Protein AF-C6X5A0-F1 (afdb_monomer)

pLDDT: mean 80.11, std 22.22, range [21.58, 98.44]

Secondary structure (DSSP, 8-state):
---------------------------------------------SSSTTSSSS--S----------------EEEEEEEE-SS-EEEEEEE-S--S-EEEEEESSSS--SSS-SEEEEPPS-SEEEE-SPPTT-EEEEEEEEEETTEEEEPPPEEEE----EEEEEEEEE----PPTTEEEEEEEEEE-TTSSEEEEEEEEEETTS-EEEEEEEEEETT--EEEEEEEEES--TT-EEEEE-TTS-EEEEEEETTTTEEEEEEE-TTT--EEEEEEEE---SSS----EEEEEEEETTEEEEEEESSSEEEEEEEETT--EEEEEEEE-TT---SSEEE-TTS-EEEEEEE-S-TTSS----EEEEEEEEEETTEEEEEEEEEESSTT---EEEEEEEETTEEEEEEEE-TTSSSSS-EEEEEEEETT--EEEEEEPPP-TTEEEEEEEEEE-TT--EEEEEEEEE-GGG--EEEEEEEEE-TTS-EEEEEESS-TT-S--EEEEEEEEEETTEEEEEEEETTSTT-EEEEEEEEE-

Sequence (538 aa):
MIGMNNFGSKPGDFVAGARQQKCPSVRCNFLHLICPTNYTIEMKFKLLLLLSLLFTLFISCNRDDTSSDIENSIELSISTFTATSVTLNYSIKNISGDKYLIYSKSESFDILNYEQKILLNNSNNIQINDLTPNTKYFFKIAYSENNSFTYSNVVSAITKEVSFLKILDKDIGLIPDSGSFIYLMDSELDESKSFLFLLTRQIKQYGDVKKITLHKVDLNGNLIWSKLIQDSPSPYTYEIQLLSDGNIAVLTGKSNQKSTIVTKLNPINGSIIWQKEYPVIDLNGMQGNFMLAYRYQNNLMKILTSGGAELEELWLNNDGAVISHKTIKANNIVINKATYSEDGDLLDIFKGDKIPSDGSATFDGLIQKFSITDGIATKLWSRYYGDDGGDDLFENYVLKNNNIYIQGYYGGTSGFDDPKKWILKLDMNGEILWQNKQSSRKDFIYQGTDIKVNENNELFCLTHEIYYPNYNAYDYTTLTKFDSNGNLIWMWKSAEDFNTERFSSNKVFETNINEFIITGKKSGGVGSIWIKKIKVNE

Structure (mmCIF, N/CA/C/O backbone):
data_AF-C6X5A0-F1
#
_entry.id   AF-C6X5A0-F1
#
loop_
_atom_site.group_PDB
_atom_site.id
_atom_site.type_symbol
_atom_site.label_atom_id
_atom_site.label_alt_id
_atom_site.label_comp_id
_atom_site.label_asym_id
_atom_site.label_entity_id
_atom_site.label_seq_id
_atom_site.pdbx_PDB_ins_code
_atom_site.Cartn_x
_atom_site.Cartn_y
_atom_site.Cartn_z
_atom_site.occupancy
_atom_site.B_iso_or_equiv
_atom_site.auth_seq_id
_atom_site.auth_comp_id
_atom_site.auth_asym_id
_atom_site.auth_atom_id
_atom_site.pdbx_PDB_model_num
ATOM 1 N N . MET A 1 1 ? 50.925 -33.392 12.207 1.00 28.75 1 MET A N 1
ATOM 2 C CA . MET A 1 1 ? 51.847 -33.717 13.317 1.00 28.75 1 MET A CA 1
ATOM 3 C C . MET A 1 1 ? 52.231 -32.382 13.940 1.00 28.75 1 MET A C 1
ATOM 5 O O . MET A 1 1 ? 52.689 -31.551 13.174 1.00 28.75 1 MET A O 1
ATOM 9 N N . ILE A 1 2 ? 51.993 -32.178 15.247 1.00 33.66 2 ILE A N 1
ATOM 10 C CA . ILE A 1 2 ? 52.157 -30.900 15.991 1.00 33.66 2 ILE A CA 1
ATOM 11 C C . ILE A 1 2 ? 51.203 -29.766 15.510 1.00 33.66 2 ILE A C 1
ATOM 13 O O . ILE A 1 2 ? 51.185 -29.445 14.331 1.00 33.66 2 ILE A O 1
ATOM 17 N N . GLY A 1 3 ? 50.362 -29.113 16.324 1.00 24.06 3 GLY A N 1
ATOM 18 C CA . GLY A 1 3 ? 49.914 -29.395 17.697 1.00 24.06 3 GLY A CA 1
ATOM 19 C C . GLY A 1 3 ? 49.938 -28.170 18.628 1.00 24.06 3 GLY A C 1
ATOM 20 O O . GLY A 1 3 ? 50.998 -27.579 18.777 1.00 24.06 3 GLY A O 1
ATOM 21 N N . MET A 1 4 ? 48.814 -27.919 19.330 1.00 26.34 4 MET A N 1
ATOM 22 C CA . MET A 1 4 ? 48.674 -27.091 20.560 1.00 26.34 4 MET A CA 1
ATOM 23 C C . MET A 1 4 ? 48.867 -25.561 20.418 1.00 26.34 4 MET A C 1
ATOM 25 O O . MET A 1 4 ? 49.565 -25.113 19.520 1.00 26.34 4 MET A O 1
ATOM 29 N N . ASN A 1 5 ? 48.327 -24.669 21.267 1.00 25.36 5 ASN A N 1
ATOM 30 C CA . ASN A 1 5 ? 47.210 -24.652 22.248 1.00 25.36 5 ASN A CA 1
ATOM 31 C C . ASN A 1 5 ? 46.855 -23.146 22.460 1.00 25.36 5 ASN A C 1
ATOM 33 O O . ASN A 1 5 ? 47.758 -22.322 22.405 1.00 25.36 5 ASN A O 1
ATOM 37 N N . ASN A 1 6 ? 45.594 -22.694 22.480 1.00 25.70 6 ASN A N 1
ATOM 38 C CA . ASN A 1 6 ? 44.604 -22.666 23.582 1.00 25.70 6 ASN A CA 1
ATOM 39 C C . ASN A 1 6 ? 44.852 -21.639 24.726 1.00 25.70 6 ASN A C 1
ATOM 41 O O . ASN A 1 6 ? 45.992 -21.406 25.106 1.00 25.70 6 ASN A O 1
ATOM 45 N N . PHE A 1 7 ? 43.742 -21.128 25.301 1.00 26.78 7 PHE A N 1
ATOM 46 C CA . PHE A 1 7 ? 43.585 -20.097 26.367 1.00 26.78 7 PHE A CA 1
ATOM 47 C C . PHE A 1 7 ? 43.838 -18.620 25.960 1.00 26.78 7 PHE A C 1
ATOM 49 O O . PHE A 1 7 ? 44.841 -18.317 25.332 1.00 26.78 7 PHE A O 1
ATOM 56 N N . GLY A 1 8 ? 43.011 -17.613 26.294 1.00 22.58 8 GLY A N 1
ATOM 57 C CA . GLY A 1 8 ? 41.634 -17.602 26.822 1.00 22.58 8 GLY A CA 1
ATOM 58 C C . GLY A 1 8 ? 41.446 -16.964 28.212 1.00 22.58 8 GLY A C 1
ATOM 59 O O . GLY A 1 8 ? 41.580 -17.676 29.199 1.00 22.58 8 GLY A O 1
ATOM 60 N N . SER A 1 9 ? 41.031 -15.684 28.278 1.00 26.41 9 SER A N 1
ATOM 61 C CA . SER A 1 9 ? 40.234 -15.079 29.378 1.00 26.41 9 SER A CA 1
ATOM 62 C C . SER A 1 9 ? 39.848 -13.598 29.118 1.00 26.41 9 SER A C 1
ATOM 64 O O . SER A 1 9 ? 40.582 -12.846 28.484 1.00 26.41 9 SER A O 1
ATOM 66 N N . LYS A 1 10 ? 38.669 -13.189 29.618 1.00 22.83 10 LYS A N 1
ATOM 67 C CA . LYS A 1 10 ? 38.268 -11.799 29.983 1.00 22.83 10 LYS A CA 1
ATOM 68 C C . LYS A 1 10 ? 38.400 -11.661 31.530 1.00 22.83 10 LYS A C 1
ATOM 70 O O . LYS A 1 10 ? 38.740 -12.685 32.129 1.00 22.83 10 LYS A O 1
ATOM 75 N N . PRO A 1 11 ? 38.014 -10.562 32.233 1.00 35.72 11 PRO A N 1
ATOM 76 C CA . PRO A 1 11 ? 37.648 -9.174 31.858 1.00 35.72 11 PRO A CA 1
ATOM 77 C C . PRO A 1 11 ? 38.455 -8.102 32.659 1.00 35.72 11 PRO A C 1
ATOM 79 O O . PRO A 1 11 ? 39.368 -8.466 33.393 1.00 35.72 11 PRO A O 1
ATOM 82 N N . GLY A 1 12 ? 38.100 -6.803 32.586 1.00 24.72 12 GLY A N 1
ATOM 83 C CA . GLY A 1 12 ? 38.498 -5.820 33.623 1.00 24.72 12 GLY A CA 1
ATOM 84 C C . GLY A 1 12 ? 38.652 -4.344 33.207 1.00 24.72 12 GLY A C 1
ATOM 85 O O . GLY A 1 12 ? 39.748 -3.922 32.870 1.00 24.72 12 GLY A O 1
ATOM 86 N N . ASP A 1 13 ? 37.548 -3.593 33.260 1.00 24.92 13 ASP A N 1
ATOM 87 C CA . ASP A 1 13 ? 37.360 -2.223 33.790 1.00 24.92 13 ASP A CA 1
ATOM 88 C C . ASP A 1 13 ? 38.395 -1.068 33.679 1.00 24.92 13 ASP A C 1
ATOM 90 O O . ASP A 1 13 ? 39.540 -1.155 34.101 1.00 24.92 13 ASP A O 1
ATOM 94 N N . PHE A 1 14 ? 37.842 0.089 33.266 1.00 24.38 14 PHE A N 1
ATOM 95 C CA . PHE A 1 14 ? 38.110 1.485 33.682 1.00 24.38 14 PHE A CA 1
ATOM 96 C C . PHE A 1 14 ? 39.554 2.039 33.786 1.00 24.38 14 PHE A C 1
ATOM 98 O O . PHE A 1 14 ? 40.340 1.653 34.641 1.00 24.38 14 PHE A O 1
ATOM 105 N N . VAL A 1 15 ? 39.814 3.154 33.080 1.00 26.16 15 VAL A N 1
ATOM 106 C CA . VAL A 1 15 ? 39.870 4.532 33.648 1.00 26.16 15 VAL A CA 1
ATOM 107 C C . VAL A 1 15 ? 40.194 5.550 32.533 1.00 26.16 15 VAL A C 1
ATOM 109 O O . VAL A 1 15 ? 40.944 5.267 31.603 1.00 26.16 15 VAL A O 1
ATOM 112 N N . ALA A 1 16 ? 39.615 6.753 32.617 1.00 26.73 16 ALA A N 1
ATOM 113 C CA . ALA A 1 16 ? 39.866 7.858 31.688 1.00 26.73 16 ALA A CA 1
ATOM 114 C C . ALA A 1 16 ? 41.224 8.552 31.928 1.00 26.73 16 ALA A C 1
ATOM 116 O O . ALA A 1 16 ? 41.664 8.696 33.066 1.00 26.73 16 ALA A O 1
ATOM 117 N N . GLY A 1 17 ? 41.854 9.074 30.869 1.00 25.41 17 GLY A N 1
ATOM 118 C CA . GLY A 1 17 ? 43.127 9.793 30.991 1.00 25.41 17 GLY A CA 1
ATOM 119 C C . GLY A 1 17 ? 43.534 10.549 29.729 1.00 25.41 17 GLY A C 1
ATOM 120 O O . GLY A 1 17 ? 44.348 10.070 28.947 1.00 25.41 17 GLY A O 1
ATOM 121 N N . ALA A 1 18 ? 42.996 11.752 29.529 1.00 25.94 18 ALA A N 1
ATOM 122 C CA . ALA A 1 18 ? 43.448 12.631 28.454 1.00 25.94 18 ALA A CA 1
ATOM 123 C C . ALA A 1 18 ? 44.844 13.209 28.753 1.00 25.94 18 ALA A C 1
ATOM 125 O O . ALA A 1 18 ? 45.047 13.791 29.820 1.00 25.94 18 ALA A O 1
ATOM 126 N N . ARG A 1 19 ? 45.766 13.172 27.777 1.00 24.83 19 ARG A N 1
ATOM 127 C CA . ARG A 1 19 ? 46.786 14.223 27.607 1.00 24.83 19 ARG A CA 1
ATOM 128 C C . ARG A 1 19 ? 47.405 14.248 26.210 1.00 24.83 19 ARG A C 1
ATOM 130 O O . ARG A 1 19 ? 47.551 13.233 25.543 1.00 24.83 19 ARG A O 1
ATOM 137 N N . GLN A 1 20 ? 47.748 15.465 25.802 1.00 25.22 20 GLN A N 1
ATOM 138 C CA . GLN A 1 20 ? 48.350 15.831 24.522 1.00 25.22 20 GLN A CA 1
ATOM 139 C C . GLN A 1 20 ? 49.732 15.194 24.317 1.00 25.22 20 GLN A C 1
ATOM 141 O O . GLN A 1 20 ? 50.511 15.100 25.266 1.00 25.22 20 GLN A O 1
ATOM 146 N N . GLN A 1 21 ? 50.116 14.969 23.057 1.00 24.94 21 GLN A N 1
ATOM 147 C CA . GLN A 1 21 ? 51.525 15.038 22.668 1.00 24.94 21 GLN A CA 1
ATOM 148 C C . GLN A 1 21 ? 51.707 15.777 21.335 1.00 24.94 21 GLN A C 1
ATOM 150 O O . GLN A 1 21 ? 50.829 15.778 20.476 1.00 24.94 21 GLN A O 1
ATOM 155 N N . LYS A 1 22 ? 52.826 16.502 21.231 1.00 23.98 22 LYS A N 1
ATOM 156 C CA . LYS A 1 22 ? 53.152 17.434 20.142 1.00 23.98 22 LYS A CA 1
ATOM 157 C C . LYS A 1 22 ? 53.786 16.718 18.943 1.00 23.98 22 LYS A C 1
ATOM 159 O O . LYS A 1 22 ? 54.354 15.641 19.086 1.00 23.98 22 LYS A O 1
ATOM 164 N N . CYS A 1 23 ? 53.759 17.395 17.794 1.00 23.00 23 CYS A N 1
ATOM 165 C CA . CYS A 1 23 ? 54.514 17.076 16.577 1.00 23.00 23 CYS A CA 1
ATOM 166 C C . CYS A 1 23 ? 56.036 16.923 16.834 1.00 23.00 23 CYS A C 1
ATOM 168 O O . CYS A 1 23 ? 56.538 17.397 17.859 1.00 23.00 23 CYS A O 1
ATOM 170 N N . PRO A 1 24 ? 56.801 16.409 15.850 1.00 29.72 24 PRO A N 1
ATOM 171 C CA . PRO A 1 24 ? 57.415 17.368 14.927 1.00 29.72 24 PRO A CA 1
ATOM 172 C C . PRO A 1 24 ? 57.432 16.992 13.432 1.00 29.72 24 PRO A C 1
ATOM 174 O O . PRO A 1 24 ? 57.411 15.842 13.014 1.00 29.72 24 PRO A O 1
ATOM 177 N N . SER A 1 25 ? 57.517 18.067 12.654 1.00 25.77 25 SER A N 1
ATOM 178 C CA . SER A 1 25 ? 57.728 18.219 11.210 1.00 25.77 25 SER A CA 1
ATOM 179 C C . SER A 1 25 ? 58.890 17.456 10.559 1.00 25.77 25 SER A C 1
ATOM 181 O O . SER A 1 25 ? 59.958 17.340 11.158 1.00 25.77 25 SER A O 1
ATOM 183 N N . VAL A 1 26 ? 58.775 17.238 9.241 1.00 24.50 26 VAL A N 1
ATOM 184 C CA . VAL A 1 26 ? 59.900 17.319 8.281 1.00 24.50 26 VAL A CA 1
ATOM 185 C C . VAL A 1 26 ? 59.498 18.224 7.100 1.00 24.50 26 VAL A C 1
ATOM 187 O O . VAL A 1 26 ? 58.336 18.239 6.700 1.00 24.50 26 VAL A O 1
ATOM 190 N N . ARG A 1 27 ? 60.445 19.020 6.579 1.00 23.11 27 ARG A N 1
ATOM 191 C CA . ARG A 1 27 ? 60.291 19.964 5.447 1.00 23.11 27 ARG A CA 1
ATOM 192 C C . ARG A 1 27 ? 60.993 19.448 4.183 1.00 23.11 27 ARG A C 1
ATOM 194 O O . ARG A 1 27 ? 62.027 18.807 4.320 1.00 23.11 27 ARG A O 1
ATOM 201 N N . CYS A 1 28 ? 60.521 19.884 3.009 1.00 21.58 28 CYS A N 1
ATOM 202 C CA . CYS A 1 28 ? 61.285 20.544 1.921 1.00 21.58 28 CYS A CA 1
ATOM 203 C C . CYS A 1 28 ? 60.264 21.005 0.845 1.00 21.58 28 CYS A C 1
ATOM 205 O O . CYS A 1 28 ? 59.366 20.234 0.535 1.00 21.58 28 CYS A O 1
ATOM 207 N N . ASN A 1 29 ? 60.173 22.266 0.383 1.00 23.77 29 ASN A N 1
ATOM 208 C CA . ASN A 1 29 ? 61.153 23.130 -0.323 1.00 23.77 29 ASN A CA 1
ATOM 209 C C . ASN A 1 29 ? 61.646 22.480 -1.638 1.00 23.77 29 ASN A C 1
ATOM 211 O O . ASN A 1 29 ? 62.070 21.335 -1.590 1.00 23.77 29 ASN A O 1
ATOM 215 N N . PHE A 1 30 ? 61.676 23.095 -2.830 1.00 23.97 30 PHE A N 1
ATOM 216 C CA . PHE A 1 30 ? 61.468 24.480 -3.327 1.00 23.97 30 PHE A CA 1
ATOM 217 C C . PHE A 1 30 ? 60.852 24.418 -4.776 1.00 23.97 30 PHE A C 1
ATOM 219 O O . PHE A 1 30 ? 60.454 23.327 -5.165 1.00 23.97 30 PHE A O 1
ATOM 226 N N . LEU A 1 31 ? 60.703 25.437 -5.657 1.00 23.72 31 LEU A N 1
ATOM 227 C CA . LEU A 1 31 ? 61.116 26.861 -5.761 1.00 23.72 31 LEU A CA 1
ATOM 228 C C . LEU A 1 31 ? 60.185 27.627 -6.767 1.00 23.72 31 LEU A C 1
ATOM 230 O O . LEU A 1 31 ? 59.754 26.995 -7.717 1.00 23.72 31 LEU A O 1
ATOM 234 N N . HIS A 1 32 ? 59.948 28.945 -6.573 1.00 24.61 32 HIS A N 1
ATOM 235 C CA . HIS A 1 32 ? 59.785 30.094 -7.532 1.00 24.61 32 HIS A CA 1
ATOM 236 C C . HIS A 1 32 ? 59.188 29.968 -8.977 1.00 24.61 32 HIS A C 1
ATOM 238 O O . HIS A 1 32 ? 59.101 28.895 -9.543 1.00 24.61 32 HIS A O 1
ATOM 244 N N . LEU A 1 33 ? 58.783 31.033 -9.705 1.00 23.61 33 LEU A N 1
ATOM 245 C CA . LEU A 1 33 ? 58.927 32.511 -9.604 1.00 23.61 33 LEU A CA 1
ATOM 246 C C . LEU A 1 33 ? 57.770 33.168 -10.419 1.00 23.61 33 LEU A C 1
ATOM 248 O O . LEU A 1 33 ? 57.512 32.707 -11.524 1.00 23.61 33 LEU A O 1
ATOM 252 N N . ILE A 1 34 ? 57.020 34.172 -9.927 1.00 23.80 34 ILE A N 1
ATOM 253 C CA . ILE A 1 34 ? 57.040 35.606 -10.348 1.00 23.80 34 ILE A CA 1
ATOM 254 C C . ILE A 1 34 ? 55.857 36.368 -9.685 1.00 23.80 34 ILE A C 1
ATOM 256 O O . ILE A 1 34 ? 54.853 35.770 -9.313 1.00 23.80 34 ILE A O 1
ATOM 260 N N . CYS A 1 35 ? 56.007 37.689 -9.532 1.00 22.00 35 CYS A N 1
ATOM 261 C CA . CYS A 1 35 ? 55.024 38.742 -9.182 1.00 22.00 35 CYS A CA 1
ATOM 262 C C . CYS A 1 35 ? 55.576 40.067 -9.818 1.00 22.00 35 CYS A C 1
ATOM 264 O O . CYS A 1 35 ? 56.626 39.961 -10.464 1.00 22.00 35 CYS A O 1
ATOM 266 N N . PRO A 1 36 ? 55.064 41.314 -9.631 1.00 41.06 36 PRO A N 1
ATOM 267 C CA . PRO A 1 36 ? 53.804 41.816 -9.045 1.00 41.06 36 PRO A CA 1
ATOM 268 C C . PRO A 1 36 ? 53.143 42.971 -9.867 1.00 41.06 36 PRO A C 1
ATOM 270 O O . PRO A 1 36 ? 53.591 43.311 -10.957 1.00 41.06 36 PRO A O 1
ATOM 273 N N . THR A 1 37 ? 52.147 43.674 -9.301 1.00 24.61 37 THR A N 1
ATOM 274 C CA . THR A 1 37 ? 52.069 45.164 -9.332 1.00 24.61 37 THR A CA 1
ATOM 275 C C . THR A 1 37 ? 51.214 45.721 -8.173 1.00 24.61 37 THR A C 1
ATOM 277 O O . THR A 1 37 ? 50.408 45.003 -7.588 1.00 24.61 37 THR A O 1
ATOM 280 N N . ASN A 1 38 ? 51.472 46.981 -7.796 1.00 25.05 38 ASN A N 1
ATOM 281 C CA . ASN A 1 38 ? 51.026 47.673 -6.565 1.00 25.05 38 ASN A CA 1
ATOM 282 C C . ASN A 1 38 ? 49.597 48.267 -6.684 1.00 25.05 38 ASN A C 1
ATOM 284 O O . ASN A 1 38 ? 49.164 48.526 -7.799 1.00 25.05 38 ASN A O 1
ATOM 288 N N . TYR A 1 39 ? 48.755 48.401 -5.642 1.00 24.86 39 TYR A N 1
ATOM 289 C CA . TYR A 1 39 ? 48.822 49.120 -4.339 1.00 24.86 39 TYR A CA 1
ATOM 290 C C . TYR A 1 39 ? 48.591 50.655 -4.395 1.00 24.86 39 TYR A C 1
ATOM 292 O O . TYR A 1 39 ? 49.139 51.333 -5.258 1.00 24.86 39 TYR A O 1
ATOM 300 N N . THR A 1 40 ? 47.869 51.169 -3.374 1.00 25.45 40 THR A N 1
ATOM 301 C CA . THR A 1 40 ? 47.279 52.525 -3.113 1.00 25.45 40 THR A CA 1
ATOM 302 C C . THR A 1 40 ? 45.792 52.636 -3.520 1.00 25.45 40 THR A C 1
ATOM 304 O O . THR A 1 40 ? 45.404 52.066 -4.530 1.00 25.45 40 THR A O 1
ATOM 307 N N . ILE A 1 41 ? 44.859 53.241 -2.759 1.00 27.25 41 ILE A N 1
ATOM 308 C CA . ILE A 1 41 ? 44.908 54.364 -1.785 1.00 27.25 41 ILE A CA 1
ATOM 309 C C . ILE A 1 41 ? 44.093 54.064 -0.492 1.00 27.25 41 ILE A C 1
ATOM 311 O O . ILE A 1 41 ? 43.230 53.191 -0.468 1.00 27.25 41 ILE A O 1
ATOM 315 N N . GLU A 1 42 ? 44.390 54.793 0.591 1.00 26.38 42 GLU A N 1
ATOM 316 C CA . GLU A 1 42 ? 43.809 54.687 1.942 1.00 26.38 42 GLU A CA 1
ATOM 317 C C . GLU A 1 42 ? 42.374 55.250 2.146 1.00 26.38 42 GLU A C 1
ATOM 319 O O . GLU A 1 42 ? 41.817 55.960 1.316 1.00 26.38 42 GLU A O 1
ATOM 324 N N . MET A 1 43 ? 41.851 55.022 3.363 1.00 29.91 43 MET A N 1
ATOM 325 C CA . MET A 1 43 ? 40.855 55.837 4.088 1.00 29.91 43 MET A CA 1
ATOM 326 C C . MET A 1 43 ? 39.507 56.151 3.412 1.00 29.91 43 MET A C 1
ATOM 328 O O . MET A 1 43 ? 39.308 57.226 2.852 1.00 29.91 43 MET A O 1
ATOM 332 N N . LYS A 1 44 ? 38.505 55.309 3.709 1.00 29.06 44 LYS A N 1
ATOM 333 C CA . LYS A 1 44 ? 37.148 55.721 4.149 1.00 29.06 44 LYS A CA 1
ATOM 334 C C . LYS A 1 44 ? 36.304 54.485 4.488 1.00 29.06 44 LYS A C 1
ATOM 336 O O . LYS A 1 44 ? 35.605 54.004 3.620 1.00 29.06 44 LYS A O 1
ATOM 341 N N . PHE A 1 45 ? 36.359 53.977 5.726 1.00 31.00 45 PHE A N 1
ATOM 342 C CA . PHE A 1 45 ? 35.273 53.171 6.340 1.00 31.00 45 PHE A CA 1
ATOM 343 C C . PHE A 1 45 ? 35.480 52.964 7.859 1.00 31.00 45 PHE A C 1
ATOM 345 O O . PHE A 1 45 ? 35.371 51.868 8.397 1.00 31.00 45 PHE A O 1
ATOM 352 N N . LYS A 1 46 ? 35.744 54.056 8.593 1.00 32.38 46 LYS A N 1
ATOM 353 C CA . LYS A 1 46 ? 35.639 54.101 10.071 1.00 32.38 46 LYS A CA 1
ATOM 354 C C . LYS A 1 46 ? 34.348 54.790 10.551 1.00 32.38 46 LYS A C 1
ATOM 356 O O . LYS A 1 46 ? 34.281 55.262 11.678 1.00 32.38 46 LYS A O 1
ATOM 361 N N . LEU A 1 47 ? 33.333 54.852 9.681 1.00 31.59 47 LEU A N 1
ATOM 362 C CA . LEU A 1 47 ? 32.094 55.617 9.885 1.00 31.59 47 LEU A CA 1
ATOM 363 C C . LEU A 1 47 ? 30.807 54.831 9.552 1.00 31.59 47 LEU A C 1
ATOM 365 O O . LEU A 1 47 ? 29.785 55.436 9.257 1.00 31.59 47 LEU A O 1
ATOM 369 N N . LEU A 1 48 ? 30.848 53.492 9.579 1.00 30.91 48 LEU A N 1
ATOM 370 C CA . LEU A 1 48 ? 29.643 52.656 9.420 1.00 30.91 48 LEU A CA 1
ATOM 371 C C . LEU A 1 48 ? 29.382 51.698 10.595 1.00 30.91 48 LEU A C 1
ATOM 373 O O . LEU A 1 48 ? 28.283 51.174 10.718 1.00 30.91 48 LEU A O 1
ATOM 377 N N . LEU A 1 49 ? 30.344 51.533 11.511 1.00 32.91 49 LEU A N 1
ATOM 378 C CA . LEU A 1 49 ? 30.182 50.717 12.724 1.00 32.91 49 LEU A CA 1
ATOM 379 C C . LEU A 1 49 ? 29.572 51.483 13.917 1.00 32.91 49 LEU A C 1
ATOM 381 O O . LEU A 1 49 ? 29.593 50.988 15.038 1.00 32.91 49 LEU A O 1
ATOM 385 N N . LEU A 1 50 ? 29.068 52.702 13.688 1.00 29.53 50 LEU A N 1
ATOM 386 C CA . LEU A 1 50 ? 28.475 53.566 14.719 1.00 29.53 50 LEU A CA 1
ATOM 387 C C . LEU A 1 50 ? 27.016 53.962 14.420 1.00 29.53 50 LEU A C 1
ATOM 389 O O . LEU A 1 50 ? 26.460 54.801 15.120 1.00 29.53 50 LEU A O 1
ATOM 393 N N . LEU A 1 51 ? 26.397 53.372 13.387 1.00 29.39 51 LEU A N 1
ATOM 394 C CA . LEU A 1 51 ? 25.004 53.644 12.998 1.00 29.39 51 LEU A CA 1
ATOM 395 C C . LEU A 1 51 ? 24.012 52.527 13.380 1.00 29.39 51 LEU A C 1
ATOM 397 O O . LEU A 1 51 ? 22.840 52.615 13.037 1.00 29.39 51 LEU A O 1
ATOM 401 N N . SER A 1 52 ? 24.454 51.493 14.103 1.00 30.72 52 SER A N 1
ATOM 402 C CA . SER A 1 52 ? 23.613 50.367 14.547 1.00 30.72 52 SER A CA 1
ATOM 403 C C . SER A 1 52 ? 23.138 50.461 16.005 1.00 30.72 52 SER A C 1
ATOM 405 O O . SER A 1 52 ? 22.597 49.487 16.521 1.00 30.72 52 SER A O 1
ATOM 407 N N . LEU A 1 53 ? 23.344 51.600 16.688 1.00 31.39 53 LEU A N 1
ATOM 408 C CA . LEU A 1 53 ? 23.065 51.737 18.130 1.00 31.39 53 LEU A CA 1
ATOM 409 C C . LEU A 1 53 ? 22.135 52.896 18.539 1.00 31.39 53 LEU A C 1
ATOM 411 O O . LEU A 1 53 ? 21.934 53.109 19.731 1.00 31.39 53 LEU A O 1
ATOM 415 N N . LEU A 1 54 ? 21.555 53.637 17.590 1.00 30.27 54 LEU A N 1
ATOM 416 C CA . LEU A 1 54 ? 20.540 54.663 17.873 1.00 30.27 54 LEU A CA 1
ATOM 417 C C . LEU A 1 54 ? 19.404 54.632 16.841 1.00 30.27 54 LEU A C 1
ATOM 419 O O . LEU A 1 54 ? 19.304 55.506 15.988 1.00 30.27 54 LEU A O 1
ATOM 423 N N . PHE A 1 55 ? 18.524 53.635 16.955 1.00 29.11 55 PHE A N 1
ATOM 424 C CA . PHE A 1 55 ? 17.114 53.774 16.552 1.00 29.11 55 PHE A CA 1
ATOM 425 C C . PHE A 1 55 ? 16.179 52.871 17.379 1.00 29.11 55 PHE A C 1
ATOM 427 O O . PHE A 1 55 ? 15.224 52.280 16.888 1.00 29.11 55 PHE A O 1
ATOM 434 N N . THR A 1 56 ? 16.445 52.786 18.684 1.00 32.84 56 THR A N 1
ATOM 435 C CA . THR A 1 56 ? 15.522 52.223 19.675 1.00 32.84 56 THR A CA 1
ATOM 436 C C . THR A 1 56 ? 14.893 53.354 20.483 1.00 32.84 56 THR A C 1
ATOM 438 O O . THR A 1 56 ? 15.469 53.747 21.493 1.00 32.84 56 THR A O 1
ATOM 441 N N . LEU A 1 57 ? 13.746 53.878 20.029 1.00 29.06 57 LEU A N 1
ATOM 442 C CA . LEU A 1 57 ? 12.586 54.261 20.858 1.00 29.06 57 LEU A CA 1
ATOM 443 C C . LEU A 1 57 ? 11.432 54.810 19.979 1.00 29.06 57 LEU A C 1
ATOM 445 O O . LEU A 1 57 ? 11.601 55.807 19.290 1.00 29.06 57 LEU A O 1
ATOM 449 N N . PHE A 1 58 ? 10.258 54.176 20.096 1.00 27.91 58 PHE A N 1
ATOM 450 C CA . PHE A 1 58 ? 8.906 54.623 19.694 1.00 27.91 58 PHE A CA 1
ATOM 451 C C . PHE A 1 58 ? 8.573 54.949 18.220 1.00 27.91 58 PHE A C 1
ATOM 453 O O . PHE A 1 58 ? 8.840 56.039 17.730 1.00 27.91 58 PHE A O 1
ATOM 460 N N . ILE A 1 59 ? 7.821 54.027 17.598 1.00 27.02 59 ILE A N 1
ATOM 461 C CA . ILE A 1 59 ? 6.453 54.155 17.017 1.00 27.02 59 ILE A CA 1
ATOM 462 C C . ILE A 1 59 ? 6.066 52.703 16.643 1.00 27.02 59 ILE A C 1
ATOM 464 O O . ILE A 1 59 ? 6.696 52.103 15.785 1.00 27.02 59 ILE A O 1
ATOM 468 N N . SER A 1 60 ? 5.402 51.965 17.538 1.00 22.34 60 SER A N 1
ATOM 469 C CA . SER A 1 60 ? 3.941 51.806 17.717 1.00 22.34 60 SER A CA 1
ATOM 470 C C . SER A 1 60 ? 3.363 50.624 16.929 1.00 22.34 60 SER A C 1
ATOM 472 O O . SER A 1 60 ? 3.580 50.539 15.730 1.00 22.34 60 SER A O 1
ATOM 474 N N . CYS A 1 61 ? 2.591 49.781 17.621 1.00 31.28 61 CYS A N 1
ATOM 475 C CA . CYS A 1 61 ? 1.580 48.845 17.110 1.00 31.28 61 CYS A CA 1
ATOM 476 C C . CYS A 1 61 ? 1.731 48.352 15.657 1.00 31.28 61 CYS A C 1
ATOM 478 O O . CYS A 1 61 ? 1.182 48.941 14.732 1.00 31.28 61 CYS A O 1
ATOM 480 N N . ASN A 1 62 ? 2.408 47.220 15.483 1.00 28.50 62 ASN A N 1
ATOM 481 C CA . ASN A 1 62 ? 1.713 45.946 15.278 1.00 28.50 62 ASN A CA 1
ATOM 482 C C . ASN A 1 62 ? 2.736 44.816 15.428 1.00 28.50 62 ASN A C 1
ATOM 484 O O . ASN A 1 62 ? 3.462 44.477 14.496 1.00 28.50 62 ASN A O 1
ATOM 488 N N . ARG A 1 63 ? 2.788 44.223 16.625 1.00 28.28 63 ARG A N 1
ATOM 489 C CA . ARG A 1 63 ? 2.956 42.776 16.650 1.00 28.28 63 ARG A CA 1
ATOM 490 C C . ARG A 1 63 ? 1.601 42.237 16.238 1.00 28.28 63 ARG A C 1
ATOM 492 O O . ARG A 1 63 ? 0.666 42.296 17.030 1.00 28.28 63 ARG A O 1
ATOM 499 N N . ASP A 1 64 ? 1.533 41.715 15.024 1.00 27.70 64 ASP A N 1
ATOM 500 C CA . ASP A 1 64 ? 0.765 40.497 14.851 1.00 27.70 64 ASP A CA 1
ATOM 501 C C . ASP A 1 64 ? 1.512 39.455 15.689 1.00 27.70 64 ASP A C 1
ATOM 503 O O . ASP A 1 64 ? 2.462 38.812 15.238 1.00 27.70 64 ASP A O 1
ATOM 507 N N . ASP A 1 65 ? 1.159 39.392 16.977 1.00 29.58 65 ASP A N 1
ATOM 508 C CA . ASP A 1 65 ? 1.328 38.157 17.717 1.00 29.58 65 ASP A CA 1
ATOM 509 C C . ASP A 1 65 ? 0.561 37.140 16.875 1.00 29.58 65 ASP A C 1
ATOM 511 O O . ASP A 1 65 ? -0.662 37.237 16.752 1.00 29.58 65 ASP A O 1
ATOM 515 N N . THR A 1 66 ? 1.275 36.216 16.230 1.00 33.41 66 THR A N 1
ATOM 516 C CA . THR A 1 66 ? 0.638 35.014 15.709 1.00 33.41 66 THR A CA 1
ATOM 517 C C . THR A 1 66 ? 0.011 34.357 16.919 1.00 33.41 66 THR A C 1
ATOM 519 O O . THR A 1 66 ? 0.718 33.740 17.725 1.00 33.41 66 THR A O 1
ATOM 522 N N . SER A 1 67 ? -1.299 34.535 17.083 1.00 31.17 67 SER A N 1
ATOM 523 C CA . SER A 1 67 ? -2.051 33.649 17.934 1.00 31.17 67 SER A CA 1
ATOM 524 C C . SER A 1 67 ? -1.752 32.257 17.403 1.00 31.17 67 SER A C 1
ATOM 526 O O . SER A 1 67 ? -2.055 31.917 16.260 1.00 31.17 67 SER A O 1
ATOM 528 N N . SER A 1 68 ? -1.116 31.440 18.237 1.00 38.62 68 SER A N 1
ATOM 529 C CA . SER A 1 68 ? -1.472 30.039 18.229 1.00 38.62 68 SER A CA 1
ATOM 530 C C . SER A 1 68 ? -2.947 30.025 18.601 1.00 38.62 68 SER A C 1
ATOM 532 O O . SER A 1 68 ? -3.294 30.047 19.782 1.00 38.62 68 SER A O 1
ATOM 534 N N . ASP A 1 69 ? -3.812 30.118 17.586 1.00 37.50 69 ASP A N 1
ATOM 535 C CA . ASP A 1 69 ? -5.242 29.939 17.762 1.00 37.50 69 ASP A CA 1
ATOM 536 C C . ASP A 1 69 ? -5.388 28.595 18.460 1.00 37.50 69 ASP A C 1
ATOM 538 O O . ASP A 1 69 ? -4.973 27.551 17.953 1.00 37.50 69 ASP A O 1
ATOM 542 N N . ILE A 1 70 ? -5.844 28.660 19.711 1.00 47.59 70 ILE A N 1
ATOM 543 C CA . ILE A 1 70 ? -5.885 27.521 20.617 1.00 47.59 70 ILE A CA 1
ATOM 544 C C . ILE A 1 70 ? -7.022 26.632 20.115 1.00 47.59 70 ILE A C 1
ATOM 546 O O . ILE A 1 70 ? -8.168 26.752 20.544 1.00 47.59 70 ILE A O 1
ATOM 550 N N . GLU A 1 71 ? -6.714 25.800 19.121 1.00 57.12 71 GLU A N 1
ATOM 551 C CA . GLU A 1 71 ? -7.736 25.122 18.340 1.00 57.12 71 GLU A CA 1
ATOM 552 C C . GLU A 1 71 ? -8.411 24.047 19.197 1.00 57.12 71 GLU A C 1
ATOM 554 O O . GLU A 1 71 ? -7.793 23.086 19.676 1.00 57.12 71 GLU A O 1
ATOM 559 N N . ASN A 1 72 ? -9.706 24.251 19.430 1.00 68.62 72 ASN A N 1
ATOM 560 C CA . ASN A 1 72 ? -10.558 23.334 20.167 1.00 68.62 72 ASN A CA 1
ATOM 561 C C . ASN A 1 72 ? -10.918 22.157 19.257 1.00 68.62 72 ASN A C 1
ATOM 563 O O . ASN A 1 72 ? -11.852 22.240 18.462 1.00 68.62 72 ASN A O 1
ATOM 567 N N . SER A 1 73 ? -10.188 21.051 19.390 1.00 75.25 73 SER A N 1
ATOM 568 C CA . SER A 1 73 ? -10.407 19.829 18.610 1.00 75.25 73 SER A CA 1
ATOM 569 C C . SER A 1 73 ? -10.941 18.688 19.478 1.00 75.25 73 SER A C 1
ATOM 571 O O . SER A 1 73 ? -10.477 18.453 20.598 1.00 75.25 73 SER A O 1
ATOM 573 N N . ILE A 1 74 ? -11.930 17.970 18.933 1.00 82.50 74 ILE A N 1
ATOM 574 C CA . ILE A 1 74 ? -12.502 16.741 19.492 1.00 82.50 74 ILE A CA 1
ATOM 575 C C . ILE A 1 74 ? -12.467 15.675 18.392 1.00 82.50 74 ILE A C 1
ATOM 577 O O . ILE A 1 74 ? -13.306 15.679 17.491 1.00 82.50 74 ILE A O 1
ATOM 581 N N . GLU A 1 75 ? -11.517 14.751 18.470 1.00 82.06 75 GLU A N 1
ATOM 582 C CA . GLU A 1 75 ? -11.442 13.599 17.565 1.00 82.06 75 GLU A CA 1
ATOM 583 C C . GLU A 1 75 ? -11.890 12.326 18.282 1.00 82.06 75 GLU A C 1
ATOM 585 O O . GLU A 1 75 ? -11.562 12.116 19.452 1.00 82.06 75 GLU A O 1
ATOM 590 N N . LEU A 1 76 ? -12.604 11.460 17.564 1.00 86.94 76 LEU A N 1
ATOM 591 C CA . LEU A 1 76 ? -13.046 10.147 18.025 1.00 86.94 76 LEU A CA 1
ATOM 592 C C . LEU A 1 76 ? -12.686 9.080 16.981 1.00 86.94 76 LEU A C 1
ATOM 594 O O . LEU A 1 76 ? -12.955 9.255 15.793 1.00 86.94 76 LEU A O 1
ATOM 598 N N . SER A 1 77 ? -12.124 7.952 17.415 1.00 84.06 77 SER A N 1
ATOM 599 C CA . SER A 1 77 ? -11.869 6.789 16.557 1.00 84.06 77 SER A CA 1
ATOM 600 C C . SER A 1 77 ? -12.099 5.461 17.278 1.00 84.06 77 SER A C 1
ATOM 602 O O . SER A 1 77 ? -12.097 5.380 18.506 1.00 84.06 77 SER A O 1
ATOM 604 N N . ILE A 1 78 ? -12.330 4.399 16.506 1.00 86.19 78 ILE A N 1
ATOM 605 C CA . ILE A 1 78 ? -12.489 3.027 17.009 1.00 86.19 78 ILE A CA 1
ATOM 606 C C . ILE A 1 78 ? -11.118 2.348 16.962 1.00 86.19 78 ILE A C 1
ATOM 608 O O . ILE A 1 78 ? -10.498 2.323 15.900 1.00 86.19 78 ILE A O 1
ATOM 612 N N . SER A 1 79 ? -10.650 1.769 18.074 1.00 82.38 79 SER A N 1
ATOM 613 C CA . SER A 1 79 ? -9.480 0.871 18.039 1.00 82.38 79 SER A CA 1
ATOM 614 C C . SER A 1 79 ? -9.883 -0.557 17.711 1.00 82.38 79 SER A C 1
ATOM 616 O O . SER A 1 79 ? -9.278 -1.199 16.855 1.00 82.38 79 SER A O 1
ATOM 618 N N . THR A 1 80 ? -10.883 -1.068 18.425 1.00 83.50 80 THR A N 1
ATOM 619 C CA . THR A 1 80 ? -11.309 -2.467 18.386 1.00 83.50 80 THR A CA 1
ATOM 620 C C . THR A 1 80 ? -12.792 -2.580 18.716 1.00 83.50 80 THR A C 1
ATOM 622 O O . THR A 1 80 ? -13.390 -1.691 19.319 1.00 83.50 80 THR A O 1
ATOM 625 N N . PHE A 1 81 ? -13.393 -3.698 18.338 1.00 88.12 81 PHE A N 1
ATOM 626 C CA . PHE A 1 81 ? -14.750 -4.075 18.711 1.00 88.12 81 PHE A CA 1
ATOM 627 C C . PHE A 1 81 ? -14.833 -5.607 18.766 1.00 88.12 81 PHE A C 1
ATOM 629 O O . PHE A 1 81 ? -13.923 -6.308 18.318 1.00 88.12 81 PHE A O 1
ATOM 636 N N . THR A 1 82 ? -15.918 -6.116 19.332 1.00 89.50 82 THR A N 1
ATOM 637 C CA . THR A 1 82 ? -16.282 -7.536 19.391 1.00 89.50 82 THR A CA 1
ATOM 638 C C . THR A 1 82 ? -17.779 -7.676 19.088 1.00 89.50 82 THR A C 1
ATOM 640 O O . THR A 1 82 ? -18.4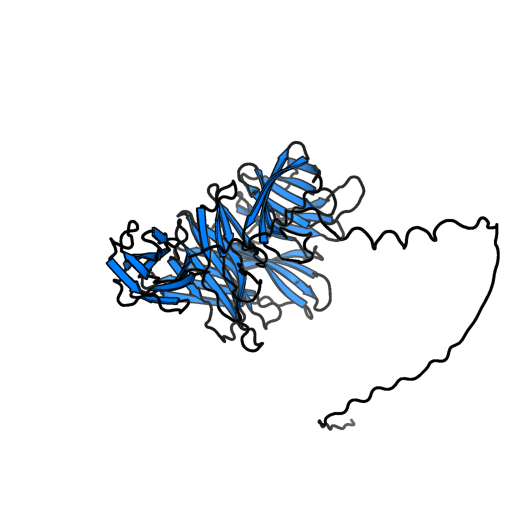50 -6.691 18.762 1.00 89.50 82 THR A O 1
ATOM 643 N N . ALA A 1 83 ? -18.350 -8.870 19.254 1.00 90.62 83 ALA A N 1
ATOM 644 C CA . ALA A 1 83 ? -19.797 -9.053 19.192 1.00 90.62 83 ALA A CA 1
ATOM 645 C C . ALA A 1 83 ? -20.582 -8.292 20.278 1.00 90.62 83 ALA A C 1
ATOM 647 O O . ALA A 1 83 ? -21.775 -8.068 20.099 1.00 90.62 83 ALA A O 1
ATOM 648 N N . THR A 1 84 ? -19.954 -7.892 21.390 1.00 93.25 84 THR A N 1
ATOM 649 C CA . THR A 1 84 ? -20.645 -7.249 22.529 1.00 93.25 84 THR A CA 1
ATOM 650 C C . THR A 1 84 ? -19.957 -5.994 23.061 1.00 93.25 84 THR A C 1
ATOM 652 O O . THR A 1 84 ? -20.456 -5.377 24.002 1.00 93.25 84 THR A O 1
ATOM 655 N N . SER A 1 85 ? -18.836 -5.571 22.472 1.00 92.94 85 SER A N 1
ATOM 656 C CA . SER A 1 85 ? -18.108 -4.380 22.914 1.00 92.94 85 SER A CA 1
ATOM 657 C C . SER A 1 85 ? -17.528 -3.551 21.772 1.00 92.94 85 SER A C 1
ATOM 659 O O . SER A 1 85 ? -17.255 -4.060 20.689 1.00 92.94 85 SER A O 1
ATOM 661 N N . VAL A 1 86 ? -17.321 -2.259 22.028 1.00 92.12 86 VAL A N 1
ATOM 662 C CA . VAL A 1 86 ? -16.587 -1.330 21.155 1.00 92.12 86 VAL A CA 1
ATOM 663 C C . VAL A 1 86 ? -15.640 -0.516 22.030 1.00 92.12 86 VAL A C 1
ATOM 665 O O . VAL A 1 86 ? -16.071 0.101 23.005 1.00 92.12 86 VAL A O 1
ATOM 668 N N . THR A 1 87 ? -14.358 -0.495 21.676 1.00 90.62 87 THR A N 1
ATOM 669 C CA . THR A 1 87 ? -13.348 0.353 22.311 1.00 90.62 87 THR A CA 1
ATOM 670 C C . THR A 1 87 ? -13.062 1.552 21.419 1.00 90.62 87 THR A C 1
ATOM 672 O O . THR A 1 87 ? -12.687 1.427 20.250 1.00 90.62 87 THR A O 1
ATOM 675 N N . LEU A 1 88 ? -13.257 2.729 22.000 1.00 89.69 88 LEU A N 1
ATOM 676 C CA . LEU A 1 88 ? -13.093 4.030 21.375 1.00 89.69 88 LEU A CA 1
ATOM 677 C C . LEU A 1 88 ? -11.906 4.750 22.001 1.00 89.69 88 LEU A C 1
ATOM 679 O O . LEU A 1 88 ? -11.624 4.596 23.190 1.00 89.69 88 LEU A O 1
ATOM 683 N N . ASN A 1 89 ? -11.256 5.588 21.208 1.00 84.81 89 ASN A N 1
ATOM 684 C CA . ASN A 1 89 ? -10.179 6.465 21.640 1.00 84.81 89 ASN A CA 1
ATOM 685 C C . ASN A 1 89 ? -10.514 7.872 21.187 1.00 84.81 89 ASN A C 1
ATOM 687 O O . ASN A 1 89 ? -11.153 8.059 20.149 1.00 84.81 89 ASN A O 1
ATOM 691 N N . TYR A 1 90 ? -10.104 8.850 21.977 1.00 84.94 90 TYR A N 1
ATOM 692 C CA . TYR A 1 90 ? -10.432 10.234 21.713 1.00 84.94 90 TYR A CA 1
ATOM 693 C C . TYR A 1 90 ? -9.300 11.176 22.094 1.00 84.94 90 TYR A C 1
ATOM 695 O O . TYR A 1 90 ? -8.578 10.967 23.068 1.00 84.94 90 TYR A O 1
ATOM 703 N N . SER A 1 91 ? -9.186 12.238 21.305 1.00 79.06 91 SER A N 1
ATOM 704 C CA . SER A 1 91 ? -8.294 13.366 21.544 1.00 79.06 91 SER A CA 1
ATOM 705 C C . SER A 1 91 ? -9.156 14.596 21.779 1.00 79.06 91 SER A C 1
ATOM 707 O O . SER A 1 91 ? -10.054 14.879 20.988 1.00 79.06 91 SER A O 1
ATOM 709 N N . ILE A 1 92 ? -8.924 15.296 22.890 1.00 79.31 92 ILE A N 1
ATOM 710 C CA . ILE A 1 92 ? -9.696 16.478 23.285 1.00 79.31 92 ILE A CA 1
ATOM 711 C C . ILE A 1 92 ? -8.706 17.558 23.719 1.00 79.31 92 ILE A C 1
ATOM 713 O O . ILE A 1 92 ? -8.263 17.565 24.870 1.00 79.31 92 ILE A O 1
ATOM 717 N N . LYS A 1 93 ? -8.343 18.459 22.800 1.00 77.12 93 LYS A N 1
ATOM 718 C CA . LYS A 1 93 ? -7.431 19.581 23.081 1.00 77.12 93 LYS A CA 1
ATOM 719 C C . LYS A 1 93 ? -8.233 20.786 23.597 1.00 77.12 93 LYS A C 1
ATOM 721 O O . LYS A 1 93 ? -9.329 21.052 23.117 1.00 77.12 93 LYS A O 1
ATOM 726 N N . ASN A 1 94 ? -7.684 21.498 24.585 1.00 68.69 94 ASN A N 1
ATOM 727 C CA . ASN A 1 94 ? -8.089 22.848 25.033 1.00 68.69 94 ASN A CA 1
ATOM 728 C C . ASN A 1 94 ? -9.526 23.063 25.565 1.00 68.69 94 ASN A C 1
ATOM 730 O O . ASN A 1 94 ? -9.901 24.171 25.937 1.00 68.69 94 ASN A O 1
ATOM 734 N N . ILE A 1 95 ? -10.304 21.994 25.708 1.00 71.31 95 ILE A N 1
ATOM 735 C CA . ILE A 1 95 ? -11.717 22.047 26.096 1.00 71.31 95 ILE A CA 1
ATOM 736 C C . ILE A 1 95 ? -11.899 21.802 27.603 1.00 71.31 95 ILE A C 1
ATOM 738 O O . ILE A 1 95 ? -11.494 20.755 28.129 1.00 71.31 95 ILE A O 1
ATOM 742 N N . SER A 1 96 ? -12.558 22.740 28.294 1.00 69.94 96 SER A N 1
ATOM 743 C CA . SER A 1 96 ? -12.802 22.707 29.746 1.00 69.94 96 SER A CA 1
ATOM 744 C C . SER A 1 96 ? -14.286 22.520 30.086 1.00 69.94 96 SER A C 1
ATOM 746 O O . SER A 1 96 ? -15.140 23.249 29.595 1.00 69.94 96 SER A O 1
ATOM 748 N N . GLY A 1 97 ? -14.609 21.526 30.918 1.00 76.69 97 GLY A N 1
ATOM 749 C CA . GLY A 1 97 ? -15.988 21.177 31.283 1.00 76.69 97 GLY A CA 1
ATOM 750 C C . GLY A 1 97 ? -16.339 19.719 30.989 1.00 76.69 97 GLY A C 1
ATOM 751 O O . GLY A 1 97 ? -15.485 18.937 30.555 1.00 76.69 97 GLY A O 1
ATOM 752 N N . ASP A 1 98 ? -17.598 19.363 31.243 1.00 84.06 98 ASP A N 1
ATOM 753 C CA . ASP A 1 98 ? -18.095 17.999 31.073 1.00 84.06 98 ASP A CA 1
ATOM 754 C C . ASP A 1 98 ? -18.064 17.563 29.604 1.00 84.06 98 ASP A C 1
ATOM 756 O O . ASP A 1 98 ? -18.541 18.257 28.699 1.00 84.06 98 ASP A O 1
ATOM 760 N N . LYS A 1 99 ? -17.540 16.360 29.382 1.00 87.94 99 LYS A N 1
ATOM 761 C CA . LYS A 1 99 ? -17.434 15.713 28.073 1.00 87.94 99 LYS A CA 1
ATOM 762 C C . LYS A 1 99 ? -18.241 14.432 28.124 1.00 87.94 99 LYS A C 1
ATOM 764 O O . LYS A 1 99 ? -18.074 13.637 29.045 1.00 87.94 99 LYS A O 1
ATOM 769 N N . TYR A 1 100 ? -19.109 14.222 27.147 1.00 90.31 100 TYR A N 1
ATOM 770 C CA . TYR A 1 100 ? -20.011 13.080 27.132 1.00 90.31 100 TYR A CA 1
ATOM 771 C C . TYR A 1 100 ? -19.807 12.260 25.870 1.00 90.31 100 TYR A C 1
ATOM 773 O O . TYR A 1 100 ? -20.046 12.760 24.774 1.00 90.31 100 TYR A O 1
ATOM 781 N N . LEU A 1 101 ? -19.440 10.988 26.008 1.00 93.06 101 LEU A N 1
ATOM 782 C CA . LEU A 1 101 ? -19.677 10.047 24.924 1.00 93.06 101 LEU A CA 1
ATOM 783 C C . LEU A 1 101 ? -21.175 9.755 24.889 1.00 93.06 101 LEU A C 1
ATOM 785 O O . LEU A 1 101 ? -21.761 9.334 25.888 1.00 93.06 101 LEU A O 1
ATOM 789 N N . ILE A 1 102 ? -21.778 9.953 23.727 1.00 94.19 102 ILE A N 1
ATOM 790 C CA . ILE A 1 102 ? -23.146 9.543 23.430 1.00 94.19 102 ILE A CA 1
ATOM 791 C C . ILE A 1 102 ? -23.128 8.536 22.286 1.00 94.19 102 ILE A C 1
ATOM 793 O O . ILE A 1 102 ? -22.259 8.588 21.409 1.00 94.19 102 ILE A O 1
ATOM 797 N N . TYR A 1 103 ? -24.085 7.610 22.303 1.00 95.00 103 TYR A N 1
ATOM 798 C CA . TYR A 1 103 ? -24.261 6.648 21.221 1.00 95.00 103 TYR A CA 1
ATOM 799 C C . TYR A 1 103 ? -25.720 6.250 20.994 1.00 95.00 103 TYR A C 1
ATOM 801 O O . TYR A 1 103 ? -26.583 6.424 21.862 1.00 95.00 103 TYR A O 1
ATOM 809 N N . SER A 1 104 ? -25.990 5.756 19.787 1.00 94.00 104 SER A N 1
ATOM 810 C CA . SER A 1 104 ? -27.309 5.334 19.308 1.00 94.00 104 SER A CA 1
ATOM 811 C C . SER A 1 104 ? -27.173 4.362 18.129 1.00 94.00 104 SER A C 1
ATOM 813 O O . SER A 1 104 ? -26.125 4.297 17.489 1.00 94.00 104 SER A O 1
ATOM 815 N N . LYS A 1 105 ? -28.233 3.617 17.807 1.00 93.69 105 LYS A N 1
ATOM 816 C CA . LYS A 1 105 ? -28.375 2.860 16.551 1.00 93.69 105 LYS A CA 1
ATOM 817 C C . LYS A 1 105 ? -28.826 3.752 15.383 1.00 93.69 105 LYS A C 1
ATOM 819 O O . LYS A 1 105 ? -28.793 3.318 14.236 1.00 93.69 105 LYS A O 1
ATOM 824 N N . SER A 1 106 ? -29.226 4.995 15.667 1.00 89.62 106 SER A N 1
ATOM 825 C CA . SER A 1 106 ? -29.453 6.063 14.687 1.00 89.62 106 SER A CA 1
ATOM 826 C C . SER A 1 106 ? -28.189 6.905 14.507 1.00 89.62 106 SER A C 1
ATOM 828 O O . SER A 1 106 ? -27.552 7.278 15.487 1.00 89.62 106 SER A O 1
ATOM 830 N N . GLU A 1 107 ? -27.863 7.269 13.267 1.00 86.06 107 GLU A N 1
ATOM 831 C CA . GLU A 1 107 ? -26.800 8.237 12.946 1.00 86.06 107 GLU A CA 1
ATOM 832 C C . GLU A 1 107 ? -27.202 9.684 13.283 1.00 86.06 107 GLU A C 1
ATOM 834 O O . GLU A 1 107 ? -26.363 10.525 13.601 1.00 86.06 107 GLU A O 1
ATOM 839 N N . SER A 1 108 ? -28.508 9.965 13.275 1.00 86.75 108 SER A N 1
ATOM 840 C CA . SER A 1 108 ? -29.079 11.226 13.750 1.00 86.75 108 SER A CA 1
ATOM 841 C C . SER A 1 108 ? -29.415 11.101 15.236 1.00 86.75 108 SER A C 1
ATOM 843 O O . SER A 1 108 ? -30.454 10.548 15.599 1.00 86.75 108 SER A O 1
ATOM 845 N N . PHE A 1 109 ? -28.503 11.583 16.079 1.00 88.56 109 PHE A N 1
ATOM 846 C CA . PHE A 1 109 ? -28.595 11.607 17.541 1.00 88.56 109 PHE A CA 1
ATOM 847 C C . PHE A 1 109 ? -27.831 12.829 18.082 1.00 88.56 109 PHE A C 1
ATOM 849 O O . PHE A 1 109 ? -26.974 13.387 17.392 1.00 88.56 109 PHE A O 1
ATOM 856 N N . ASP A 1 110 ? -28.121 13.281 19.300 1.00 84.94 110 ASP A N 1
ATOM 857 C CA . ASP A 1 110 ? -27.471 14.435 19.940 1.00 84.94 110 ASP A CA 1
ATOM 858 C C . ASP A 1 110 ? -27.470 14.306 21.478 1.00 84.94 110 ASP A C 1
ATOM 860 O O . ASP A 1 110 ? -27.774 13.245 22.019 1.00 84.94 110 ASP A O 1
ATOM 864 N N . ILE A 1 111 ? -27.071 15.356 22.206 1.00 82.88 111 ILE A N 1
ATOM 865 C CA . ILE A 1 111 ? -27.004 15.324 23.680 1.00 82.88 111 ILE A CA 1
ATOM 866 C C . ILE A 1 111 ? -28.382 15.336 24.378 1.00 82.88 111 ILE A C 1
ATOM 868 O O . ILE A 1 111 ? -28.440 15.174 25.598 1.00 82.88 111 ILE A O 1
ATOM 872 N N . LEU A 1 112 ? -29.475 15.516 23.632 1.00 84.94 112 LEU A N 1
ATOM 873 C CA . LEU A 1 112 ? -30.863 15.421 24.101 1.00 84.94 112 LEU A CA 1
ATOM 874 C C . LEU A 1 112 ? -31.528 14.111 23.642 1.00 84.94 112 LEU A C 1
ATOM 876 O O . LEU A 1 112 ? -32.393 13.583 24.336 1.00 84.94 112 LEU A O 1
ATOM 880 N N . ASN A 1 113 ? -31.102 13.581 22.494 1.00 85.38 113 ASN A N 1
ATOM 881 C CA . ASN A 1 113 ? -31.663 12.425 21.806 1.00 85.38 113 ASN A CA 1
ATOM 882 C C . ASN A 1 113 ? -30.568 11.366 21.594 1.00 85.38 113 ASN A C 1
ATOM 884 O O . ASN A 1 113 ? -29.953 11.314 20.531 1.00 85.38 113 ASN A O 1
ATOM 888 N N . TYR A 1 114 ? -30.319 10.526 22.601 1.00 89.06 114 TYR A N 1
ATOM 889 C CA . TYR A 1 114 ? -29.324 9.442 22.591 1.00 89.06 114 TYR A CA 1
ATOM 890 C C . TYR A 1 114 ? -29.920 8.140 23.157 1.00 89.06 114 TYR A C 1
ATOM 892 O O . TYR A 1 114 ? -30.899 8.186 23.900 1.00 89.06 114 TYR A O 1
ATOM 900 N N . GLU A 1 115 ? -29.323 6.975 22.866 1.00 88.69 115 GLU A N 1
ATOM 901 C CA . GLU A 1 115 ? -29.674 5.728 23.579 1.00 88.69 115 GLU A CA 1
ATOM 902 C C . GLU A 1 115 ? -28.954 5.642 24.925 1.00 88.69 115 GLU A C 1
ATOM 904 O O . GLU A 1 115 ? -29.550 5.266 25.932 1.00 88.69 115 GLU A O 1
ATOM 909 N N . GLN A 1 116 ? -27.669 6.006 24.945 1.00 91.69 116 GLN A N 1
ATOM 910 C CA . GLN A 1 116 ? -26.836 6.032 26.146 1.00 91.69 116 GLN A CA 1
ATOM 911 C C . GLN A 1 116 ? -25.892 7.240 26.141 1.00 91.69 116 GLN A C 1
ATOM 913 O O . GLN A 1 116 ? -25.466 7.711 25.083 1.00 91.69 116 GLN A O 1
ATOM 918 N N . LYS A 1 117 ? -25.566 7.725 27.344 1.00 89.62 117 LYS A N 1
ATOM 919 C CA . LYS A 1 117 ? -24.697 8.881 27.604 1.00 89.62 117 LYS A CA 1
ATOM 920 C C . LYS A 1 117 ? -23.774 8.568 28.773 1.00 89.62 117 LYS A C 1
ATOM 922 O O . LYS A 1 117 ? -24.247 8.213 29.849 1.00 89.62 117 LYS A O 1
ATOM 927 N N . ILE A 1 118 ? -22.472 8.731 28.570 1.00 88.56 118 ILE A N 1
ATOM 928 C CA . ILE A 1 118 ? -21.436 8.427 29.559 1.00 88.56 118 ILE A CA 1
ATOM 929 C C . ILE A 1 118 ? -20.552 9.658 29.731 1.00 88.56 118 ILE A C 1
ATOM 931 O O . ILE A 1 118 ? -20.031 10.190 28.751 1.00 88.56 118 ILE A O 1
ATOM 935 N N . LEU A 1 119 ? -20.387 10.112 30.976 1.00 87.69 119 LEU A N 1
ATOM 936 C CA . LEU A 1 119 ? -19.428 11.160 31.319 1.00 87.69 119 LEU A CA 1
ATOM 937 C C . LEU A 1 119 ? -18.004 10.615 31.144 1.00 87.69 119 LEU A C 1
ATOM 939 O O . LEU A 1 119 ? -17.655 9.577 31.708 1.00 87.69 119 LEU A O 1
ATOM 943 N N . LEU A 1 120 ? -17.193 11.316 30.359 1.00 86.06 120 LEU A N 1
ATOM 944 C CA . LEU A 1 120 ? -15.796 10.982 30.129 1.00 86.06 120 LEU A CA 1
ATOM 945 C C . LEU A 1 120 ? -14.931 11.584 31.232 1.00 86.06 120 LEU A C 1
ATOM 947 O O . LEU A 1 120 ? -14.841 12.801 31.384 1.00 86.06 120 LEU A O 1
ATOM 951 N N . ASN A 1 121 ? -14.253 10.707 31.964 1.00 72.12 121 ASN A N 1
ATOM 952 C CA . ASN A 1 121 ? -13.125 11.084 32.804 1.00 72.12 121 ASN A CA 1
ATOM 953 C C . ASN A 1 121 ? -11.862 11.208 31.923 1.00 72.12 121 ASN A C 1
ATOM 955 O O . ASN A 1 121 ? -11.859 10.758 30.779 1.00 72.12 121 ASN A O 1
ATOM 959 N N . ASN A 1 122 ? -10.779 11.796 32.443 1.00 65.19 122 ASN A N 1
ATOM 960 C CA . ASN A 1 122 ? -9.566 12.149 31.677 1.00 65.19 122 ASN A CA 1
ATOM 961 C C . ASN A 1 122 ? -8.695 10.954 31.186 1.00 65.19 122 ASN A C 1
ATOM 963 O O . ASN A 1 122 ? -7.476 11.084 31.094 1.00 65.19 122 ASN A O 1
ATOM 967 N N . SER A 1 123 ? -9.273 9.785 30.896 1.00 69.31 123 SER A N 1
ATOM 968 C CA . SER A 1 123 ? -8.640 8.780 30.031 1.00 69.31 123 SER A CA 1
ATOM 969 C C . SER A 1 123 ? -8.679 9.246 28.570 1.00 69.31 123 SER A C 1
ATOM 971 O O . SER A 1 123 ? -9.510 10.074 28.213 1.00 69.31 123 SER A O 1
ATOM 973 N N . ASN A 1 124 ? -7.817 8.686 27.715 1.00 78.75 124 ASN A N 1
ATOM 974 C CA . ASN A 1 124 ? -7.839 8.926 26.258 1.00 78.75 124 ASN A CA 1
ATOM 975 C C . ASN A 1 124 ? -8.633 7.840 25.502 1.00 78.75 124 ASN A C 1
ATOM 977 O O . ASN A 1 124 ? -8.646 7.797 24.273 1.00 78.75 124 ASN A O 1
ATOM 981 N N . ASN A 1 125 ? -9.249 6.913 26.239 1.00 85.88 125 ASN A N 1
ATOM 982 C CA . ASN A 1 125 ? -10.023 5.804 25.708 1.00 85.88 125 ASN A CA 1
ATOM 983 C C . ASN A 1 125 ? -11.197 5.432 26.620 1.00 85.88 125 ASN A C 1
ATOM 985 O O . ASN A 1 125 ? -11.261 5.824 27.790 1.00 85.88 125 ASN A O 1
ATOM 989 N N . ILE A 1 126 ? -12.138 4.686 26.046 1.00 90.19 126 ILE A N 1
ATOM 990 C CA . ILE A 1 126 ? -13.313 4.139 26.719 1.00 90.19 126 ILE A CA 1
ATOM 991 C C . ILE A 1 126 ? -13.760 2.856 26.013 1.00 90.19 126 ILE A C 1
ATOM 993 O O . ILE A 1 126 ? -13.833 2.803 24.786 1.00 90.19 126 ILE A O 1
ATOM 997 N N . GLN A 1 127 ? -14.077 1.820 26.788 1.00 92.19 127 GLN A N 1
ATOM 998 C CA . GLN A 1 127 ? -14.674 0.587 26.281 1.00 92.19 127 GLN A CA 1
ATOM 999 C C . GLN A 1 127 ? -16.148 0.526 26.677 1.00 92.19 127 GLN A C 1
ATOM 1001 O O . GLN A 1 127 ? -16.492 0.610 27.856 1.00 92.19 127 GLN A O 1
ATOM 1006 N N . ILE A 1 128 ? -17.007 0.355 25.678 1.00 94.19 128 ILE A N 1
ATOM 1007 C CA . ILE A 1 128 ? -18.440 0.122 25.834 1.00 94.19 128 ILE A CA 1
ATOM 1008 C C . ILE A 1 128 ? -18.670 -1.378 25.752 1.00 94.19 128 ILE A C 1
ATOM 1010 O O . ILE A 1 128 ? -18.218 -2.003 24.798 1.00 94.19 128 ILE A O 1
ATOM 1014 N N . ASN A 1 129 ? -19.340 -1.946 26.750 1.00 93.94 129 ASN A N 1
ATOM 1015 C CA . ASN A 1 129 ? -19.668 -3.369 26.840 1.00 93.94 129 ASN A CA 1
ATOM 1016 C C . ASN A 1 129 ? -21.185 -3.576 26.727 1.00 93.94 129 ASN A C 1
ATOM 1018 O O . ASN A 1 129 ? -21.938 -2.609 26.621 1.00 93.94 129 ASN A O 1
ATOM 1022 N N . ASP A 1 130 ? -21.613 -4.839 26.765 1.00 93.69 130 ASP A N 1
ATOM 1023 C CA . ASP A 1 130 ? -23.019 -5.263 26.788 1.00 93.69 130 ASP A CA 1
ATOM 1024 C C . ASP A 1 130 ? -23.857 -4.751 25.597 1.00 93.69 130 ASP A C 1
ATOM 1026 O O . ASP A 1 130 ? -25.086 -4.657 25.651 1.00 93.69 130 ASP A O 1
ATOM 1030 N N . LEU A 1 131 ? -23.184 -4.451 24.482 1.00 94.56 131 LEU A N 1
ATOM 1031 C CA . LEU A 1 131 ? -23.817 -4.077 23.225 1.00 94.56 131 LEU A CA 1
ATOM 1032 C C . LEU A 1 131 ? -24.484 -5.294 22.575 1.00 94.56 131 LEU A C 1
ATOM 1034 O O . LEU A 1 131 ? -24.032 -6.432 22.704 1.00 94.56 131 LEU A O 1
ATOM 1038 N N . THR A 1 132 ? -25.571 -5.054 21.842 1.00 94.31 132 THR A N 1
ATOM 1039 C CA . THR A 1 132 ? -26.290 -6.117 21.129 1.00 94.31 132 THR A CA 1
ATOM 1040 C C . THR A 1 132 ? -25.437 -6.633 19.962 1.00 94.31 132 THR A C 1
ATOM 1042 O O . THR A 1 132 ? -24.997 -5.805 19.164 1.00 94.31 132 THR A O 1
ATOM 1045 N N . PRO A 1 133 ? -25.233 -7.952 19.786 1.00 92.81 133 PRO A N 1
ATOM 1046 C CA . PRO A 1 133 ? -24.567 -8.488 18.600 1.00 92.81 133 PRO A CA 1
ATOM 1047 C C . PRO A 1 133 ? -25.285 -8.166 17.284 1.00 92.81 133 PRO A C 1
ATOM 1049 O O . PRO A 1 133 ? -26.491 -7.912 17.250 1.00 92.81 133 PRO A O 1
ATOM 1052 N N . ASN A 1 134 ? -24.526 -8.198 16.190 1.00 89.75 134 ASN A N 1
ATOM 1053 C CA . ASN A 1 134 ? -24.925 -7.877 14.817 1.00 89.75 134 ASN A CA 1
ATOM 1054 C C . ASN A 1 134 ? -25.655 -6.529 14.673 1.00 89.75 134 ASN A C 1
ATOM 1056 O O . ASN A 1 134 ? -26.556 -6.389 13.847 1.00 89.75 134 ASN A O 1
ATOM 1060 N N . THR A 1 135 ? -25.282 -5.531 15.478 1.00 91.62 135 THR A N 1
ATOM 1061 C CA . THR A 1 135 ? -25.955 -4.226 15.524 1.00 91.62 135 THR A CA 1
ATOM 1062 C C . THR A 1 135 ? -24.988 -3.110 15.138 1.00 91.62 135 THR A C 1
ATOM 1064 O O . THR A 1 135 ? -23.861 -3.060 15.627 1.00 91.62 135 THR A O 1
ATOM 1067 N N . LYS A 1 136 ? -25.419 -2.191 14.264 1.00 91.88 136 LYS A N 1
ATOM 1068 C CA . LYS A 1 136 ? -24.659 -0.968 13.982 1.00 91.88 136 LYS A CA 1
ATOM 1069 C C . LYS A 1 136 ? -24.926 0.064 15.077 1.00 91.88 136 LYS A C 1
ATOM 1071 O O . LYS A 1 136 ? -26.080 0.391 15.344 1.00 91.88 136 LYS A O 1
ATOM 1076 N N . TYR A 1 137 ? -23.858 0.578 15.673 1.00 93.38 137 TYR A N 1
ATOM 1077 C CA . TYR A 1 137 ? -23.885 1.675 16.635 1.00 93.38 137 TYR A CA 1
ATOM 1078 C C . TYR A 1 137 ? -23.077 2.853 16.099 1.00 93.38 137 TYR A C 1
ATOM 1080 O O . TYR A 1 137 ? -22.006 2.658 15.523 1.00 93.38 137 TYR A O 1
ATOM 1088 N N . PHE A 1 138 ? -23.583 4.060 16.319 1.00 93.19 138 PHE A N 1
ATOM 1089 C CA . PHE A 1 138 ? -22.940 5.332 16.018 1.00 93.19 138 PHE A CA 1
ATOM 1090 C C . PHE A 1 138 ? -22.543 6.009 17.328 1.00 93.19 138 PHE A C 1
ATOM 1092 O O . PHE A 1 138 ? -23.314 6.022 18.287 1.00 93.19 138 PHE A O 1
ATOM 1099 N N . PHE A 1 139 ? -21.343 6.577 17.358 1.00 93.75 139 PHE A N 1
ATOM 1100 C CA . PHE A 1 139 ? -20.706 7.158 18.533 1.00 93.75 139 PHE A CA 1
ATOM 1101 C C . PHE A 1 139 ? -20.218 8.567 18.200 1.00 93.75 139 PHE A C 1
ATOM 1103 O O . PHE A 1 139 ? -19.647 8.790 17.130 1.00 93.75 139 PHE A O 1
ATOM 1110 N N . LYS A 1 140 ? -20.421 9.513 19.121 1.00 92.81 140 LYS A N 1
ATOM 1111 C CA . LYS A 1 140 ? -19.780 10.834 19.080 1.00 92.81 140 LYS A CA 1
ATOM 1112 C C . LYS A 1 140 ? -19.574 11.374 20.486 1.00 92.81 140 LYS A C 1
ATOM 1114 O O . LYS A 1 140 ? -20.313 11.034 21.410 1.00 92.81 140 LYS A O 1
ATOM 1119 N N . ILE A 1 141 ? -18.590 12.245 20.638 1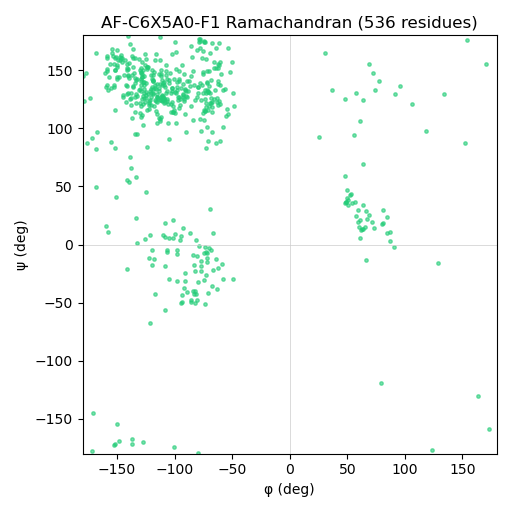.00 91.62 141 ILE A N 1
ATOM 1120 C CA . ILE A 1 141 ? -18.399 13.021 21.858 1.00 91.62 141 ILE A CA 1
ATOM 1121 C C . ILE A 1 141 ? -19.169 14.327 21.713 1.00 91.62 141 ILE A C 1
ATOM 1123 O O . ILE A 1 141 ? -19.103 14.984 20.678 1.00 91.62 141 ILE A O 1
ATOM 1127 N N . ALA A 1 142 ? -19.911 14.680 22.754 1.00 90.12 142 ALA A N 1
ATOM 1128 C CA . ALA A 1 142 ? -20.588 15.950 22.918 1.00 90.12 142 ALA A CA 1
ATOM 1129 C C . ALA A 1 142 ? -19.915 16.740 24.046 1.00 90.12 142 ALA A C 1
ATOM 1131 O O . ALA A 1 142 ? -19.735 16.235 25.158 1.00 90.12 142 ALA A O 1
ATOM 1132 N N . TYR A 1 143 ? -19.574 17.986 23.751 1.00 85.94 143 TYR A N 1
ATOM 1133 C CA . TYR A 1 143 ? -19.111 18.987 24.701 1.00 85.94 143 TYR A CA 1
ATOM 1134 C C . TYR A 1 143 ? -20.164 20.092 24.827 1.00 85.94 143 TYR A C 1
ATOM 1136 O O . TYR A 1 143 ? -20.855 20.400 23.857 1.00 85.94 143 TYR A O 1
ATOM 1144 N N . SER A 1 144 ? -20.295 20.666 26.022 1.00 76.69 144 SER A N 1
ATOM 1145 C CA . SER A 1 144 ? -21.275 21.701 26.346 1.00 76.69 144 SER A CA 1
ATOM 1146 C C . SER A 1 144 ? -20.590 22.885 27.017 1.00 76.69 144 SER A C 1
ATOM 1148 O O . SER A 1 144 ? -20.076 22.743 28.125 1.00 76.69 144 SER A O 1
ATOM 1150 N N . GLU A 1 145 ? -20.670 24.064 26.406 1.00 75.56 145 GLU A N 1
ATOM 1151 C CA . GLU A 1 145 ? -20.147 25.314 26.965 1.00 75.56 145 GLU A CA 1
ATOM 1152 C C . GLU A 1 145 ? -21.136 26.450 26.720 1.00 75.56 145 GLU A C 1
ATOM 1154 O O . GLU A 1 145 ? -21.595 26.639 25.598 1.00 75.56 145 GLU A O 1
ATOM 1159 N N . ASN A 1 146 ? -21.479 27.221 27.757 1.00 75.31 146 ASN A N 1
ATOM 1160 C CA . ASN A 1 146 ? -22.330 28.416 27.636 1.00 75.31 146 ASN A CA 1
ATOM 1161 C C . ASN A 1 146 ? -23.656 28.180 26.864 1.00 75.31 146 ASN A C 1
ATOM 1163 O O . ASN A 1 146 ? -24.103 29.037 26.106 1.00 75.31 146 ASN A O 1
ATOM 1167 N N . ASN A 1 147 ? -24.287 27.012 27.061 1.00 72.56 147 ASN A N 1
ATOM 1168 C CA . ASN A 1 147 ? -25.471 26.509 26.336 1.00 72.56 147 ASN A CA 1
ATOM 1169 C C . ASN A 1 147 ? -25.292 26.273 24.817 1.00 72.56 147 ASN A C 1
ATOM 1171 O O . ASN A 1 147 ? -26.278 26.051 24.114 1.00 72.56 147 ASN A O 1
ATOM 1175 N N . SER A 1 148 ? -24.058 26.266 24.315 1.00 76.94 148 SER A N 1
ATOM 1176 C CA . SER A 1 148 ? -23.693 25.775 22.984 1.00 76.94 148 SER A CA 1
ATOM 1177 C C . SER A 1 148 ? -23.147 24.347 23.066 1.00 76.94 148 SER A C 1
ATOM 1179 O O . SER A 1 148 ? -22.550 23.961 24.076 1.00 76.94 148 SER A O 1
ATOM 1181 N N . PHE A 1 149 ? -23.327 23.565 21.997 1.00 80.12 149 PHE A N 1
ATOM 1182 C CA . PHE A 1 149 ? -22.823 22.195 21.903 1.00 80.12 149 PHE A CA 1
ATOM 1183 C C . PHE A 1 149 ? -21.862 22.028 20.729 1.00 80.12 149 PHE A C 1
ATOM 1185 O O . PHE A 1 149 ? -22.225 22.288 19.582 1.00 80.12 149 PHE A O 1
ATOM 1192 N N . THR A 1 150 ? -20.677 21.498 21.021 1.00 85.56 150 THR A N 1
ATOM 1193 C CA . THR A 1 150 ? -19.684 21.086 20.019 1.00 85.56 150 THR A CA 1
ATOM 1194 C C . THR A 1 150 ? -19.610 19.564 20.005 1.00 85.56 150 THR A C 1
ATOM 1196 O O . THR A 1 150 ? -19.662 18.926 21.059 1.00 85.56 150 THR A O 1
ATOM 1199 N N . TYR A 1 151 ? -19.490 18.967 18.820 1.00 87.94 151 TYR A N 1
ATOM 1200 C CA . TYR A 1 151 ? -19.430 17.516 18.647 1.00 87.94 151 TYR A CA 1
ATOM 1201 C C . TYR A 1 151 ? -18.119 17.090 17.985 1.00 87.94 151 TYR A C 1
ATOM 1203 O O . TYR A 1 151 ? -17.568 17.832 17.175 1.00 87.94 151 TYR A O 1
ATOM 1211 N N . SER A 1 152 ? -17.655 15.878 18.294 1.00 88.25 152 SER A N 1
ATOM 1212 C CA . SER A 1 152 ? -16.644 15.198 17.478 1.00 88.25 152 SER A CA 1
ATOM 1213 C C . SER A 1 152 ? -17.202 14.808 16.108 1.00 88.25 152 SER A C 1
ATOM 1215 O O . SER A 1 152 ? -18.416 14.826 15.876 1.00 88.25 152 SER A O 1
ATOM 1217 N N . ASN A 1 153 ? -16.321 14.313 15.239 1.00 85.25 153 ASN A N 1
ATOM 1218 C CA . ASN A 1 153 ? -16.729 13.429 14.152 1.00 85.25 153 ASN A CA 1
ATOM 1219 C C . ASN A 1 153 ? -17.566 12.246 14.686 1.00 85.25 153 ASN A C 1
ATOM 1221 O O . ASN A 1 153 ? -17.361 11.775 15.810 1.00 85.25 153 ASN A O 1
ATOM 1225 N N . VAL A 1 154 ? -18.500 11.756 13.869 1.00 89.06 154 VAL A N 1
ATOM 1226 C CA . VAL A 1 154 ? -19.228 10.511 14.145 1.00 89.06 154 VAL A CA 1
ATOM 1227 C C . VAL A 1 154 ? -18.371 9.339 13.676 1.00 89.06 154 VAL A C 1
ATOM 1229 O O . VAL A 1 154 ? -17.790 9.387 12.592 1.00 89.06 154 VAL A O 1
ATOM 1232 N N . VAL A 1 155 ? -18.311 8.275 14.473 1.00 88.81 155 VAL A N 1
ATOM 1233 C CA . VAL A 1 155 ? -17.781 6.970 14.050 1.00 88.81 155 VAL A CA 1
ATOM 1234 C C . VAL A 1 155 ? -18.828 5.898 14.286 1.00 88.81 155 VAL A C 1
ATOM 1236 O O . VAL A 1 155 ? -19.664 6.033 15.180 1.00 88.81 155 VAL A O 1
ATOM 1239 N N . SER A 1 156 ? -18.795 4.817 13.513 1.00 90.06 156 SER A N 1
ATOM 1240 C CA . SER A 1 156 ? -19.714 3.701 13.713 1.00 90.06 156 SER A CA 1
ATOM 1241 C C . SER A 1 156 ? -19.024 2.346 13.654 1.00 90.06 156 SER A C 1
ATOM 1243 O O . SER A 1 156 ? -18.047 2.161 12.936 1.00 90.06 156 SER A O 1
ATOM 1245 N N . ALA A 1 157 ? -19.539 1.398 14.430 1.00 89.56 157 ALA A N 1
ATOM 1246 C CA . ALA A 1 157 ? -19.073 0.017 14.468 1.00 89.56 157 ALA A CA 1
ATOM 1247 C C . ALA A 1 157 ? -20.269 -0.921 14.306 1.00 89.56 157 ALA A C 1
ATOM 1249 O O . ALA A 1 157 ? -21.370 -0.610 14.767 1.00 89.56 157 ALA A O 1
ATOM 1250 N N . ILE A 1 158 ? -20.049 -2.078 13.682 1.00 89.38 158 ILE A N 1
ATOM 1251 C CA . ILE A 1 158 ? -21.006 -3.187 13.694 1.00 89.38 158 ILE A CA 1
ATO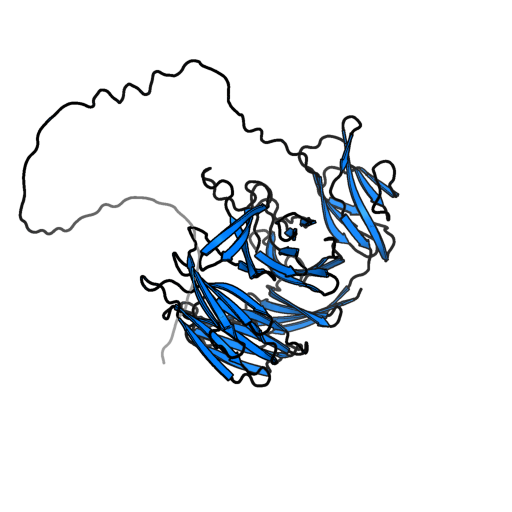M 1252 C C . ILE A 1 158 ? -20.463 -4.217 14.681 1.00 89.38 158 ILE A C 1
ATOM 1254 O O . ILE A 1 158 ? -19.400 -4.789 14.456 1.00 89.38 158 ILE A O 1
ATOM 1258 N N . THR A 1 159 ? -21.173 -4.435 15.783 1.00 90.38 159 THR A N 1
ATOM 1259 C CA . THR A 1 159 ? -20.774 -5.365 16.850 1.00 90.38 159 THR A CA 1
ATOM 1260 C C . THR A 1 159 ? -20.908 -6.810 16.383 1.00 90.38 159 THR A C 1
ATOM 1262 O O . THR A 1 159 ? -21.960 -7.429 16.515 1.00 90.38 159 THR A O 1
ATOM 1265 N N . LYS A 1 160 ? -19.858 -7.360 15.779 1.00 88.00 160 LYS A N 1
ATOM 1266 C CA . LYS A 1 160 ? -19.891 -8.652 15.084 1.00 88.00 160 LYS A CA 1
ATOM 1267 C C . LYS A 1 160 ? -18.796 -9.579 15.610 1.00 88.00 160 LYS A C 1
ATOM 1269 O O . LYS A 1 160 ? -17.707 -9.115 15.941 1.00 88.00 160 LYS A O 1
ATOM 1274 N N . GLU A 1 161 ? -19.079 -10.881 15.677 1.00 88.19 161 GLU A N 1
ATOM 1275 C CA . GLU A 1 161 ? -18.013 -11.877 15.832 1.00 88.19 161 GLU A CA 1
ATOM 1276 C C . GLU A 1 161 ? -17.177 -11.891 14.551 1.00 88.19 161 GLU A C 1
ATOM 1278 O O . GLU A 1 161 ? -17.707 -12.120 13.466 1.00 88.19 161 GLU A O 1
ATOM 1283 N N . VAL A 1 162 ? -15.874 -11.651 14.670 1.00 90.06 162 VAL A N 1
ATOM 1284 C CA . VAL A 1 162 ? -14.936 -11.757 13.549 1.00 90.06 162 VAL A CA 1
ATOM 1285 C C . VAL A 1 162 ? -13.762 -12.609 13.998 1.00 90.06 162 VAL A C 1
ATOM 1287 O O . VAL A 1 162 ? -13.074 -12.288 14.965 1.00 90.06 162 VAL A O 1
ATOM 1290 N N . SER A 1 163 ? -13.526 -13.707 13.284 1.00 91.94 163 SER A N 1
ATOM 1291 C CA . SER A 1 163 ? -12.445 -14.647 13.577 1.00 91.94 163 SER A CA 1
ATOM 1292 C C . SER A 1 163 ? -11.536 -14.841 12.370 1.00 91.94 163 SER A C 1
ATOM 1294 O O . SER A 1 163 ? -11.962 -14.751 11.218 1.00 91.94 163 SER A O 1
ATOM 1296 N N . PHE A 1 164 ? -10.266 -15.140 12.636 1.00 94.94 164 PHE A N 1
ATOM 1297 C CA . PHE A 1 164 ? -9.237 -15.240 11.607 1.00 94.94 164 PHE A CA 1
ATOM 1298 C C . PHE A 1 164 ? -8.586 -16.621 11.623 1.00 94.94 164 PHE A C 1
ATOM 1300 O O . PHE A 1 164 ? -7.924 -17.005 12.586 1.00 94.94 164 PHE A O 1
ATOM 1307 N N . LEU A 1 165 ? -8.738 -17.362 10.528 1.00 95.75 165 LEU A N 1
ATOM 1308 C CA . LEU A 1 165 ? -8.078 -18.644 10.315 1.00 95.75 165 LEU A CA 1
ATOM 1309 C C . LEU A 1 165 ? -6.801 -18.440 9.493 1.00 95.75 165 LEU A C 1
ATOM 1311 O O . LEU A 1 165 ? -6.860 -18.044 8.328 1.00 95.75 165 LEU A O 1
ATOM 1315 N N . LYS A 1 166 ? -5.639 -18.765 10.068 1.00 95.38 166 LYS A N 1
ATOM 1316 C CA . LYS A 1 166 ? -4.374 -18.827 9.324 1.00 95.38 166 LYS A CA 1
ATOM 1317 C C . LYS A 1 166 ? -4.319 -20.129 8.518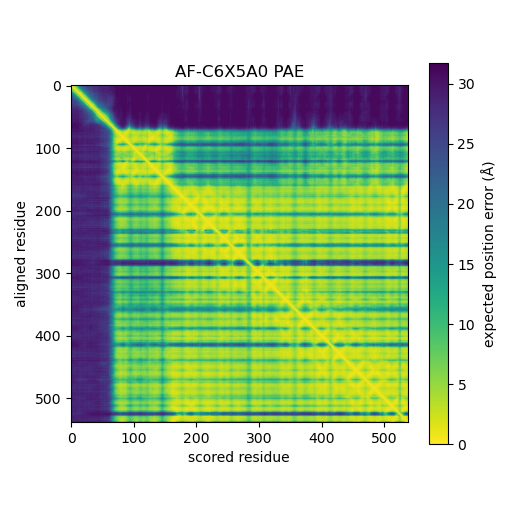 1.00 95.38 166 LYS A C 1
ATOM 1319 O O . LYS A 1 166 ? -4.155 -21.199 9.093 1.00 95.38 166 LYS A O 1
ATOM 1324 N N . ILE A 1 167 ? -4.449 -20.025 7.196 1.00 96.44 167 ILE A N 1
ATOM 1325 C CA . ILE A 1 167 ? -4.387 -21.153 6.251 1.00 96.44 167 ILE A CA 1
ATOM 1326 C C . ILE A 1 167 ? -2.932 -21.494 5.905 1.00 96.44 167 ILE A C 1
ATOM 1328 O O . ILE A 1 167 ? -2.570 -22.665 5.843 1.00 96.44 167 ILE A O 1
ATOM 1332 N N . LEU A 1 168 ? -2.095 -20.477 5.675 1.00 96.12 168 LEU A N 1
ATOM 1333 C CA . LEU A 1 168 ? -0.702 -20.648 5.255 1.00 96.12 168 LEU A CA 1
ATOM 1334 C C . LEU A 1 168 ? 0.211 -19.631 5.944 1.00 96.12 168 LEU A C 1
ATOM 1336 O O . LEU A 1 168 ? -0.182 -18.490 6.181 1.00 96.12 168 LEU A O 1
ATOM 1340 N N . ASP A 1 169 ? 1.440 -20.051 6.234 1.00 93.88 169 ASP A N 1
ATOM 1341 C CA . ASP A 1 169 ? 2.534 -19.230 6.760 1.00 93.88 169 ASP A CA 1
ATOM 1342 C C . ASP A 1 169 ? 3.846 -19.913 6.356 1.00 93.88 169 ASP A C 1
ATOM 1344 O O . ASP A 1 169 ? 4.314 -20.816 7.051 1.00 93.88 169 ASP A O 1
ATOM 1348 N N . LYS A 1 170 ? 4.365 -19.590 5.166 1.00 93.50 170 LYS A N 1
ATOM 1349 C CA . LYS A 1 170 ? 5.381 -20.409 4.488 1.00 93.50 170 LYS A CA 1
ATOM 1350 C C . LYS A 1 170 ? 6.438 -19.570 3.770 1.00 93.50 170 LYS A C 1
ATOM 1352 O O . LYS A 1 170 ? 6.101 -18.629 3.054 1.00 93.50 170 LYS A O 1
ATOM 1357 N N . ASP A 1 171 ? 7.700 -19.966 3.927 1.00 92.50 171 ASP A N 1
ATOM 1358 C CA . ASP A 1 171 ? 8.809 -19.536 3.069 1.00 92.50 171 ASP A CA 1
ATOM 1359 C C . ASP A 1 171 ? 8.696 -20.232 1.704 1.00 92.50 171 ASP A C 1
ATOM 1361 O O . ASP A 1 171 ? 8.491 -21.448 1.641 1.00 92.50 171 ASP A O 1
ATOM 1365 N N . ILE A 1 172 ? 8.833 -19.485 0.610 1.00 93.44 172 ILE A N 1
ATOM 1366 C CA . ILE A 1 172 ? 8.769 -20.048 -0.750 1.00 93.44 172 ILE A CA 1
ATOM 1367 C C . ILE A 1 172 ? 10.038 -20.828 -1.144 1.00 93.44 172 ILE A C 1
ATOM 1369 O O . ILE A 1 172 ? 10.066 -21.454 -2.203 1.00 93.44 172 ILE A O 1
ATOM 1373 N N . GLY A 1 173 ? 11.089 -20.792 -0.315 1.00 90.75 173 GLY A N 1
ATOM 1374 C CA . GLY A 1 173 ? 12.297 -21.602 -0.480 1.00 90.75 173 GLY A CA 1
ATOM 1375 C C . GLY A 1 173 ? 13.309 -21.050 -1.486 1.00 90.75 173 GLY A C 1
ATOM 1376 O O . GLY A 1 173 ? 14.033 -21.829 -2.107 1.00 90.75 173 GLY A O 1
ATOM 1377 N N . LEU A 1 174 ? 13.377 -19.725 -1.673 1.00 91.38 174 LEU A N 1
ATOM 1378 C CA . LEU A 1 174 ? 14.441 -19.124 -2.482 1.00 91.38 174 LEU A CA 1
ATOM 1379 C C . LEU A 1 174 ? 15.779 -19.171 -1.739 1.00 91.38 174 LEU A C 1
ATOM 1381 O O . LEU A 1 174 ? 15.889 -18.732 -0.598 1.00 91.38 174 LEU A O 1
ATOM 1385 N N . ILE A 1 175 ? 16.814 -19.659 -2.423 1.00 89.19 175 ILE A N 1
ATOM 1386 C CA . ILE A 1 175 ? 18.175 -19.736 -1.888 1.00 89.19 175 ILE A CA 1
ATOM 1387 C C . ILE A 1 175 ? 19.023 -18.642 -2.555 1.00 89.19 175 ILE A C 1
ATOM 1389 O O . ILE A 1 175 ? 19.149 -18.650 -3.783 1.00 89.19 175 ILE A O 1
ATOM 1393 N N . PRO A 1 176 ? 19.609 -17.701 -1.790 1.00 87.69 176 PRO A N 1
ATOM 1394 C CA . PRO A 1 176 ? 20.530 -16.713 -2.334 1.00 87.69 176 PRO A CA 1
ATOM 1395 C C . PRO A 1 176 ? 21.866 -17.338 -2.746 1.00 87.69 176 PRO A C 1
ATOM 1397 O O . PRO A 1 176 ? 22.368 -18.272 -2.119 1.00 87.69 176 PRO A O 1
ATOM 1400 N N . ASP A 1 177 ? 22.495 -16.753 -3.765 1.00 87.12 177 ASP A N 1
ATOM 1401 C CA . ASP A 1 177 ? 23.890 -17.031 -4.094 1.00 87.12 177 ASP A CA 1
ATOM 1402 C C . ASP A 1 177 ? 24.791 -16.670 -2.885 1.00 87.12 177 ASP A C 1
ATOM 1404 O O . ASP A 1 177 ? 24.533 -15.694 -2.177 1.00 87.12 177 ASP A O 1
ATOM 1408 N N . SER A 1 178 ? 25.888 -17.407 -2.672 1.00 86.25 178 SER A N 1
ATOM 1409 C CA . SER A 1 178 ? 26.797 -17.200 -1.528 1.00 86.25 178 SER A CA 1
ATOM 1410 C C . SER A 1 178 ? 27.212 -15.730 -1.335 1.00 86.25 178 SER A C 1
ATOM 1412 O O . SER A 1 178 ? 27.625 -15.055 -2.282 1.00 86.25 178 SER A O 1
ATOM 1414 N N . GLY A 1 179 ? 27.086 -15.227 -0.101 1.00 86.19 179 GLY A N 1
ATOM 1415 C CA . GLY A 1 179 ? 27.378 -13.831 0.254 1.00 86.19 179 GLY A CA 1
ATOM 1416 C C . GLY A 1 179 ? 26.372 -12.800 -0.280 1.00 86.19 179 GLY A C 1
ATOM 1417 O O . GLY A 1 179 ? 26.716 -11.620 -0.386 1.00 86.19 179 GLY A O 1
ATOM 1418 N N . SER A 1 180 ? 25.159 -13.230 -0.645 1.00 88.00 180 SER A N 1
ATOM 1419 C CA . SER A 1 180 ? 24.090 -12.374 -1.175 1.00 88.00 180 SER A CA 1
ATOM 1420 C C . SER A 1 180 ? 22.782 -12.512 -0.385 1.00 88.00 180 SER A C 1
ATOM 1422 O O . SER A 1 180 ? 22.585 -13.476 0.347 1.00 88.00 180 SER A O 1
ATOM 1424 N N . PHE A 1 181 ? 21.874 -11.554 -0.564 1.00 88.06 181 PHE A N 1
ATOM 1425 C CA . PHE A 1 181 ? 20.550 -11.481 0.058 1.00 88.06 181 PHE A CA 1
ATOM 1426 C C . PHE A 1 181 ? 19.489 -11.294 -1.025 1.00 88.06 181 PHE A C 1
ATOM 1428 O O . PHE A 1 181 ? 19.702 -10.514 -1.953 1.00 88.06 181 PHE A O 1
ATOM 1435 N N . ILE A 1 182 ? 18.347 -11.970 -0.894 1.00 90.19 182 ILE A N 1
ATOM 1436 C CA . ILE A 1 182 ? 17.172 -11.771 -1.754 1.00 90.19 182 ILE A CA 1
ATOM 1437 C C . ILE A 1 182 ? 16.188 -10.834 -1.044 1.00 90.19 182 ILE A C 1
ATOM 1439 O O . ILE A 1 182 ? 15.918 -10.989 0.145 1.00 90.19 182 ILE A O 1
ATOM 1443 N N . TYR A 1 183 ? 15.641 -9.873 -1.783 1.00 89.62 183 TYR A N 1
ATOM 1444 C CA . TYR A 1 183 ? 14.594 -8.966 -1.324 1.00 89.62 183 TYR A CA 1
ATOM 1445 C C . TYR A 1 183 ? 13.421 -9.005 -2.303 1.00 89.62 183 TYR A C 1
ATOM 1447 O O . TYR A 1 183 ? 13.626 -8.832 -3.506 1.00 89.62 183 TYR A O 1
ATOM 1455 N N . LEU A 1 184 ? 12.203 -9.181 -1.788 1.00 92.81 184 LEU A N 1
ATOM 1456 C CA . LEU A 1 184 ? 10.970 -8.958 -2.540 1.00 92.81 184 LEU A CA 1
ATOM 1457 C C . LEU A 1 184 ? 10.832 -7.457 -2.810 1.00 92.81 184 LEU A C 1
ATOM 1459 O O . LEU A 1 184 ? 10.879 -6.665 -1.868 1.00 92.81 184 LEU A O 1
ATOM 1463 N N . MET A 1 185 ? 10.745 -7.089 -4.086 1.00 91.75 185 MET A N 1
ATOM 1464 C CA . MET A 1 185 ? 10.542 -5.711 -4.539 1.00 91.75 185 MET A CA 1
ATOM 1465 C C . MET A 1 185 ? 9.061 -5.460 -4.774 1.00 91.75 185 MET A C 1
ATOM 1467 O O . MET A 1 185 ? 8.498 -4.522 -4.224 1.00 91.75 185 MET A O 1
ATOM 1471 N N . ASP A 1 186 ? 8.443 -6.357 -5.535 1.00 95.06 186 ASP A N 1
ATOM 1472 C CA . ASP A 1 186 ? 7.048 -6.261 -5.922 1.00 95.06 186 ASP A CA 1
ATOM 1473 C C . ASP A 1 186 ? 6.418 -7.657 -6.029 1.00 95.06 186 ASP A C 1
ATOM 1475 O O . ASP A 1 186 ? 7.115 -8.670 -6.155 1.00 95.06 186 ASP A O 1
ATOM 1479 N N . SER A 1 187 ? 5.095 -7.722 -5.970 1.00 97.31 187 SER A N 1
ATOM 1480 C CA . SER A 1 187 ? 4.319 -8.931 -6.216 1.00 97.31 187 SER A CA 1
ATOM 1481 C C . SER A 1 187 ? 2.992 -8.612 -6.896 1.00 97.31 187 SER A C 1
ATOM 1483 O O . SER A 1 187 ? 2.502 -7.498 -6.793 1.00 97.31 187 SER A O 1
ATOM 1485 N N . GLU A 1 188 ? 2.393 -9.578 -7.587 1.00 97.88 188 GLU A N 1
ATOM 1486 C CA . GLU A 1 188 ? 1.093 -9.389 -8.237 1.00 97.88 188 GLU A CA 1
ATOM 1487 C C . GLU A 1 188 ? 0.314 -10.709 -8.292 1.00 97.88 188 GLU A C 1
ATOM 1489 O O . GLU A 1 188 ? 0.913 -11.773 -8.472 1.00 97.88 188 GLU A O 1
ATOM 1494 N N . LEU A 1 189 ? -1.009 -10.665 -8.114 1.00 97.62 189 LEU A N 1
ATOM 1495 C CA . LEU A 1 189 ? -1.884 -11.841 -8.220 1.00 97.62 189 LEU A CA 1
ATOM 1496 C C . LEU A 1 189 ? -2.372 -11.981 -9.660 1.00 97.62 189 LEU A C 1
ATOM 1498 O O . LEU A 1 189 ? -2.841 -11.012 -10.242 1.00 97.62 189 LEU A O 1
ATOM 1502 N N . ASP A 1 190 ? -2.282 -13.181 -10.232 1.00 95.88 190 ASP A N 1
ATOM 1503 C CA . ASP A 1 190 ? -2.753 -13.423 -11.593 1.00 95.88 190 ASP A CA 1
ATOM 1504 C C . ASP A 1 190 ? -4.279 -13.275 -11.731 1.00 95.88 190 ASP A C 1
ATOM 1506 O O . ASP A 1 190 ? -5.031 -13.450 -10.772 1.00 95.88 190 ASP A O 1
ATOM 1510 N N . GLU A 1 191 ? -4.759 -12.999 -12.948 1.00 92.25 191 GLU A N 1
ATOM 1511 C CA . GLU A 1 191 ? -6.193 -12.788 -13.214 1.00 92.25 191 GLU A CA 1
ATOM 1512 C C . GLU A 1 191 ? -7.062 -13.994 -12.810 1.00 92.25 191 GLU A C 1
ATOM 1514 O O . GLU A 1 191 ? -8.214 -13.826 -12.410 1.00 92.25 191 GLU A O 1
ATOM 1519 N N . SER A 1 192 ? -6.506 -15.212 -12.860 1.00 93.94 192 SER A N 1
ATOM 1520 C CA . SER A 1 192 ? -7.197 -16.440 -12.441 1.00 93.94 192 SER A CA 1
ATOM 1521 C C . SER A 1 192 ? -7.233 -16.661 -10.923 1.00 93.94 192 SER A C 1
ATOM 1523 O O . SER A 1 192 ? -7.789 -17.662 -10.465 1.00 93.94 192 SER A O 1
ATOM 1525 N N . LYS A 1 193 ? -6.624 -15.758 -10.139 1.00 95.62 193 LYS A N 1
ATOM 1526 C CA . LYS A 1 193 ? -6.472 -15.833 -8.678 1.00 95.62 193 LYS A CA 1
ATOM 1527 C C . LYS A 1 193 ? -5.935 -17.182 -8.185 1.00 95.62 193 LYS A C 1
ATOM 1529 O O . LYS A 1 193 ? -6.340 -17.672 -7.134 1.00 95.62 193 LYS A O 1
ATOM 1534 N N . SER A 1 194 ? -5.022 -17.787 -8.940 1.00 95.94 194 SER A N 1
ATOM 1535 C CA . SER A 1 194 ? -4.450 -19.118 -8.683 1.00 95.94 194 SER A CA 1
ATOM 1536 C C . SER A 1 194 ? -2.930 -19.094 -8.481 1.00 95.94 194 SER A C 1
ATOM 1538 O O . SER A 1 194 ? -2.364 -20.038 -7.920 1.00 95.94 194 SER A O 1
ATOM 1540 N N . PHE A 1 195 ? -2.259 -18.020 -8.902 1.00 97.88 195 PHE A N 1
ATOM 1541 C CA . PHE A 1 195 ? -0.810 -17.860 -8.830 1.00 97.88 195 PHE A CA 1
ATOM 1542 C C . PHE A 1 195 ? -0.414 -16.434 -8.448 1.00 97.88 195 PHE A C 1
ATOM 1544 O O . PHE A 1 195 ? -1.016 -15.463 -8.894 1.00 97.88 195 PHE A O 1
ATOM 1551 N N . LEU A 1 196 ? 0.666 -16.313 -7.680 1.00 98.19 196 LEU A N 1
ATOM 1552 C CA . LEU A 1 196 ? 1.346 -15.040 -7.461 1.00 98.19 196 LEU A CA 1
ATOM 1553 C C . LEU A 1 196 ? 2.587 -14.957 -8.351 1.00 98.19 196 LEU A C 1
ATOM 1555 O O . LEU A 1 196 ? 3.330 -15.931 -8.515 1.00 98.19 196 LEU A O 1
ATOM 1559 N N . PHE A 1 197 ? 2.844 -13.759 -8.854 1.00 98.44 197 PHE A N 1
ATOM 1560 C CA . PHE A 1 197 ? 4.129 -13.350 -9.391 1.00 98.44 197 PHE A CA 1
ATOM 1561 C C . PHE A 1 197 ? 4.882 -12.574 -8.319 1.00 98.44 197 PHE A C 1
ATOM 1563 O O . PHE A 1 197 ? 4.312 -11.711 -7.660 1.00 98.44 197 PHE A O 1
ATOM 1570 N N . LEU A 1 198 ? 6.157 -12.896 -8.120 1.00 97.94 198 LEU A N 1
ATOM 1571 C CA . LEU A 1 198 ? 7.025 -12.249 -7.139 1.00 97.94 198 LEU A CA 1
ATOM 1572 C C . LEU A 1 198 ? 8.270 -11.747 -7.865 1.00 97.94 198 LEU A C 1
ATOM 1574 O O . LEU A 1 198 ? 8.977 -12.537 -8.493 1.00 97.94 198 LEU A O 1
ATOM 1578 N N . LEU A 1 199 ? 8.551 -10.453 -7.780 1.00 96.62 199 LEU A N 1
ATOM 1579 C CA . LEU A 1 199 ? 9.722 -9.824 -8.373 1.00 96.62 199 LEU A CA 1
ATOM 1580 C C . LEU A 1 199 ? 10.753 -9.588 -7.276 1.00 96.62 199 LEU A C 1
ATOM 1582 O O . LEU A 1 199 ? 10.530 -8.809 -6.348 1.00 96.62 199 LEU A O 1
ATOM 1586 N N . THR A 1 200 ? 11.888 -10.277 -7.362 1.00 94.31 200 THR A N 1
ATOM 1587 C CA . THR A 1 200 ? 12.956 -10.159 -6.369 1.00 94.31 200 THR A CA 1
ATOM 1588 C C . THR A 1 200 ? 14.204 -9.522 -6.954 1.00 94.31 200 THR A C 1
ATOM 1590 O O . THR A 1 200 ? 14.556 -9.744 -8.116 1.00 94.31 200 THR A O 1
ATOM 1593 N N . ARG A 1 201 ? 14.917 -8.764 -6.116 1.00 90.62 201 ARG A N 1
ATOM 1594 C CA . ARG A 1 201 ? 16.304 -8.367 -6.369 1.00 90.62 201 ARG A CA 1
ATOM 1595 C C . ARG A 1 201 ? 17.236 -9.149 -5.461 1.00 90.62 201 ARG A C 1
ATOM 1597 O O . ARG A 1 201 ? 16.935 -9.343 -4.284 1.00 90.62 201 ARG A O 1
ATOM 1604 N N . GLN A 1 202 ? 18.396 -9.533 -5.980 1.00 90.44 202 GLN A N 1
ATOM 1605 C CA . GLN A 1 202 ? 19.462 -10.105 -5.167 1.00 90.44 202 GLN A CA 1
ATOM 1606 C C . GLN A 1 202 ? 20.650 -9.143 -5.074 1.00 90.44 202 GLN A C 1
ATOM 1608 O O . GLN A 1 202 ? 21.172 -8.718 -6.103 1.00 90.44 202 GLN A O 1
ATOM 1613 N N . ILE A 1 203 ? 21.105 -8.838 -3.858 1.00 87.19 203 ILE A N 1
ATOM 1614 C CA . ILE A 1 203 ? 22.201 -7.896 -3.566 1.00 87.19 203 ILE A CA 1
ATOM 1615 C C . ILE A 1 203 ? 23.343 -8.636 -2.865 1.00 87.19 203 ILE A C 1
ATOM 1617 O O . ILE A 1 203 ? 23.087 -9.482 -2.009 1.00 87.19 203 ILE A O 1
ATOM 1621 N N . LYS A 1 204 ? 24.599 -8.324 -3.195 1.00 85.06 204 LYS A N 1
ATOM 1622 C CA . LYS A 1 204 ? 25.768 -8.832 -2.456 1.00 85.06 204 LYS A CA 1
ATOM 1623 C C . LYS A 1 204 ? 25.915 -8.086 -1.121 1.00 85.06 204 LYS A C 1
ATOM 1625 O O . LYS A 1 204 ? 25.666 -6.890 -1.075 1.00 85.06 204 LYS A O 1
ATOM 1630 N N . GLN A 1 205 ? 26.395 -8.748 -0.064 1.00 76.81 205 GLN A N 1
ATOM 1631 C CA . GLN A 1 205 ? 26.535 -8.166 1.289 1.00 76.81 205 GLN A CA 1
ATOM 1632 C C . GLN A 1 205 ? 27.241 -6.794 1.340 1.00 76.81 205 GLN A C 1
ATOM 1634 O O . GLN A 1 205 ? 26.939 -5.987 2.213 1.00 76.81 205 GLN A O 1
ATOM 1639 N N . TYR A 1 206 ? 28.155 -6.537 0.399 1.00 77.06 206 TYR A N 1
ATOM 1640 C CA . TYR A 1 206 ? 28.877 -5.272 0.237 1.00 77.06 206 TYR A CA 1
ATOM 1641 C C . TYR A 1 206 ? 29.046 -4.929 -1.256 1.00 77.06 206 TYR A C 1
ATOM 1643 O O . TYR A 1 206 ? 30.167 -4.829 -1.752 1.00 77.06 206 TYR A O 1
ATOM 1651 N N . GLY A 1 207 ? 27.953 -4.859 -2.020 1.00 75.06 207 GLY A N 1
ATOM 1652 C CA . GLY A 1 207 ? 28.023 -4.508 -3.442 1.00 75.06 207 GLY A CA 1
ATOM 1653 C C . GLY A 1 207 ? 26.666 -4.290 -4.099 1.00 75.06 207 GLY A C 1
ATOM 1654 O O . GLY A 1 207 ? 25.629 -4.381 -3.448 1.00 75.06 207 GLY A O 1
ATOM 1655 N N . ASP A 1 208 ? 26.696 -4.017 -5.401 1.00 75.75 208 ASP A N 1
ATOM 1656 C CA . ASP A 1 208 ? 25.510 -3.689 -6.191 1.00 75.75 208 ASP A CA 1
ATOM 1657 C C . ASP A 1 208 ? 24.486 -4.831 -6.282 1.00 75.75 208 ASP A C 1
ATOM 1659 O O . ASP A 1 208 ? 24.736 -5.998 -5.943 1.00 75.75 208 ASP A O 1
ATOM 1663 N N . VAL A 1 209 ? 23.304 -4.486 -6.796 1.00 77.00 209 VAL A N 1
ATOM 1664 C CA . VAL A 1 209 ? 22.289 -5.468 -7.173 1.00 77.00 209 VAL A CA 1
ATOM 1665 C C . VAL A 1 209 ? 22.857 -6.364 -8.276 1.00 77.00 209 VAL A C 1
ATOM 1667 O O . VAL A 1 209 ? 23.286 -5.894 -9.327 1.00 77.00 209 VAL A O 1
ATOM 1670 N N . LYS A 1 210 ? 22.857 -7.676 -8.039 1.00 83.88 210 LYS A N 1
ATOM 1671 C CA . LYS A 1 210 ? 23.402 -8.674 -8.962 1.00 83.88 210 LYS A CA 1
ATOM 1672 C C . LYS A 1 210 ? 22.410 -9.032 -10.065 1.00 83.88 210 LYS A C 1
ATOM 1674 O O . LYS A 1 210 ? 22.786 -9.025 -11.229 1.00 83.88 210 LYS A O 1
ATOM 1679 N N . LYS A 1 211 ? 21.170 -9.366 -9.694 1.00 91.19 211 LYS A N 1
ATOM 1680 C CA . LYS A 1 211 ? 20.123 -9.835 -10.616 1.00 91.19 211 LYS A CA 1
ATOM 1681 C C . LYS A 1 211 ? 18.716 -9.492 -10.133 1.00 91.19 211 LYS A C 1
ATOM 1683 O O . LYS A 1 211 ? 18.475 -9.480 -8.923 1.00 91.19 211 LYS A O 1
ATOM 1688 N N . ILE A 1 212 ? 17.805 -9.296 -11.085 1.00 93.31 212 ILE A N 1
ATOM 1689 C CA . ILE A 1 212 ? 16.349 -9.290 -10.898 1.00 93.31 212 ILE A CA 1
ATOM 1690 C C . ILE A 1 212 ? 15.776 -10.602 -11.404 1.00 93.31 212 ILE A C 1
ATOM 1692 O O . ILE A 1 212 ? 16.071 -11.019 -12.525 1.00 93.31 212 ILE A O 1
ATOM 1696 N N . THR A 1 213 ? 14.954 -11.247 -10.583 1.00 95.62 213 THR A N 1
ATOM 1697 C CA . THR A 1 213 ? 14.308 -12.517 -10.919 1.00 95.62 213 THR A CA 1
ATOM 1698 C C . THR A 1 213 ? 12.805 -12.399 -10.702 1.00 95.62 213 THR A C 1
ATOM 1700 O O . THR A 1 213 ? 12.362 -11.988 -9.632 1.00 95.62 213 THR A O 1
ATOM 1703 N N . LEU A 1 214 ? 12.023 -12.764 -11.718 1.00 98.00 214 LEU A N 1
ATOM 1704 C CA . LEU A 1 214 ? 10.583 -12.963 -11.594 1.00 98.00 214 LEU A CA 1
ATOM 1705 C C . LEU A 1 214 ? 10.328 -14.432 -11.252 1.00 98.00 214 LEU A C 1
ATOM 1707 O O . LEU A 1 214 ? 10.873 -15.334 -11.894 1.00 98.00 214 LEU A O 1
ATOM 1711 N N . HIS A 1 215 ? 9.487 -14.675 -10.259 1.00 97.81 215 HIS A N 1
ATOM 1712 C CA . HIS A 1 215 ? 9.086 -16.003 -9.818 1.00 97.81 215 HIS A CA 1
ATOM 1713 C C . HIS A 1 215 ? 7.576 -16.153 -9.971 1.00 97.81 215 HIS A C 1
ATOM 1715 O O . HIS A 1 215 ? 6.841 -15.216 -9.672 1.00 97.81 215 HIS A O 1
ATOM 1721 N N . LYS A 1 216 ? 7.115 -17.337 -10.376 1.00 98.31 216 LYS A N 1
ATOM 1722 C CA . LYS A 1 216 ? 5.707 -17.734 -10.270 1.00 98.31 216 LYS A CA 1
ATOM 1723 C C . LYS A 1 216 ? 5.567 -18.761 -9.163 1.00 98.31 216 LYS A C 1
ATOM 1725 O O . LYS A 1 216 ? 6.301 -19.752 -9.160 1.00 98.31 216 LYS A O 1
ATOM 1730 N N . VAL A 1 217 ? 4.615 -18.551 -8.265 1.00 98.06 217 VAL A N 1
ATOM 1731 C CA . VAL A 1 217 ? 4.293 -19.458 -7.158 1.00 98.06 217 VAL A CA 1
ATOM 1732 C C . VAL A 1 217 ? 2.790 -19.739 -7.132 1.00 98.06 217 VAL A C 1
ATOM 1734 O O . VAL A 1 217 ? 2.003 -18.894 -7.557 1.00 98.06 217 VAL A O 1
ATOM 1737 N N . ASP A 1 218 ? 2.374 -20.912 -6.658 1.00 97.50 218 ASP A N 1
ATOM 1738 C CA . ASP A 1 218 ? 0.954 -21.174 -6.374 1.00 97.50 218 ASP A CA 1
ATOM 1739 C C . ASP A 1 218 ? 0.511 -20.537 -5.040 1.00 97.50 218 ASP A C 1
ATOM 1741 O O . ASP A 1 218 ? 1.332 -20.103 -4.225 1.00 97.50 218 ASP A O 1
ATOM 1745 N N . LEU A 1 219 ? -0.801 -20.507 -4.778 1.00 96.31 219 LEU A N 1
ATOM 1746 C CA . LEU A 1 219 ? -1.339 -20.001 -3.503 1.00 96.31 219 LEU A CA 1
ATOM 1747 C C . LEU A 1 219 ? -1.010 -20.879 -2.276 1.00 96.31 219 LEU A C 1
ATOM 1749 O O . LEU A 1 219 ? -1.325 -20.490 -1.152 1.00 96.31 219 LEU A O 1
ATOM 1753 N N . ASN A 1 220 ? -0.370 -22.037 -2.468 1.00 96.56 220 ASN A N 1
ATOM 1754 C CA . ASN A 1 220 ? 0.181 -22.878 -1.401 1.00 96.56 220 ASN A CA 1
ATOM 1755 C C . ASN A 1 220 ? 1.674 -22.578 -1.151 1.00 96.56 220 ASN A C 1
ATOM 1757 O O . ASN A 1 220 ? 2.335 -23.303 -0.400 1.00 96.56 220 ASN A O 1
ATOM 1761 N N . GLY A 1 221 ? 2.231 -21.540 -1.785 1.00 95.12 221 GLY A N 1
ATOM 1762 C CA . GLY A 1 221 ? 3.628 -21.130 -1.665 1.00 95.12 221 GLY A CA 1
ATOM 1763 C C . GLY A 1 221 ? 4.624 -22.107 -2.294 1.00 95.12 221 GLY A C 1
ATOM 1764 O O . GLY A 1 221 ? 5.759 -22.190 -1.832 1.00 95.12 221 GLY A O 1
ATOM 1765 N N . ASN A 1 222 ? 4.215 -22.901 -3.284 1.00 96.69 222 ASN A N 1
ATOM 1766 C CA . ASN A 1 222 ? 5.118 -23.744 -4.069 1.00 96.69 222 ASN A CA 1
ATOM 1767 C C . ASN A 1 222 ? 5.653 -22.964 -5.273 1.00 96.69 222 ASN A C 1
ATOM 1769 O O . ASN A 1 222 ? 4.884 -22.365 -6.024 1.00 96.69 222 ASN A O 1
ATOM 1773 N N . LEU A 1 223 ? 6.968 -23.009 -5.488 1.00 96.94 223 LEU A N 1
ATOM 1774 C CA . LEU A 1 223 ? 7.616 -22.390 -6.640 1.00 96.94 223 LEU A CA 1
ATOM 1775 C C . LEU A 1 223 ? 7.332 -23.180 -7.927 1.00 96.94 223 LEU A C 1
ATOM 1777 O O . LEU A 1 223 ? 7.672 -24.356 -8.024 1.00 96.94 223 LEU A O 1
ATOM 1781 N N . ILE A 1 224 ? 6.741 -22.514 -8.922 1.00 97.94 224 ILE A N 1
ATOM 1782 C CA . ILE A 1 224 ? 6.396 -23.088 -10.232 1.00 97.94 224 ILE A CA 1
ATOM 1783 C C . ILE A 1 224 ? 7.519 -22.839 -11.242 1.00 97.94 224 ILE A C 1
ATOM 1785 O O . ILE A 1 224 ? 7.977 -23.762 -11.912 1.00 97.94 224 ILE A O 1
ATOM 1789 N N . TRP A 1 225 ? 7.992 -21.594 -11.347 1.00 98.06 225 TRP A N 1
ATOM 1790 C CA . TRP A 1 225 ? 9.172 -21.249 -12.144 1.00 98.06 225 TRP A CA 1
ATOM 1791 C C . TRP A 1 225 ? 9.875 -19.995 -11.621 1.00 98.06 225 TRP A C 1
ATOM 1793 O O . TRP A 1 225 ? 9.308 -19.204 -10.873 1.00 98.06 225 TRP A O 1
ATOM 1803 N N . SER A 1 226 ? 11.130 -19.810 -12.034 1.00 97.06 226 SER A N 1
ATOM 1804 C CA . SER A 1 226 ? 11.926 -18.595 -11.811 1.00 97.06 226 SER A CA 1
ATOM 1805 C C . SER A 1 226 ? 12.612 -18.179 -13.109 1.00 97.06 226 SER A C 1
ATOM 1807 O O . SER A 1 226 ? 13.068 -19.043 -13.864 1.00 97.06 226 SER A O 1
ATOM 1809 N N . LYS A 1 227 ? 12.685 -16.874 -13.379 1.00 97.06 227 LYS A N 1
ATOM 1810 C CA . LYS A 1 227 ? 13.262 -16.305 -14.603 1.00 97.06 227 LYS A CA 1
ATOM 1811 C C . LYS A 1 227 ? 14.088 -15.073 -14.293 1.00 97.06 227 LYS A C 1
ATOM 1813 O O . LYS A 1 227 ? 13.592 -14.121 -13.699 1.00 97.06 227 LYS A O 1
ATOM 1818 N N . LEU A 1 228 ? 15.340 -15.100 -14.730 1.00 95.12 228 LEU A N 1
ATOM 1819 C CA . LEU A 1 228 ? 16.203 -13.931 -14.759 1.00 95.12 228 LEU A CA 1
ATOM 1820 C C . LEU A 1 228 ? 15.599 -12.895 -15.717 1.00 95.12 228 LEU A C 1
ATOM 1822 O O . LEU A 1 228 ? 15.371 -13.205 -16.884 1.00 95.12 228 LEU A O 1
ATOM 1826 N N . ILE A 1 229 ? 15.329 -11.694 -15.210 1.00 95.19 229 ILE A N 1
ATOM 1827 C CA . ILE A 1 229 ? 14.838 -10.555 -15.997 1.00 95.19 229 ILE A CA 1
ATOM 1828 C C . ILE A 1 229 ? 16.012 -9.686 -16.452 1.00 95.19 229 ILE A C 1
ATOM 1830 O O . ILE A 1 229 ? 16.065 -9.265 -17.606 1.00 95.19 229 ILE A O 1
ATOM 1834 N N . GLN A 1 230 ? 16.958 -9.427 -15.545 1.00 90.69 230 GLN A N 1
ATOM 1835 C CA . GLN A 1 230 ? 18.085 -8.531 -15.782 1.00 90.69 230 GLN A CA 1
ATOM 1836 C C . GLN A 1 230 ? 19.242 -8.828 -14.820 1.00 90.69 230 GLN A C 1
ATOM 1838 O O . GLN A 1 230 ? 19.018 -8.976 -13.618 1.00 90.69 230 GLN A O 1
ATOM 1843 N N . ASP A 1 231 ? 20.472 -8.829 -15.333 1.00 87.56 231 ASP A N 1
ATOM 1844 C CA . ASP A 1 231 ? 21.701 -8.739 -14.536 1.00 87.56 231 ASP A CA 1
ATOM 1845 C C . ASP A 1 231 ? 22.141 -7.272 -14.378 1.00 87.56 231 ASP A C 1
ATOM 1847 O O . ASP A 1 231 ? 21.956 -6.455 -15.284 1.00 87.56 231 ASP A O 1
ATOM 1851 N N . SER A 1 232 ? 22.738 -6.940 -13.230 1.00 78.19 232 SER A N 1
ATOM 1852 C CA . SER A 1 232 ? 23.241 -5.595 -12.885 1.00 78.19 232 SER A CA 1
ATOM 1853 C C . SER A 1 232 ? 22.245 -4.442 -13.160 1.00 78.19 232 SER A C 1
ATOM 1855 O O . SER A 1 232 ? 22.536 -3.538 -13.950 1.00 78.19 232 SER A O 1
ATOM 1857 N N . PRO A 1 233 ? 21.049 -4.461 -12.539 1.00 77.00 233 PRO A N 1
ATOM 1858 C CA . PRO A 1 233 ? 20.014 -3.439 -12.709 1.00 77.00 233 PRO A CA 1
ATOM 1859 C C . PRO A 1 233 ? 20.319 -2.122 -11.972 1.00 77.00 233 PRO A C 1
ATOM 1861 O O . PRO A 1 233 ? 21.134 -2.071 -11.052 1.00 77.00 233 PRO A O 1
ATOM 1864 N N . SER A 1 234 ? 19.569 -1.065 -12.305 1.00 73.88 234 SER A N 1
ATOM 1865 C CA . SER A 1 234 ? 19.417 0.112 -11.433 1.00 73.88 234 SER A CA 1
ATOM 1866 C C . SER A 1 234 ? 18.781 -0.313 -10.102 1.00 73.88 234 SER A C 1
ATOM 1868 O O . SER A 1 234 ? 17.833 -1.098 -10.145 1.00 73.88 234 SER A O 1
ATOM 1870 N N . PRO A 1 235 ? 19.234 0.174 -8.930 1.00 68.56 235 PRO A N 1
ATOM 1871 C CA . PRO A 1 235 ? 18.718 -0.265 -7.630 1.00 68.56 235 PRO A CA 1
ATOM 1872 C C . PRO A 1 235 ? 17.307 0.251 -7.282 1.00 68.56 235 PRO A C 1
ATOM 1874 O O . PRO A 1 235 ? 16.775 -0.155 -6.248 1.00 68.56 235 PRO A O 1
ATOM 1877 N N . TYR A 1 236 ? 16.716 1.134 -8.098 1.00 70.88 236 TYR A N 1
ATOM 1878 C CA . TYR A 1 236 ? 15.579 1.979 -7.695 1.00 70.88 236 TYR A CA 1
ATOM 1879 C C . TYR A 1 236 ? 14.207 1.634 -8.300 1.00 70.88 236 TYR A C 1
ATOM 1881 O O . TYR A 1 236 ? 13.205 2.077 -7.753 1.00 70.88 236 TYR A O 1
ATOM 1889 N N . THR A 1 237 ? 14.126 0.879 -9.401 1.00 73.31 237 THR A N 1
ATOM 1890 C CA . THR A 1 237 ? 12.880 0.752 -10.188 1.00 73.31 237 THR A CA 1
ATOM 1891 C C . THR A 1 237 ? 12.587 -0.697 -10.557 1.00 73.31 237 THR A C 1
ATOM 1893 O O . THR A 1 237 ? 13.338 -1.266 -11.353 1.00 73.31 237 THR A O 1
ATOM 1896 N N . TYR A 1 238 ? 11.496 -1.259 -10.018 1.00 88.06 238 TYR A N 1
ATOM 1897 C CA . TYR A 1 238 ? 11.021 -2.626 -10.278 1.00 88.06 238 TYR A CA 1
ATOM 1898 C C . TYR A 1 238 ? 9.498 -2.714 -10.108 1.00 88.06 238 TYR A C 1
ATOM 1900 O O . TYR A 1 238 ? 9.018 -2.555 -8.992 1.00 88.06 238 TYR A O 1
ATOM 1908 N N . GLU A 1 239 ? 8.755 -3.014 -11.171 1.00 93.62 239 GLU A N 1
ATOM 1909 C CA . GLU A 1 239 ? 7.288 -3.153 -11.122 1.00 93.62 239 GLU A CA 1
ATOM 1910 C C . GLU A 1 239 ? 6.825 -4.338 -11.983 1.00 93.62 239 GLU A C 1
ATOM 1912 O O . GLU A 1 239 ? 7.378 -4.586 -13.062 1.00 93.62 239 GLU A O 1
ATOM 1917 N N . ILE A 1 240 ? 5.799 -5.055 -11.521 1.00 97.25 240 ILE A N 1
ATOM 1918 C CA . ILE A 1 240 ? 5.054 -6.067 -12.276 1.00 97.25 240 ILE A CA 1
ATOM 1919 C C . ILE A 1 240 ? 3.762 -5.431 -12.800 1.00 97.25 240 ILE A C 1
ATOM 1921 O O . ILE A 1 240 ? 2.981 -4.866 -12.044 1.00 97.25 240 ILE A O 1
ATOM 1925 N N . GLN A 1 241 ? 3.487 -5.597 -14.092 1.00 96.62 241 GLN A N 1
ATOM 1926 C CA . GLN A 1 241 ? 2.245 -5.156 -14.718 1.00 96.62 241 GLN A CA 1
ATOM 1927 C C . GLN A 1 241 ? 1.602 -6.311 -15.493 1.00 96.62 241 GLN A C 1
ATOM 1929 O O . GLN A 1 241 ? 2.191 -6.838 -16.438 1.00 96.62 241 GLN A O 1
ATOM 1934 N N . LEU A 1 242 ? 0.370 -6.678 -15.138 1.00 96.62 242 LEU A N 1
ATOM 1935 C CA . LEU A 1 242 ? -0.450 -7.570 -15.966 1.00 96.62 242 LEU A CA 1
ATOM 1936 C C . LEU A 1 242 ? -0.924 -6.832 -17.224 1.00 96.62 242 LEU A C 1
ATOM 1938 O O . LEU A 1 242 ? -1.270 -5.651 -17.162 1.00 96.62 242 LEU A O 1
ATOM 1942 N N . LEU A 1 243 ? -0.924 -7.517 -18.363 1.00 96.62 243 LEU A N 1
ATOM 1943 C CA . LEU A 1 243 ? -1.299 -6.974 -19.665 1.00 96.62 243 LEU A CA 1
ATOM 1944 C C . LEU A 1 243 ? -2.605 -7.610 -20.146 1.00 96.62 243 LEU A C 1
ATOM 1946 O O . LEU A 1 243 ? -2.821 -8.802 -19.957 1.00 96.62 243 LEU A O 1
ATOM 1950 N N . SER A 1 244 ? -3.445 -6.839 -20.841 1.00 94.38 244 SER A N 1
ATOM 1951 C CA . SER A 1 244 ? -4.794 -7.280 -21.246 1.00 94.38 244 SER A CA 1
ATOM 1952 C C . SER A 1 244 ? -4.829 -8.369 -22.332 1.00 94.38 244 SER A C 1
ATOM 1954 O O . SER A 1 244 ? -5.898 -8.862 -22.679 1.00 94.38 244 SER A O 1
ATOM 1956 N N . ASP A 1 245 ? -3.669 -8.773 -22.860 1.00 95.00 245 ASP A N 1
ATOM 1957 C CA . ASP A 1 245 ? -3.501 -9.975 -23.685 1.00 95.00 245 ASP A CA 1
ATOM 1958 C C . ASP A 1 245 ? -3.109 -11.220 -22.862 1.00 95.00 245 ASP A C 1
ATOM 1960 O O . ASP A 1 245 ? -2.636 -12.211 -23.422 1.00 95.00 245 ASP A O 1
ATOM 1964 N N . GLY A 1 246 ? -3.258 -11.165 -21.535 1.00 94.69 246 GLY A N 1
ATOM 1965 C CA . GLY A 1 246 ? -2.921 -12.243 -20.607 1.00 94.69 246 GLY A CA 1
ATOM 1966 C C . GLY A 1 246 ? -1.417 -12.447 -20.403 1.00 94.69 246 GLY A C 1
ATOM 1967 O O . GLY A 1 246 ? -1.013 -13.487 -19.889 1.00 94.69 246 GLY A O 1
ATOM 1968 N N . ASN A 1 247 ? -0.571 -11.501 -20.820 1.00 97.25 247 ASN A N 1
ATOM 1969 C CA . ASN A 1 247 ? 0.876 -11.541 -20.588 1.00 97.25 247 ASN A CA 1
ATOM 1970 C C . ASN A 1 247 ? 1.288 -10.663 -19.394 1.00 97.25 247 ASN A C 1
ATOM 1972 O O . ASN A 1 247 ? 0.478 -9.947 -18.815 1.00 97.25 247 ASN A O 1
ATOM 1976 N N . ILE A 1 248 ? 2.567 -10.709 -19.018 1.00 97.44 248 ILE A N 1
ATOM 1977 C CA . ILE A 1 248 ? 3.133 -9.868 -17.951 1.00 97.44 248 ILE A CA 1
ATOM 1978 C C . ILE A 1 248 ? 4.202 -8.966 -18.552 1.00 97.44 248 ILE A C 1
ATOM 1980 O O . ILE A 1 248 ? 5.063 -9.455 -19.282 1.00 97.44 248 ILE A O 1
ATOM 1984 N N . ALA A 1 249 ? 4.203 -7.685 -18.201 1.00 97.44 249 ALA A N 1
ATOM 1985 C CA . ALA A 1 249 ? 5.371 -6.824 -18.310 1.00 97.44 249 ALA A CA 1
ATOM 1986 C C . ALA A 1 249 ? 6.077 -6.715 -16.952 1.00 97.44 249 ALA A C 1
ATOM 1988 O O . ALA A 1 249 ? 5.437 -6.574 -15.914 1.00 97.44 249 ALA A O 1
ATOM 1989 N N . VAL A 1 250 ? 7.406 -6.737 -16.970 1.00 97.19 250 VAL A N 1
ATOM 1990 C CA . VAL A 1 250 ? 8.239 -6.283 -15.853 1.00 97.19 250 VAL A CA 1
ATOM 1991 C C . VAL A 1 250 ? 8.966 -5.025 -16.300 1.00 97.19 250 VAL A C 1
ATOM 1993 O O . VAL A 1 250 ? 9.657 -5.050 -17.325 1.00 97.19 250 VAL A O 1
ATOM 1996 N N . LEU A 1 251 ? 8.800 -3.943 -15.542 1.00 94.12 251 LEU A N 1
ATOM 1997 C CA . LEU A 1 251 ? 9.502 -2.681 -15.744 1.00 94.12 251 LEU A CA 1
ATOM 1998 C C . LEU A 1 251 ? 10.710 -2.653 -14.806 1.00 94.12 251 LEU A C 1
ATOM 2000 O O . LEU A 1 251 ? 10.575 -2.859 -13.599 1.00 94.12 251 LEU A O 1
ATOM 2004 N N . THR A 1 252 ? 11.892 -2.395 -15.357 1.00 91.06 252 THR A N 1
ATOM 2005 C CA . THR A 1 252 ? 13.132 -2.207 -14.600 1.00 91.06 252 THR A CA 1
ATOM 2006 C C . THR A 1 252 ? 13.921 -1.014 -15.139 1.00 91.06 252 THR A C 1
ATOM 2008 O O . THR A 1 252 ? 13.625 -0.481 -16.208 1.00 91.06 252 THR A O 1
ATOM 2011 N N . GLY A 1 253 ? 14.945 -0.576 -14.405 1.00 84.25 253 GLY A N 1
ATOM 2012 C CA . GLY A 1 253 ? 15.895 0.437 -14.875 1.00 84.25 253 GLY A CA 1
ATOM 2013 C C . GLY A 1 253 ? 17.316 -0.107 -15.011 1.00 84.25 253 GLY A C 1
ATOM 2014 O O . GLY A 1 253 ? 17.676 -1.129 -14.417 1.00 84.25 253 GLY A O 1
ATOM 2015 N N . LYS A 1 254 ? 18.182 0.618 -15.724 1.00 76.38 254 LYS A N 1
ATOM 2016 C CA . LYS A 1 254 ? 19.620 0.324 -15.797 1.00 76.38 254 LYS A CA 1
ATOM 2017 C C . LYS A 1 254 ? 20.457 1.574 -15.526 1.00 76.38 254 LYS A C 1
ATOM 2019 O O . LYS A 1 254 ? 20.451 2.515 -16.309 1.00 76.38 254 LYS A O 1
ATOM 2024 N N . SER A 1 255 ? 21.188 1.593 -14.411 1.00 67.38 255 SER A N 1
ATOM 2025 C CA . SER A 1 255 ? 21.845 2.809 -13.898 1.00 67.38 255 SER A CA 1
ATOM 2026 C C . SER A 1 255 ? 22.986 3.322 -14.782 1.00 67.38 255 SER A C 1
ATOM 2028 O O . SER A 1 255 ? 23.154 4.531 -14.916 1.00 67.38 255 SER A O 1
ATOM 2030 N N . ASN A 1 256 ? 23.754 2.427 -15.413 1.00 66.81 256 ASN A N 1
ATOM 2031 C CA . ASN A 1 256 ? 24.885 2.805 -16.267 1.00 66.81 256 ASN A CA 1
ATOM 2032 C C . ASN A 1 256 ? 24.491 3.189 -17.705 1.00 66.81 256 ASN A C 1
ATOM 2034 O O . ASN A 1 256 ? 25.246 3.908 -18.351 1.00 66.81 256 ASN A O 1
ATOM 2038 N N . GLN A 1 257 ? 23.332 2.736 -18.196 1.00 64.25 257 GLN A N 1
ATOM 2039 C CA . GLN A 1 257 ? 22.799 3.082 -19.525 1.00 64.25 257 GLN A CA 1
ATOM 2040 C C . GLN A 1 257 ? 21.613 4.055 -19.476 1.00 64.25 257 GLN A C 1
ATOM 2042 O O . GLN A 1 257 ? 21.182 4.535 -20.518 1.00 64.25 257 GLN A O 1
ATOM 2047 N N . LYS A 1 258 ? 21.138 4.401 -18.270 1.00 74.56 258 LYS A N 1
ATOM 2048 C CA . LYS A 1 258 ? 20.113 5.429 -18.009 1.00 74.56 258 LYS A CA 1
ATOM 2049 C C . LYS A 1 258 ? 18.808 5.155 -18.763 1.00 74.56 258 LYS A C 1
ATOM 2051 O O . LYS A 1 258 ? 18.104 6.053 -19.214 1.00 74.56 258 LYS A O 1
ATOM 2056 N N . SER A 1 259 ? 18.478 3.876 -18.869 1.00 79.75 259 SER A N 1
ATOM 2057 C CA . SER A 1 259 ? 17.399 3.359 -19.692 1.00 79.75 259 SER A CA 1
ATOM 2058 C C . SER A 1 259 ? 16.353 2.616 -18.869 1.00 79.75 259 SER A C 1
ATOM 2060 O O . SER A 1 259 ? 16.663 1.947 -17.875 1.00 79.75 259 SER A O 1
ATOM 2062 N N . THR A 1 260 ? 15.106 2.740 -19.316 1.00 88.06 260 THR A N 1
ATOM 2063 C CA . THR A 1 260 ? 13.976 1.957 -18.821 1.00 88.06 260 THR A CA 1
ATOM 2064 C C . THR A 1 260 ? 13.900 0.697 -19.661 1.00 88.06 260 THR A C 1
ATOM 2066 O O . THR A 1 260 ? 13.881 0.765 -20.890 1.00 88.06 260 THR A O 1
ATOM 2069 N N . ILE A 1 261 ? 13.870 -0.462 -19.019 1.00 91.50 261 ILE A N 1
ATOM 2070 C CA . ILE A 1 261 ? 13.754 -1.752 -19.689 1.00 91.50 261 ILE A CA 1
ATOM 2071 C C . ILE A 1 261 ? 12.367 -2.299 -19.390 1.00 91.50 261 ILE A C 1
ATOM 2073 O O . ILE A 1 261 ? 11.973 -2.435 -18.234 1.00 91.50 261 ILE A O 1
ATOM 2077 N N . VAL A 1 262 ? 11.630 -2.636 -20.445 1.00 95.06 262 VAL A N 1
ATOM 2078 C CA . VAL A 1 262 ? 10.359 -3.352 -20.325 1.00 95.06 262 VAL A CA 1
ATOM 2079 C C . VAL A 1 262 ? 10.562 -4.749 -20.894 1.00 95.06 262 VAL A C 1
ATOM 2081 O O . VAL A 1 262 ? 11.028 -4.920 -22.024 1.00 95.06 262 VAL A O 1
ATOM 2084 N N . THR A 1 263 ? 10.239 -5.758 -20.092 1.00 97.44 263 THR A N 1
ATOM 2085 C CA . THR A 1 263 ? 10.350 -7.174 -20.463 1.00 97.44 263 THR A CA 1
ATOM 2086 C C . THR A 1 263 ? 8.960 -7.783 -20.464 1.00 97.44 263 THR A C 1
ATOM 2088 O O . THR A 1 263 ? 8.350 -7.871 -19.403 1.00 97.44 263 THR A O 1
ATOM 2091 N N . LYS A 1 264 ? 8.455 -8.215 -21.623 1.00 98.12 264 LYS A N 1
ATOM 2092 C CA . LYS A 1 264 ? 7.178 -8.932 -21.733 1.00 98.12 264 LYS A CA 1
ATOM 2093 C C . LYS A 1 264 ? 7.418 -10.436 -21.669 1.00 98.12 264 LYS A C 1
ATOM 2095 O O . LYS A 1 264 ? 8.251 -10.960 -22.411 1.00 98.12 264 LYS A O 1
ATOM 2100 N N . LEU A 1 265 ? 6.686 -11.140 -20.811 1.00 98.19 265 LEU A N 1
ATOM 2101 C CA . LEU A 1 265 ? 6.814 -12.577 -20.574 1.00 98.19 265 LEU A CA 1
ATOM 2102 C C . LEU A 1 265 ? 5.464 -13.289 -20.674 1.00 98.19 265 LEU A C 1
ATOM 2104 O O . LEU A 1 265 ? 4.426 -12.750 -20.290 1.00 98.19 265 LEU A O 1
ATOM 2108 N N . ASN A 1 266 ? 5.516 -14.544 -21.116 1.00 97.38 266 ASN A N 1
ATOM 2109 C CA . ASN A 1 266 ? 4.394 -15.470 -21.037 1.00 97.38 266 ASN A CA 1
ATOM 2110 C C . ASN A 1 266 ? 4.259 -16.008 -19.591 1.00 97.38 266 ASN A C 1
ATOM 2112 O O . ASN A 1 266 ? 5.217 -16.598 -19.079 1.00 97.38 266 ASN A O 1
ATOM 2116 N N . PRO A 1 267 ? 3.100 -15.873 -18.916 1.00 97.00 267 PRO A N 1
ATOM 2117 C CA . PRO A 1 267 ? 2.929 -16.268 -17.514 1.00 97.00 267 PRO A CA 1
ATOM 2118 C C . PRO A 1 267 ? 2.900 -17.785 -17.285 1.00 97.00 267 PRO A C 1
ATOM 2120 O O . PRO A 1 267 ? 3.000 -18.242 -16.142 1.00 97.00 267 PRO A O 1
ATOM 2123 N N . ILE A 1 268 ? 2.716 -18.595 -18.330 1.00 95.62 268 ILE A N 1
ATOM 2124 C CA . ILE A 1 268 ? 2.594 -20.053 -18.213 1.00 95.62 268 ILE A CA 1
ATOM 2125 C C . ILE A 1 268 ? 3.968 -20.654 -17.907 1.00 95.62 268 ILE A C 1
ATOM 2127 O O . ILE A 1 268 ? 4.121 -21.380 -16.928 1.00 95.62 268 ILE A O 1
ATOM 2131 N N . ASN A 1 269 ? 4.978 -20.297 -18.702 1.00 95.88 269 ASN A N 1
ATOM 2132 C CA . ASN A 1 269 ? 6.323 -20.887 -18.679 1.00 95.88 269 ASN A CA 1
ATOM 2133 C C . ASN A 1 269 ? 7.448 -19.875 -18.362 1.00 95.88 269 ASN A C 1
ATOM 2135 O O . ASN A 1 269 ? 8.617 -20.267 -18.270 1.00 95.88 269 ASN A O 1
ATOM 2139 N N . GLY A 1 270 ? 7.120 -18.583 -18.247 1.00 96.56 270 GLY A N 1
ATOM 2140 C CA . GLY A 1 270 ? 8.068 -17.491 -18.041 1.00 96.56 270 GLY A CA 1
ATOM 2141 C C . GLY A 1 270 ? 9.009 -17.234 -19.228 1.00 96.56 270 GLY A C 1
ATOM 2142 O O . GLY A 1 270 ? 10.112 -16.730 -19.030 1.00 96.56 270 GLY A O 1
ATOM 2143 N N . SER A 1 271 ? 8.667 -17.635 -20.457 1.00 97.12 271 SER A N 1
ATOM 2144 C CA . SER A 1 271 ? 9.480 -17.279 -21.627 1.00 97.12 271 SER A CA 1
ATOM 2145 C C . SER A 1 271 ? 9.336 -15.790 -21.937 1.00 97.12 271 SER A C 1
ATOM 2147 O O . SER A 1 271 ? 8.212 -15.296 -22.047 1.00 97.12 271 SER A O 1
ATOM 2149 N N . ILE A 1 272 ? 10.459 -15.093 -22.124 1.00 97.62 272 ILE A N 1
ATOM 2150 C CA . ILE A 1 272 ? 10.471 -13.719 -22.637 1.00 97.62 272 ILE A CA 1
ATOM 2151 C C . ILE A 1 272 ? 9.905 -13.739 -24.064 1.00 97.62 272 ILE A C 1
ATOM 2153 O O . ILE A 1 272 ? 10.375 -14.500 -24.907 1.00 97.62 272 ILE A O 1
ATOM 2157 N N . ILE A 1 273 ? 8.889 -12.915 -24.308 1.00 97.94 273 ILE A N 1
ATOM 2158 C CA . ILE A 1 273 ? 8.282 -12.681 -25.625 1.00 97.94 273 ILE A CA 1
ATOM 2159 C C . ILE A 1 273 ? 9.074 -11.585 -26.342 1.00 97.94 273 ILE A C 1
ATOM 2161 O O . ILE A 1 273 ? 9.480 -11.752 -27.488 1.00 97.94 273 ILE A O 1
ATOM 2165 N N . TRP A 1 274 ? 9.341 -10.485 -25.637 1.00 97.88 274 TRP A N 1
ATOM 2166 C CA . TRP A 1 274 ? 10.289 -9.456 -26.049 1.00 97.88 274 TRP A CA 1
ATOM 2167 C C . TRP A 1 274 ? 10.871 -8.741 -24.828 1.00 97.88 274 TRP A C 1
ATOM 2169 O O . TRP A 1 274 ? 10.252 -8.673 -23.767 1.00 97.88 274 TRP A O 1
ATOM 2179 N N . GLN A 1 275 ? 12.061 -8.175 -24.995 1.00 96.50 275 GLN A N 1
ATOM 2180 C CA . GLN A 1 275 ? 12.669 -7.235 -24.061 1.00 96.50 275 GLN A CA 1
ATOM 2181 C C . GLN A 1 275 ? 13.111 -6.018 -24.869 1.00 96.50 275 GLN A C 1
ATOM 2183 O O . GLN A 1 275 ? 13.694 -6.173 -25.943 1.00 96.50 275 GLN A O 1
ATOM 2188 N N . LYS A 1 276 ? 12.778 -4.820 -24.390 1.00 94.12 276 LYS A N 1
ATOM 2189 C CA . LYS A 1 276 ? 13.086 -3.558 -25.067 1.00 94.12 276 LYS A CA 1
ATOM 2190 C C . LYS A 1 276 ? 13.642 -2.553 -24.076 1.00 94.12 276 LYS A C 1
ATOM 2192 O O . LYS A 1 276 ? 13.160 -2.452 -22.950 1.00 94.12 276 LYS A O 1
ATOM 2197 N N . GLU A 1 277 ? 14.654 -1.830 -24.530 1.00 90.81 277 GLU A N 1
ATOM 2198 C CA . GLU A 1 277 ? 15.360 -0.802 -23.781 1.00 90.81 277 GLU A CA 1
ATOM 2199 C C . GLU A 1 277 ? 15.023 0.565 -24.382 1.00 90.81 277 GLU A C 1
ATOM 2201 O O . GLU A 1 277 ? 15.167 0.772 -25.588 1.00 90.81 277 GLU A O 1
ATOM 2206 N N . TYR A 1 278 ? 14.562 1.484 -23.539 1.00 87.69 278 TYR A N 1
ATOM 2207 C CA . TYR A 1 278 ? 14.185 2.842 -23.910 1.00 87.69 278 TYR A CA 1
ATOM 2208 C C . TYR A 1 278 ? 15.151 3.806 -23.208 1.00 87.69 278 TYR A C 1
ATOM 2210 O O . TYR A 1 278 ? 15.072 3.961 -21.984 1.00 87.69 278 TYR A O 1
ATOM 2218 N N . PRO A 1 279 ? 16.122 4.390 -23.932 1.00 78.50 279 PRO A N 1
ATOM 2219 C CA . PRO A 1 279 ? 17.055 5.344 -23.351 1.00 78.50 279 PRO A CA 1
ATOM 2220 C C . PRO A 1 279 ? 16.348 6.668 -23.046 1.00 78.50 279 PRO A C 1
ATOM 2222 O O . PRO A 1 279 ? 15.573 7.159 -23.866 1.00 78.50 279 PRO A O 1
ATOM 2225 N N . VAL A 1 280 ? 16.667 7.263 -21.896 1.00 69.56 280 VAL A N 1
ATOM 2226 C CA . VAL A 1 280 ? 16.344 8.665 -21.596 1.00 69.56 280 VAL A CA 1
ATOM 2227 C C . VAL A 1 280 ? 17.315 9.535 -22.395 1.00 69.56 280 VAL A C 1
ATOM 2229 O O . VAL A 1 280 ? 18.530 9.446 -22.202 1.00 69.56 280 VAL A O 1
ATOM 2232 N N . ILE A 1 281 ? 16.790 10.324 -23.335 1.00 59.69 281 ILE A N 1
ATOM 2233 C CA . ILE A 1 281 ? 17.572 11.172 -24.244 1.00 59.69 281 ILE A CA 1
ATOM 2234 C C . ILE A 1 281 ? 17.290 12.630 -23.888 1.00 59.69 281 ILE A C 1
ATOM 2236 O O . ILE A 1 281 ? 16.236 13.140 -24.243 1.00 59.69 281 ILE A O 1
ATOM 2240 N N . ASP A 1 282 ? 18.238 13.311 -23.245 1.00 57.00 282 ASP A N 1
ATOM 2241 C CA . ASP A 1 282 ? 18.164 14.757 -23.027 1.00 57.00 282 ASP A CA 1
ATOM 2242 C C . ASP A 1 282 ? 19.065 15.536 -24.004 1.00 57.00 282 ASP A C 1
ATOM 2244 O O . ASP A 1 282 ? 19.956 14.990 -24.660 1.00 57.00 282 ASP A O 1
ATOM 2248 N N . LEU A 1 283 ? 18.826 16.845 -24.112 1.00 49.84 283 LEU A N 1
ATOM 2249 C CA . LEU A 1 283 ? 19.527 17.726 -25.058 1.00 49.84 283 LEU A CA 1
ATOM 2250 C C . LEU A 1 283 ? 20.951 18.118 -24.618 1.00 49.84 283 LEU A C 1
ATOM 2252 O O . LEU A 1 283 ? 21.715 18.629 -25.436 1.00 49.84 283 LEU A O 1
ATOM 2256 N N . ASN A 1 284 ? 21.307 17.898 -23.346 1.00 54.53 284 ASN A N 1
ATOM 2257 C CA . ASN A 1 284 ? 22.568 18.356 -22.741 1.00 54.53 284 ASN A CA 1
ATOM 2258 C C . ASN A 1 284 ? 23.482 17.218 -22.247 1.00 54.53 284 ASN A C 1
ATOM 2260 O O . ASN A 1 284 ? 24.657 17.461 -21.968 1.00 54.53 284 ASN A O 1
ATOM 2264 N N . GLY A 1 285 ? 22.973 15.987 -22.173 1.00 54.56 285 GLY A N 1
ATOM 2265 C CA . GLY A 1 285 ? 23.710 14.790 -21.798 1.00 54.56 285 GLY A CA 1
ATOM 2266 C C . GLY A 1 285 ? 23.399 14.260 -20.393 1.00 54.56 285 GLY A C 1
ATOM 2267 O O . GLY A 1 285 ? 23.779 14.837 -19.378 1.00 54.56 285 GLY A O 1
ATOM 2268 N N . MET A 1 286 ? 22.935 13.010 -20.365 1.00 50.47 286 MET A N 1
ATOM 2269 C CA . MET A 1 286 ? 23.184 12.026 -19.308 1.00 50.47 286 MET A CA 1
ATOM 2270 C C . MET A 1 286 ? 22.637 12.368 -17.904 1.00 50.47 286 MET A C 1
ATOM 2272 O O . MET A 1 286 ? 23.375 12.438 -16.917 1.00 50.47 286 MET A O 1
ATOM 2276 N N . GLN A 1 287 ? 21.318 12.360 -17.765 1.00 56.72 287 GLN A N 1
ATOM 2277 C CA . GLN A 1 287 ? 20.611 12.412 -16.477 1.00 56.72 287 GLN A CA 1
ATOM 2278 C C . GLN A 1 287 ? 20.428 11.022 -15.819 1.00 56.72 287 GLN A C 1
ATOM 2280 O O . GLN A 1 287 ? 20.783 10.001 -16.401 1.00 56.72 287 GLN A O 1
ATOM 2285 N N . GLY A 1 288 ? 19.976 10.952 -14.562 1.00 57.91 288 GLY A N 1
ATOM 2286 C CA . GLY A 1 288 ? 19.554 9.684 -13.933 1.00 57.91 288 GLY A CA 1
ATOM 2287 C C . GLY A 1 288 ? 18.363 9.018 -14.650 1.00 57.91 288 GLY A C 1
ATOM 2288 O O . GLY A 1 288 ? 17.780 9.595 -15.560 1.00 57.91 288 GLY A O 1
ATOM 2289 N N . ASN A 1 289 ? 17.984 7.806 -14.239 1.00 68.69 289 ASN A N 1
ATOM 2290 C CA . ASN A 1 289 ? 16.706 7.216 -14.649 1.00 68.69 289 ASN A CA 1
ATOM 2291 C C . ASN A 1 289 ? 16.003 6.639 -13.418 1.00 68.69 289 ASN A C 1
ATOM 2293 O O . ASN A 1 289 ? 16.291 5.524 -12.969 1.00 68.69 289 ASN A O 1
ATOM 2297 N N . PHE A 1 290 ? 15.127 7.469 -12.862 1.00 79.94 290 PHE A N 1
ATOM 2298 C CA . PHE A 1 290 ? 14.151 7.122 -11.844 1.00 79.94 290 PHE A CA 1
ATOM 2299 C C . PHE A 1 290 ? 12.777 7.134 -12.505 1.00 79.94 290 PHE A C 1
ATOM 2301 O O . PHE A 1 290 ? 12.372 8.155 -13.063 1.00 79.94 290 PHE A O 1
ATOM 2308 N N . MET A 1 291 ? 12.051 6.020 -12.445 1.00 86.94 291 MET A N 1
ATOM 2309 C CA . MET A 1 291 ? 10.644 5.999 -12.835 1.00 86.94 291 MET A CA 1
ATOM 2310 C C . MET A 1 291 ? 9.819 6.652 -11.728 1.00 86.94 291 MET A C 1
ATOM 2312 O O . MET A 1 291 ? 9.764 6.136 -10.615 1.00 86.94 291 MET A O 1
ATOM 2316 N N . LEU A 1 292 ? 9.223 7.801 -12.039 1.00 88.88 292 LEU A N 1
ATOM 2317 C CA . LEU A 1 292 ? 8.438 8.594 -11.095 1.00 88.88 292 LEU A CA 1
ATOM 2318 C C . LEU A 1 292 ? 6.959 8.219 -11.118 1.00 88.88 292 LEU A C 1
ATOM 2320 O O . LEU A 1 292 ? 6.289 8.346 -10.100 1.00 88.88 292 LEU A O 1
ATOM 2324 N N . ALA A 1 293 ? 6.454 7.789 -12.277 1.00 91.38 293 ALA A N 1
ATOM 2325 C CA . ALA A 1 293 ? 5.084 7.330 -12.449 1.00 91.38 293 ALA A CA 1
ATOM 2326 C C . ALA A 1 293 ? 4.992 6.278 -13.552 1.00 91.38 293 ALA A C 1
ATOM 2328 O O . ALA A 1 293 ? 5.744 6.312 -14.528 1.00 91.38 293 ALA A O 1
ATOM 2329 N N . TYR A 1 294 ? 4.001 5.400 -13.448 1.00 92.94 294 TYR A N 1
ATOM 2330 C CA . TYR A 1 294 ? 3.512 4.628 -14.582 1.00 92.94 294 TYR A CA 1
ATOM 2331 C C . TYR A 1 294 ? 2.008 4.368 -14.449 1.00 92.94 294 TYR A C 1
ATOM 2333 O O . TYR A 1 294 ? 1.429 4.506 -13.370 1.00 92.94 294 TYR A O 1
ATOM 2341 N N . ARG A 1 295 ? 1.365 4.024 -15.567 1.00 93.56 295 ARG A N 1
ATOM 2342 C CA . ARG A 1 295 ? -0.005 3.495 -15.619 1.00 93.56 295 ARG A CA 1
ATOM 2343 C C . ARG A 1 295 ? -0.178 2.663 -16.882 1.00 93.56 295 ARG A C 1
ATOM 2345 O O . ARG A 1 295 ? 0.190 3.111 -17.967 1.00 93.56 295 ARG A O 1
ATOM 2352 N N . TYR A 1 296 ? -0.784 1.489 -16.755 1.00 94.75 296 TYR A N 1
ATOM 2353 C CA . TYR A 1 296 ? -1.254 0.699 -17.890 1.00 94.75 296 TYR A CA 1
ATOM 2354 C C . TYR A 1 296 ? -2.781 0.702 -17.933 1.00 94.75 296 TYR A C 1
ATOM 2356 O O . TYR A 1 296 ? -3.436 0.354 -16.954 1.00 94.75 296 TYR A O 1
ATOM 2364 N N . GLN A 1 297 ? -3.352 1.100 -19.067 1.00 93.25 297 GLN A N 1
ATOM 2365 C CA . GLN A 1 297 ? -4.794 1.066 -19.304 1.00 93.25 297 GLN A CA 1
ATOM 2366 C C . GLN A 1 297 ? -5.061 1.021 -20.811 1.00 93.25 297 GLN A C 1
ATOM 2368 O O . GLN A 1 297 ? -4.340 1.644 -21.586 1.00 93.25 297 GLN A O 1
ATOM 2373 N N . ASN A 1 298 ? -6.102 0.305 -21.246 1.00 91.94 298 ASN A N 1
ATOM 2374 C CA . ASN A 1 298 ? -6.539 0.263 -22.650 1.00 91.94 298 ASN A CA 1
ATOM 2375 C C . ASN A 1 298 ? -5.403 -0.078 -23.648 1.00 91.94 298 ASN A C 1
ATOM 2377 O O . ASN A 1 298 ? -5.289 0.544 -24.701 1.00 91.94 298 ASN A O 1
ATOM 2381 N N . ASN A 1 299 ? -4.548 -1.055 -23.312 1.00 94.94 299 ASN A N 1
ATOM 2382 C CA . ASN A 1 299 ? -3.349 -1.448 -24.079 1.00 94.94 299 ASN A CA 1
ATOM 2383 C C . ASN A 1 299 ? -2.259 -0.368 -24.251 1.00 94.94 299 ASN A C 1
ATOM 2385 O O . ASN A 1 299 ? -1.320 -0.567 -25.029 1.00 94.94 299 ASN A O 1
ATOM 2389 N N . LEU A 1 300 ? -2.341 0.735 -23.502 1.00 95.38 300 LEU A N 1
ATOM 2390 C CA . LEU A 1 300 ? -1.347 1.801 -23.457 1.00 95.38 300 LEU A CA 1
ATOM 2391 C C . LEU A 1 300 ? -0.640 1.803 -22.096 1.00 95.38 300 LEU A C 1
ATOM 2393 O O . LEU A 1 300 ? -1.279 1.927 -21.052 1.00 95.38 300 LEU A O 1
ATOM 2397 N N . MET A 1 301 ? 0.685 1.697 -22.111 1.00 96.00 301 MET A N 1
ATOM 2398 C CA . MET A 1 301 ? 1.546 1.888 -20.946 1.00 96.00 301 MET A CA 1
ATOM 2399 C C . MET A 1 301 ? 2.142 3.293 -21.010 1.00 96.00 301 MET A C 1
ATOM 2401 O O . MET A 1 301 ? 2.932 3.577 -21.909 1.00 96.00 301 MET A O 1
ATOM 2405 N N . LYS A 1 302 ? 1.771 4.169 -20.075 1.00 94.81 302 LYS A N 1
ATOM 2406 C CA . LYS A 1 302 ? 2.427 5.464 -19.859 1.00 94.81 302 LYS A CA 1
ATOM 2407 C C . LYS A 1 302 ? 3.481 5.311 -18.768 1.00 94.81 302 LYS A C 1
ATOM 2409 O O . LYS A 1 302 ? 3.196 4.701 -17.738 1.00 94.81 302 LYS A O 1
ATOM 2414 N N . ILE A 1 303 ? 4.666 5.865 -18.986 1.00 92.94 303 ILE A N 1
ATOM 2415 C CA . ILE A 1 303 ? 5.787 5.872 -18.044 1.00 92.94 303 ILE A CA 1
ATOM 2416 C C . ILE A 1 303 ? 6.346 7.295 -17.996 1.00 92.94 303 ILE A C 1
ATOM 2418 O O . ILE A 1 303 ? 6.648 7.869 -19.041 1.00 92.94 303 ILE A O 1
ATOM 2422 N N . LEU A 1 304 ? 6.517 7.834 -16.792 1.00 91.00 304 LEU A N 1
ATOM 2423 C CA . LEU A 1 304 ? 7.217 9.088 -16.538 1.00 91.00 304 LEU A CA 1
ATOM 2424 C C . LEU A 1 304 ? 8.540 8.782 -15.836 1.00 91.00 304 LEU A C 1
ATOM 2426 O O . LEU A 1 304 ? 8.562 8.108 -14.802 1.00 91.00 304 LEU A O 1
ATOM 2430 N N . THR A 1 305 ? 9.637 9.306 -16.369 1.00 87.38 305 THR A N 1
ATOM 2431 C CA . THR A 1 305 ? 10.971 9.179 -15.771 1.00 87.38 305 THR A CA 1
ATOM 2432 C C . THR A 1 305 ? 11.616 10.541 -15.543 1.00 87.38 305 THR A C 1
ATOM 2434 O O . THR A 1 305 ? 11.222 11.536 -16.148 1.00 87.38 305 THR A O 1
ATOM 2437 N N . SER A 1 306 ? 12.600 10.592 -14.650 1.00 79.56 306 SER A N 1
ATOM 2438 C CA . SER A 1 306 ? 13.402 11.784 -14.374 1.00 79.56 306 SER A CA 1
ATOM 2439 C C . SER A 1 306 ? 14.841 11.417 -14.035 1.00 79.56 306 SER A C 1
ATOM 2441 O O . SER A 1 306 ? 15.142 10.293 -13.614 1.00 79.56 306 SER A O 1
ATOM 2443 N N . GLY A 1 307 ? 15.727 12.399 -14.171 1.00 61.38 307 GLY A N 1
ATOM 2444 C CA . GLY A 1 307 ? 17.109 12.290 -13.737 1.00 61.38 307 GLY A CA 1
ATOM 2445 C C . GLY A 1 307 ? 17.846 13.611 -13.522 1.00 61.38 307 GLY A C 1
ATOM 2446 O O . GLY A 1 307 ? 19.079 13.590 -13.487 1.00 61.38 307 GLY A O 1
ATOM 2447 N N . GLY A 1 308 ? 17.125 14.729 -13.417 1.00 62.41 308 GLY A N 1
ATOM 2448 C CA . GLY A 1 308 ? 17.679 16.082 -13.402 1.00 62.41 308 GLY A CA 1
ATOM 2449 C C . GLY A 1 308 ? 16.600 17.137 -13.671 1.00 62.41 308 GLY A C 1
ATOM 2450 O O . GLY A 1 308 ? 15.577 17.142 -12.994 1.00 62.41 308 GLY A O 1
ATOM 2451 N N . ALA A 1 309 ? 16.846 18.063 -14.603 1.00 63.12 309 ALA A N 1
ATOM 2452 C CA . ALA A 1 309 ? 16.030 19.273 -14.781 1.00 63.12 309 ALA A CA 1
ATOM 2453 C C . ALA A 1 309 ? 14.754 19.093 -15.632 1.00 63.12 309 ALA A C 1
ATOM 2455 O O . ALA A 1 309 ? 13.868 19.948 -15.592 1.00 63.12 309 ALA A O 1
ATOM 2456 N N . GLU A 1 310 ? 14.664 18.014 -16.411 1.00 78.31 310 GLU A N 1
ATOM 2457 C CA . GLU A 1 310 ? 13.534 17.712 -17.298 1.00 78.31 310 GLU A CA 1
ATOM 2458 C C . GLU A 1 310 ? 13.032 16.284 -17.025 1.00 78.31 310 GLU A C 1
ATOM 2460 O O . GLU A 1 310 ? 13.751 15.455 -16.460 1.00 78.31 310 GLU A O 1
ATOM 2465 N N . LEU A 1 311 ? 11.774 16.011 -17.377 1.00 85.81 311 LEU A N 1
ATOM 2466 C CA . LEU A 1 311 ? 11.154 14.688 -17.240 1.00 85.81 311 LEU A CA 1
ATOM 2467 C C . LEU A 1 311 ? 11.006 14.074 -18.636 1.00 85.81 311 LEU A C 1
ATOM 2469 O O . LEU A 1 311 ? 10.766 14.805 -19.590 1.00 85.81 311 LEU A O 1
ATOM 2473 N N . GLU A 1 312 ? 11.063 12.753 -18.764 1.00 87.69 312 GLU A N 1
ATOM 2474 C CA . GLU A 1 312 ? 10.729 12.064 -20.019 1.00 87.69 312 GLU A CA 1
ATOM 2475 C C . GLU A 1 312 ? 9.428 11.281 -19.867 1.00 87.69 312 GLU A C 1
ATOM 2477 O O . GLU A 1 312 ? 9.302 10.428 -18.982 1.00 87.69 312 GLU A O 1
ATOM 2482 N N . GLU A 1 313 ? 8.469 11.555 -20.752 1.00 91.12 313 GLU A N 1
ATOM 2483 C CA . GLU A 1 313 ? 7.220 10.810 -20.876 1.00 91.12 313 GLU A CA 1
ATOM 2484 C C . GLU A 1 313 ? 7.290 9.840 -22.064 1.00 91.12 313 GLU A C 1
ATOM 2486 O O . GLU A 1 313 ? 7.407 10.242 -23.225 1.00 91.12 313 GLU A O 1
ATOM 2491 N N . LEU A 1 314 ? 7.149 8.548 -21.770 1.00 91.94 314 LEU A N 1
ATOM 2492 C CA . LEU A 1 314 ? 7.168 7.454 -22.733 1.00 91.94 314 LEU A CA 1
ATOM 2493 C C . LEU A 1 314 ? 5.817 6.733 -22.740 1.00 91.94 314 LEU A C 1
ATOM 2495 O O . LEU A 1 314 ? 5.355 6.240 -21.711 1.00 91.94 314 LEU A O 1
ATOM 2499 N N . TRP A 1 315 ? 5.185 6.638 -23.909 1.00 94.62 315 TRP A N 1
ATOM 2500 C CA . TRP A 1 315 ? 3.961 5.864 -24.117 1.00 94.62 315 TRP A CA 1
ATOM 2501 C C . TRP A 1 315 ? 4.247 4.678 -25.037 1.00 94.62 315 TRP A C 1
ATOM 2503 O O . TRP A 1 315 ? 4.707 4.854 -26.168 1.00 94.62 315 TRP A O 1
ATOM 2513 N N . LEU A 1 316 ? 3.929 3.475 -24.570 1.00 96.62 316 LEU A N 1
ATOM 2514 C CA . LEU A 1 316 ? 4.151 2.214 -25.274 1.00 96.62 316 LEU A CA 1
ATOM 2515 C C . LEU A 1 316 ? 2.823 1.505 -25.532 1.00 96.62 316 LEU A C 1
ATOM 2517 O O . LEU A 1 316 ? 1.953 1.475 -24.661 1.00 96.62 316 LEU A O 1
ATOM 2521 N N . ASN A 1 317 ? 2.681 0.880 -26.700 1.00 96.06 317 ASN A N 1
ATOM 2522 C CA . ASN A 1 317 ? 1.617 -0.101 -26.909 1.00 96.06 317 ASN A CA 1
ATOM 2523 C C . ASN A 1 317 ? 1.975 -1.457 -26.269 1.00 96.06 317 ASN A C 1
ATOM 2525 O O . ASN A 1 317 ? 3.087 -1.670 -25.780 1.00 96.06 317 ASN A O 1
ATOM 2529 N N . ASN A 1 318 ? 1.045 -2.409 -26.335 1.00 94.19 318 ASN A N 1
ATOM 2530 C CA . ASN A 1 318 ? 1.200 -3.733 -25.732 1.00 94.19 318 ASN A CA 1
ATOM 2531 C C . ASN A 1 318 ? 2.340 -4.605 -26.318 1.00 94.19 318 ASN A C 1
ATOM 2533 O O . ASN A 1 318 ? 2.716 -5.616 -25.719 1.00 94.19 318 ASN A O 1
ATOM 2537 N N . ASP A 1 319 ? 2.917 -4.210 -27.457 1.00 95.00 319 ASP A N 1
ATOM 2538 C CA . ASP A 1 319 ? 4.085 -4.842 -28.085 1.00 95.00 319 ASP A CA 1
ATOM 2539 C C . ASP A 1 319 ? 5.388 -4.068 -27.830 1.00 95.00 319 ASP A C 1
ATOM 2541 O O . ASP A 1 319 ? 6.436 -4.393 -28.395 1.00 95.00 319 ASP A O 1
ATOM 2545 N N . GLY A 1 320 ? 5.345 -3.015 -27.008 1.00 94.69 320 GLY A N 1
ATOM 2546 C CA . GLY A 1 320 ? 6.482 -2.135 -26.753 1.00 94.69 320 GLY A CA 1
ATOM 2547 C C . GLY A 1 320 ? 6.894 -1.330 -27.989 1.00 94.69 320 GLY A C 1
ATOM 2548 O O . GLY A 1 320 ? 8.076 -1.070 -28.205 1.00 94.69 320 GLY A O 1
ATOM 2549 N N . ALA A 1 321 ? 5.973 -1.028 -28.901 1.00 95.94 321 ALA A N 1
ATOM 2550 C CA . ALA A 1 321 ? 6.206 0.015 -29.894 1.00 95.94 321 ALA A CA 1
ATOM 2551 C C . ALA A 1 321 ? 5.950 1.376 -29.237 1.00 95.94 321 ALA A C 1
ATOM 2553 O O . ALA A 1 321 ? 4.962 1.546 -28.519 1.00 95.94 321 ALA A O 1
ATOM 2554 N N . VAL A 1 322 ? 6.846 2.332 -29.480 1.00 96.00 322 VAL A N 1
ATOM 2555 C CA . VAL A 1 322 ? 6.712 3.702 -28.978 1.00 96.00 322 VAL A CA 1
ATOM 2556 C C . VAL A 1 322 ? 5.573 4.393 -29.726 1.00 96.00 322 VAL A C 1
ATOM 2558 O O . VAL A 1 322 ? 5.625 4.535 -30.945 1.00 96.00 322 VAL A O 1
ATOM 2561 N N . ILE A 1 323 ? 4.549 4.812 -28.984 1.00 96.00 323 ILE A N 1
ATOM 2562 C CA . ILE A 1 323 ? 3.422 5.618 -29.472 1.00 96.00 323 ILE A CA 1
ATOM 2563 C C . ILE A 1 323 ? 3.720 7.111 -29.298 1.00 96.00 323 ILE A C 1
ATOM 2565 O O . ILE A 1 323 ? 3.370 7.920 -30.152 1.00 96.00 323 ILE A O 1
ATOM 2569 N N . SER A 1 324 ? 4.388 7.475 -28.202 1.00 92.75 324 SER A N 1
ATOM 2570 C CA . SER A 1 324 ? 4.859 8.831 -27.914 1.00 92.75 324 SER A CA 1
ATOM 2571 C C . SER A 1 324 ? 6.126 8.754 -27.065 1.00 92.75 324 SER A C 1
ATOM 2573 O O . SER A 1 324 ? 6.233 7.886 -26.202 1.00 92.75 324 SER A O 1
ATOM 2575 N N . HIS A 1 325 ? 7.066 9.664 -27.293 1.00 89.50 325 HIS A N 1
ATOM 2576 C CA . HIS A 1 325 ? 8.224 9.904 -26.432 1.00 89.50 325 HIS A CA 1
ATOM 2577 C C . HIS A 1 325 ? 8.465 11.415 -26.430 1.00 89.50 325 HIS A C 1
ATOM 2579 O O . HIS A 1 325 ? 8.550 12.007 -27.510 1.00 89.50 325 HIS A O 1
ATOM 2585 N N . LYS A 1 326 ? 8.450 12.046 -25.254 1.00 87.19 326 LYS A N 1
ATOM 2586 C CA . LYS A 1 326 ? 8.474 13.505 -25.108 1.00 87.19 326 LYS A CA 1
ATOM 2587 C C . LYS A 1 326 ? 9.265 13.929 -23.874 1.00 87.19 326 LYS A C 1
ATOM 2589 O O . LYS A 1 326 ? 8.861 13.608 -22.755 1.00 87.19 326 LYS A O 1
ATOM 2594 N N . THR A 1 327 ? 10.230 14.814 -24.093 1.00 87.25 327 THR A N 1
ATOM 2595 C CA . THR A 1 327 ? 10.796 15.659 -23.044 1.00 87.25 327 THR A CA 1
ATOM 2596 C C . THR A 1 327 ? 9.727 16.619 -22.533 1.00 87.25 327 THR A C 1
ATOM 2598 O O . THR A 1 327 ? 9.116 17.365 -23.305 1.00 87.25 327 THR A O 1
ATOM 2601 N N . ILE A 1 328 ? 9.496 16.601 -21.225 1.00 88.12 328 ILE A N 1
ATOM 2602 C CA . ILE A 1 328 ? 8.540 17.439 -20.512 1.00 88.12 328 ILE A CA 1
ATOM 2603 C C . ILE A 1 328 ? 9.308 18.463 -19.680 1.00 88.12 328 ILE A C 1
ATOM 2605 O O . ILE A 1 328 ? 10.080 18.126 -18.776 1.00 88.12 328 ILE A O 1
ATOM 2609 N N . LYS A 1 329 ? 9.045 19.742 -19.944 1.00 88.06 329 LYS A N 1
ATOM 2610 C CA . LYS A 1 329 ? 9.605 20.849 -19.169 1.00 88.06 329 LYS A CA 1
ATOM 2611 C C . LYS A 1 329 ? 8.922 20.924 -17.813 1.00 88.06 329 LYS A C 1
ATOM 2613 O O . LYS A 1 329 ? 7.729 21.218 -17.729 1.00 88.06 329 LYS A O 1
ATOM 2618 N N . ALA A 1 330 ? 9.699 20.679 -16.762 1.00 81.56 330 ALA A N 1
ATOM 2619 C CA . ALA A 1 330 ? 9.214 20.677 -15.389 1.00 81.56 330 ALA A CA 1
ATOM 2620 C C . ALA A 1 330 ? 8.997 22.088 -14.813 1.00 81.56 330 ALA A C 1
ATOM 2622 O O . ALA A 1 330 ? 8.232 22.235 -13.873 1.00 81.56 330 ALA A O 1
ATOM 2623 N N . ASN A 1 331 ? 9.640 23.139 -15.339 1.00 79.94 331 ASN A N 1
ATOM 2624 C CA . ASN A 1 331 ? 9.487 24.522 -14.845 1.00 79.94 331 ASN A CA 1
ATOM 2625 C C . ASN A 1 331 ? 9.646 24.657 -13.307 1.00 79.94 331 ASN A C 1
ATOM 2627 O O . ASN A 1 331 ? 8.831 25.295 -12.643 1.00 79.94 331 ASN A O 1
ATOM 2631 N N . ASN A 1 332 ? 10.690 24.040 -12.741 1.00 78.94 332 ASN A N 1
ATOM 2632 C CA . ASN A 1 332 ? 10.955 23.933 -11.293 1.00 78.94 332 ASN A CA 1
ATOM 2633 C C . ASN A 1 332 ? 9.912 23.135 -10.478 1.00 78.94 332 ASN A C 1
ATOM 2635 O O . ASN A 1 332 ? 9.937 23.174 -9.248 1.00 78.94 332 ASN A O 1
ATOM 2639 N N . ILE A 1 333 ? 9.021 22.383 -11.127 1.00 82.44 333 ILE A N 1
ATOM 2640 C CA . ILE A 1 333 ? 8.227 21.343 -10.470 1.00 82.44 333 ILE A CA 1
ATOM 2641 C C . ILE A 1 333 ? 9.148 20.172 -10.110 1.00 82.44 333 ILE A C 1
ATOM 2643 O O . ILE A 1 333 ? 9.899 19.678 -10.948 1.00 82.44 333 ILE A O 1
ATOM 2647 N N . VAL A 1 334 ? 9.036 19.699 -8.871 1.00 82.62 334 VAL A N 1
ATOM 2648 C CA . VAL A 1 334 ? 9.590 18.417 -8.427 1.00 82.62 334 VAL A CA 1
ATOM 2649 C C . VAL A 1 334 ? 8.435 17.420 -8.368 1.00 82.62 334 VAL A C 1
ATOM 2651 O O . VAL A 1 334 ? 7.382 17.749 -7.833 1.00 82.62 334 VAL A O 1
ATOM 2654 N N . ILE A 1 335 ? 8.630 16.229 -8.933 1.00 85.94 335 ILE A N 1
ATOM 2655 C CA . ILE A 1 335 ? 7.708 15.090 -8.831 1.00 85.94 335 ILE A CA 1
ATOM 2656 C C . ILE A 1 335 ? 8.494 13.940 -8.198 1.00 85.94 335 ILE A C 1
ATOM 2658 O O . ILE A 1 335 ? 9.615 13.669 -8.631 1.00 85.94 335 ILE A O 1
ATOM 2662 N N . ASN A 1 336 ? 7.933 13.280 -7.183 1.00 83.94 336 ASN A N 1
ATOM 2663 C CA . ASN A 1 336 ? 8.638 12.272 -6.384 1.00 83.94 336 ASN A CA 1
ATOM 2664 C C . ASN A 1 336 ? 8.141 10.844 -6.660 1.00 83.94 336 ASN A C 1
ATOM 2666 O O . ASN A 1 336 ? 8.939 9.976 -7.012 1.00 83.94 336 ASN A O 1
ATOM 2670 N N . LYS A 1 337 ? 6.836 10.594 -6.502 1.00 86.44 337 LYS A N 1
ATOM 2671 C CA . LYS A 1 337 ? 6.173 9.296 -6.716 1.00 86.44 337 LYS A CA 1
ATOM 2672 C C . LYS A 1 337 ? 4.718 9.532 -7.133 1.00 86.44 337 LYS A C 1
ATOM 2674 O O . LYS A 1 337 ? 3.784 9.460 -6.326 1.00 86.44 337 LYS A O 1
ATOM 2679 N N . ALA A 1 338 ? 4.525 9.774 -8.422 1.00 90.94 338 ALA A N 1
ATOM 2680 C CA . ALA A 1 338 ? 3.226 10.079 -8.993 1.00 90.94 338 ALA A CA 1
ATOM 2681 C C . ALA A 1 338 ? 2.540 8.871 -9.645 1.00 90.94 338 ALA A C 1
ATOM 2683 O O . ALA A 1 338 ? 3.151 7.852 -9.965 1.00 90.94 338 ALA A O 1
ATOM 2684 N N . THR A 1 339 ? 1.247 9.018 -9.908 1.00 92.44 339 THR A N 1
ATOM 2685 C CA . THR A 1 339 ? 0.512 8.166 -10.844 1.00 92.44 339 THR A CA 1
ATOM 2686 C C . THR A 1 339 ? -0.300 9.022 -11.805 1.00 92.44 339 THR A C 1
ATOM 2688 O O . THR A 1 339 ? -0.616 10.177 -11.516 1.00 92.44 339 THR A O 1
ATOM 2691 N N . TYR A 1 340 ? -0.672 8.449 -12.945 1.00 93.44 340 TYR A N 1
ATOM 2692 C CA . TYR A 1 340 ? -1.648 9.065 -13.835 1.00 93.44 340 TYR A CA 1
ATOM 2693 C C . TYR A 1 340 ? -3.067 8.811 -13.308 1.00 93.44 340 TYR A C 1
ATOM 2695 O O . TYR A 1 340 ? -3.422 7.687 -12.954 1.00 93.44 340 TYR A O 1
ATOM 2703 N N . SER A 1 341 ? -3.902 9.841 -13.310 1.00 91.75 341 SER A N 1
ATOM 2704 C CA . SER A 1 341 ? -5.358 9.755 -13.154 1.00 91.75 341 SER A CA 1
ATOM 2705 C C . SER A 1 341 ? -6.035 9.205 -14.422 1.00 91.75 341 SER A C 1
ATOM 2707 O O . SER A 1 341 ? -5.376 8.983 -15.440 1.00 91.75 341 SER A O 1
ATOM 2709 N N . GLU A 1 342 ? -7.351 8.967 -14.371 1.00 86.06 342 GLU A N 1
ATOM 2710 C CA . GLU A 1 342 ? -8.133 8.536 -15.545 1.00 86.06 342 GLU A CA 1
ATOM 2711 C C . GLU A 1 342 ? -8.139 9.591 -16.661 1.00 86.06 342 GLU A C 1
ATOM 2713 O O . GLU A 1 342 ? -7.963 9.240 -17.827 1.00 86.06 342 GLU A O 1
ATOM 2718 N N . ASP A 1 343 ? -8.212 10.874 -16.296 1.00 86.06 343 ASP A N 1
ATOM 2719 C CA . ASP A 1 343 ? -8.149 12.011 -17.226 1.00 86.06 343 ASP A CA 1
ATOM 2720 C C . ASP A 1 343 ? -6.741 12.233 -17.818 1.00 86.06 343 ASP A C 1
ATOM 2722 O O . ASP A 1 343 ? -6.561 12.987 -18.772 1.00 86.06 343 ASP A O 1
ATOM 2726 N N . GLY A 1 344 ? -5.720 11.565 -17.270 1.00 88.12 344 GLY A N 1
ATOM 2727 C CA . GLY A 1 344 ? -4.329 11.667 -17.712 1.00 88.12 344 GLY A CA 1
ATOM 2728 C C . GLY A 1 344 ? -3.492 12.741 -17.013 1.00 88.12 344 GLY A C 1
ATOM 2729 O O . GLY A 1 344 ? -2.292 12.793 -17.272 1.00 88.12 344 GLY A O 1
ATOM 2730 N N . ASP A 1 345 ? -4.067 13.528 -16.100 1.00 93.12 345 ASP A N 1
ATOM 2731 C CA . ASP A 1 345 ? -3.298 14.351 -15.155 1.00 93.12 345 ASP A CA 1
ATOM 2732 C C . ASP A 1 345 ? -2.465 13.462 -14.217 1.00 93.12 345 ASP A C 1
ATOM 2734 O O . ASP A 1 345 ? -2.882 12.350 -13.883 1.00 93.12 345 ASP A O 1
ATOM 2738 N N . LEU A 1 346 ? -1.336 13.968 -13.726 1.00 94.00 346 LEU A N 1
ATOM 2739 C CA . LEU A 1 346 ? -0.515 13.331 -12.698 1.00 94.00 346 LEU A CA 1
ATOM 2740 C C . LEU A 1 346 ? -0.952 13.757 -11.291 1.00 94.00 346 LEU A C 1
ATOM 2742 O O . LEU A 1 346 ? -1.214 14.934 -11.044 1.00 94.00 346 LEU A O 1
ATOM 2746 N N . LEU A 1 347 ? -0.951 12.809 -10.356 1.00 94.88 347 LEU A N 1
ATOM 2747 C CA . LEU A 1 347 ? -1.034 13.052 -8.914 1.00 94.88 347 LEU A CA 1
ATOM 2748 C C . LEU A 1 347 ? 0.267 12.581 -8.263 1.00 94.88 347 LEU A C 1
ATOM 2750 O O . LEU A 1 347 ? 0.518 11.379 -8.251 1.00 94.88 347 LEU A O 1
ATOM 2754 N N . ASP A 1 348 ? 1.071 13.511 -7.742 1.00 93.31 348 ASP A N 1
ATOM 2755 C CA . ASP A 1 348 ? 2.213 13.222 -6.863 1.00 93.31 348 ASP A CA 1
ATOM 2756 C C . ASP A 1 348 ? 1.734 13.222 -5.411 1.00 93.31 348 ASP A C 1
ATOM 2758 O O . ASP A 1 348 ? 1.065 14.164 -4.977 1.00 93.31 348 ASP A O 1
ATOM 2762 N N . ILE A 1 349 ? 2.044 12.155 -4.678 1.00 90.75 349 ILE A N 1
ATOM 2763 C CA . ILE A 1 349 ? 1.643 11.965 -3.280 1.00 90.75 349 ILE A CA 1
ATOM 2764 C C . ILE A 1 349 ? 2.908 11.605 -2.512 1.00 90.75 349 ILE A C 1
ATOM 2766 O O . ILE A 1 349 ? 3.492 10.536 -2.698 1.00 90.75 349 ILE A O 1
ATOM 2770 N N . PHE A 1 350 ? 3.350 12.543 -1.684 1.00 87.94 350 PHE A N 1
ATOM 2771 C CA . PHE A 1 350 ? 4.632 12.500 -0.998 1.00 87.94 350 PHE A CA 1
ATOM 2772 C C . PHE A 1 350 ? 4.523 13.247 0.343 1.00 87.94 350 PHE A C 1
ATOM 2774 O O . PHE A 1 350 ? 3.441 13.356 0.922 1.00 87.94 350 PHE A O 1
ATOM 2781 N N . LYS A 1 351 ? 5.644 13.757 0.849 1.00 86.62 351 LYS A N 1
ATOM 2782 C CA . LYS A 1 351 ? 5.712 14.639 2.012 1.00 86.62 351 LYS A CA 1
ATOM 2783 C C . LYS A 1 351 ? 6.401 15.950 1.647 1.00 86.62 351 LYS A C 1
ATOM 2785 O O . LYS A 1 351 ? 7.249 15.971 0.754 1.00 86.62 351 LYS A O 1
ATOM 2790 N N . GLY A 1 352 ? 6.081 17.031 2.337 1.00 85.25 352 GLY A N 1
ATOM 2791 C CA . GLY A 1 352 ? 6.729 18.316 2.106 1.00 85.25 352 GLY A CA 1
ATOM 2792 C C . GLY A 1 352 ? 6.737 19.177 3.350 1.00 85.25 352 GLY A C 1
ATOM 2793 O O . GLY A 1 352 ? 5.828 19.095 4.164 1.00 85.25 352 GLY A O 1
ATOM 2794 N N . ASP A 1 353 ? 7.753 20.020 3.456 1.00 84.38 353 ASP A N 1
ATOM 2795 C CA . ASP A 1 353 ? 7.776 21.100 4.431 1.00 84.38 353 ASP A CA 1
ATOM 2796 C C . ASP A 1 353 ? 6.840 22.221 3.949 1.00 84.38 353 ASP A C 1
ATOM 2798 O O . ASP A 1 353 ? 6.863 22.616 2.771 1.00 84.38 353 ASP A O 1
ATOM 2802 N N . LYS A 1 354 ? 5.965 22.676 4.842 1.00 81.88 354 LYS A N 1
ATOM 2803 C CA . LYS A 1 354 ? 4.956 23.711 4.602 1.00 81.88 354 LYS A CA 1
ATOM 2804 C C . LYS A 1 354 ? 5.472 25.114 4.924 1.00 81.88 354 LYS A C 1
ATOM 2806 O O . LYS A 1 354 ? 4.980 26.076 4.330 1.00 81.88 354 LYS A O 1
ATOM 2811 N N . ILE A 1 355 ? 6.477 25.241 5.797 1.00 79.69 355 ILE A N 1
ATOM 2812 C CA . ILE A 1 355 ? 7.092 26.515 6.203 1.00 79.69 355 ILE A CA 1
ATOM 2813 C C . ILE A 1 355 ? 8.638 26.407 6.175 1.00 79.69 355 ILE A C 1
ATOM 2815 O O . ILE A 1 355 ? 9.295 26.741 7.159 1.00 79.69 355 ILE A O 1
ATOM 2819 N N . PRO A 1 356 ? 9.268 26.071 5.025 1.00 75.19 356 PRO A N 1
ATOM 2820 C CA . PRO A 1 356 ? 10.707 25.751 4.920 1.00 75.19 356 PRO A CA 1
ATOM 2821 C C . PRO A 1 356 ? 11.680 26.920 5.188 1.00 75.19 356 PRO A C 1
ATOM 2823 O O . PRO A 1 356 ? 12.875 26.836 4.900 1.00 75.19 356 PRO A O 1
ATOM 2826 N N . SER A 1 357 ? 11.174 28.054 5.675 1.00 79.38 357 SER A N 1
ATOM 2827 C CA . SER A 1 357 ? 11.930 29.252 6.043 1.00 79.38 357 SER A CA 1
ATOM 2828 C C . SER A 1 357 ? 12.046 29.479 7.554 1.00 79.38 357 SER A C 1
ATOM 2830 O O . SER A 1 357 ? 12.740 30.413 7.953 1.00 79.38 357 SER A O 1
ATOM 2832 N N . ASP A 1 358 ? 11.367 28.689 8.391 1.00 77.75 358 ASP A N 1
ATOM 2833 C CA . ASP A 1 358 ? 11.417 28.822 9.857 1.00 77.75 358 ASP A CA 1
ATOM 2834 C C . ASP A 1 358 ? 12.714 28.246 10.475 1.00 77.75 358 ASP A C 1
ATOM 2836 O O . ASP A 1 358 ? 13.103 28.622 11.582 1.00 77.75 358 ASP A O 1
ATOM 2840 N N . GLY A 1 359 ? 13.420 27.387 9.731 1.00 75.94 359 GLY A N 1
ATOM 2841 C CA . GLY A 1 359 ? 14.637 26.699 10.165 1.00 75.94 359 GLY A CA 1
ATOM 2842 C C . GLY A 1 359 ? 14.386 25.377 10.899 1.00 75.94 359 GLY A C 1
ATOM 2843 O O . GLY A 1 359 ? 15.354 24.750 11.339 1.00 75.94 359 GLY A O 1
ATOM 2844 N N . SER A 1 360 ? 13.128 24.947 11.020 1.00 73.81 360 SER A N 1
ATOM 2845 C CA . SER A 1 360 ? 12.773 23.562 11.312 1.00 73.81 360 SER A CA 1
ATOM 2846 C C . SER A 1 360 ? 12.884 22.711 10.035 1.00 73.81 360 SER A C 1
ATOM 2848 O O . SER A 1 360 ? 13.232 23.200 8.961 1.00 73.81 360 SER A O 1
ATOM 2850 N N . ALA A 1 361 ? 12.702 21.401 10.173 1.00 76.19 361 ALA A N 1
ATOM 2851 C CA . ALA A 1 361 ? 12.659 20.470 9.049 1.00 76.19 361 ALA A CA 1
ATOM 2852 C C . ALA A 1 361 ? 11.527 19.481 9.314 1.00 76.19 361 ALA A C 1
ATOM 2854 O O . ALA A 1 361 ? 11.768 18.306 9.595 1.00 76.19 361 ALA A O 1
ATOM 2855 N N . THR A 1 362 ? 10.309 20.015 9.320 1.00 79.12 362 THR A N 1
ATOM 2856 C CA . THR A 1 362 ? 9.083 19.263 9.585 1.00 79.12 362 THR A CA 1
ATOM 2857 C C . THR A 1 362 ? 8.446 18.843 8.268 1.00 79.12 362 THR A C 1
ATOM 2859 O O . THR A 1 362 ? 8.621 19.493 7.234 1.00 79.12 362 THR A O 1
ATOM 2862 N N . PHE A 1 363 ? 7.759 17.706 8.272 1.00 85.19 363 PHE A N 1
ATOM 2863 C CA . PHE A 1 363 ? 7.089 17.200 7.080 1.00 85.19 363 PHE A CA 1
ATOM 2864 C C . PHE A 1 363 ? 5.588 17.059 7.302 1.00 85.19 363 PHE A C 1
ATOM 2866 O O . PHE A 1 363 ? 5.166 16.491 8.298 1.00 85.19 363 PHE A O 1
ATOM 2873 N N . ASP A 1 364 ? 4.806 17.500 6.324 1.00 87.88 364 ASP A N 1
ATOM 2874 C CA . ASP A 1 364 ? 3.374 17.230 6.243 1.00 87.88 364 ASP A CA 1
ATOM 2875 C C . ASP A 1 364 ? 3.088 16.314 5.046 1.00 87.88 364 ASP A C 1
ATOM 2877 O O . ASP A 1 364 ? 3.846 16.278 4.062 1.00 87.88 364 ASP A O 1
ATOM 2881 N N . GLY A 1 365 ? 1.942 15.629 5.066 1.00 90.31 365 GLY A N 1
ATOM 2882 C CA . GLY A 1 365 ? 1.448 14.894 3.907 1.00 90.31 365 GLY A CA 1
ATOM 2883 C C . GLY A 1 365 ? 1.176 15.865 2.757 1.00 90.31 365 GLY A C 1
ATOM 2884 O O . GLY A 1 365 ? 0.355 16.768 2.884 1.00 90.31 365 GLY A O 1
ATOM 2885 N N . LEU A 1 366 ? 1.850 15.697 1.618 1.00 91.75 366 LEU A N 1
ATOM 2886 C CA . LEU A 1 366 ? 1.754 16.605 0.473 1.00 91.75 366 LEU A CA 1
ATOM 2887 C C . LEU A 1 366 ? 1.150 15.881 -0.728 1.00 91.75 366 LEU A C 1
ATOM 2889 O O . LEU A 1 366 ? 1.661 14.852 -1.169 1.00 91.75 366 LEU A O 1
ATOM 2893 N N . ILE A 1 367 ? 0.098 16.465 -1.305 1.00 94.44 367 ILE A N 1
ATOM 2894 C CA . ILE A 1 367 ? -0.452 16.034 -2.594 1.00 94.44 367 ILE A CA 1
ATOM 2895 C C . ILE A 1 367 ? -0.389 17.187 -3.580 1.00 94.44 367 ILE A C 1
ATOM 2897 O O . ILE A 1 367 ? -0.778 18.319 -3.271 1.00 94.44 367 ILE A O 1
ATOM 2901 N N . GLN A 1 368 ? 0.074 16.889 -4.787 1.00 94.25 368 GLN A N 1
ATOM 2902 C CA . GLN A 1 368 ? 0.158 17.841 -5.883 1.00 94.25 368 GLN A CA 1
ATOM 2903 C C . GLN A 1 368 ? -0.459 17.229 -7.136 1.00 94.25 368 GLN A C 1
ATOM 2905 O O . GLN A 1 368 ? -0.155 16.092 -7.498 1.00 94.25 368 GLN A O 1
ATOM 2910 N N . LYS A 1 369 ? -1.319 17.992 -7.813 1.00 95.06 369 LYS A N 1
ATOM 2911 C CA . LYS A 1 369 ? -1.900 17.595 -9.097 1.00 95.06 369 LYS A CA 1
ATOM 2912 C C . LYS A 1 369 ? -1.271 18.413 -10.216 1.00 95.06 369 LYS A C 1
ATOM 2914 O O . LYS A 1 369 ? -1.202 19.641 -10.122 1.00 95.06 369 LYS A O 1
ATOM 2919 N N . PHE A 1 370 ? -0.854 17.748 -11.286 1.00 93.81 370 PHE A N 1
ATOM 2920 C CA . PHE A 1 370 ? -0.224 18.361 -12.452 1.00 93.81 370 PHE A CA 1
ATOM 2921 C C . PHE A 1 370 ? -0.912 17.918 -13.736 1.00 93.81 370 PHE A C 1
ATOM 2923 O O . PHE A 1 370 ? -1.269 16.752 -13.871 1.00 93.81 370 PHE A O 1
ATOM 2930 N N . SER A 1 371 ? -1.016 18.818 -14.706 1.00 93.38 371 SER A N 1
ATOM 2931 C CA . SER A 1 371 ? -1.346 18.454 -16.083 1.00 93.38 371 SER A CA 1
ATOM 2932 C C . SER A 1 371 ? -0.095 18.511 -16.954 1.00 93.38 371 SER A C 1
ATOM 2934 O O . SER A 1 371 ? 0.781 19.351 -16.725 1.00 93.38 371 SER A O 1
ATOM 2936 N N . ILE A 1 372 ? -0.015 17.639 -17.958 1.00 90.62 372 ILE A N 1
ATOM 2937 C CA . ILE A 1 372 ? 1.004 17.694 -19.011 1.00 90.62 372 ILE A CA 1
ATOM 2938 C C . ILE A 1 372 ? 0.299 18.055 -20.315 1.00 90.62 372 ILE A C 1
ATOM 2940 O O . ILE A 1 372 ? -0.439 17.252 -20.880 1.00 90.62 372 ILE A O 1
ATOM 2944 N N . THR A 1 373 ? 0.542 19.270 -20.803 1.00 89.56 373 THR A N 1
ATOM 2945 C CA . THR A 1 373 ? 0.024 19.763 -22.089 1.00 89.56 373 THR A CA 1
ATOM 2946 C C . THR A 1 373 ? 1.197 20.274 -22.919 1.00 89.56 373 THR A C 1
ATOM 2948 O O . THR A 1 373 ? 2.077 20.947 -22.391 1.00 89.56 373 THR A O 1
ATOM 2951 N N . ASP A 1 374 ? 1.254 19.896 -24.198 1.00 87.75 374 ASP A N 1
ATOM 2952 C CA . ASP A 1 374 ? 2.263 20.339 -25.177 1.00 87.75 374 ASP A CA 1
ATOM 2953 C C . ASP A 1 374 ? 3.735 20.268 -24.712 1.00 87.75 374 ASP A C 1
ATOM 2955 O O . ASP A 1 374 ? 4.571 21.093 -25.075 1.00 87.75 374 ASP A O 1
ATOM 2959 N N . GLY A 1 375 ? 4.073 19.244 -23.917 1.00 87.56 375 GLY A N 1
ATOM 2960 C CA . GLY A 1 375 ? 5.435 19.038 -23.404 1.00 87.56 375 GLY A CA 1
ATOM 2961 C C . GLY A 1 375 ? 5.792 19.911 -22.195 1.00 87.56 375 GLY A C 1
ATOM 2962 O O . GLY A 1 375 ? 6.969 20.083 -21.886 1.00 87.56 375 GLY A O 1
ATOM 2963 N N . ILE A 1 376 ? 4.799 20.478 -21.507 1.00 89.88 376 ILE A N 1
ATOM 2964 C CA . ILE A 1 376 ? 4.985 21.330 -20.330 1.00 89.88 376 ILE A CA 1
ATOM 2965 C C . ILE A 1 376 ? 4.167 20.768 -19.165 1.00 89.88 376 ILE A C 1
ATOM 2967 O O . ILE A 1 376 ? 2.953 20.584 -19.278 1.00 89.88 376 ILE A O 1
ATOM 2971 N N . ALA A 1 377 ? 4.828 20.528 -18.031 1.00 91.44 377 ALA A N 1
ATOM 2972 C CA . ALA A 1 377 ? 4.152 20.218 -16.777 1.00 91.44 377 ALA A CA 1
ATOM 2973 C C . ALA A 1 377 ? 3.639 21.515 -16.130 1.00 91.44 377 ALA A C 1
ATOM 2975 O O . ALA A 1 377 ? 4.381 22.487 -15.979 1.00 91.44 377 ALA A O 1
ATOM 2976 N N . THR A 1 378 ? 2.367 21.528 -15.735 1.00 92.69 378 THR A N 1
ATOM 2977 C CA . THR A 1 378 ? 1.719 22.663 -15.062 1.00 92.69 378 THR A CA 1
ATOM 2978 C C . THR A 1 378 ? 1.042 22.183 -13.787 1.00 92.69 378 THR A C 1
ATOM 2980 O O . THR A 1 378 ? 0.210 21.279 -13.830 1.00 92.69 378 THR A O 1
ATOM 2983 N N . LYS A 1 379 ? 1.376 22.790 -12.643 1.00 93.81 379 LYS A N 1
ATOM 2984 C CA . LYS A 1 379 ? 0.738 22.480 -11.355 1.00 93.81 379 LYS A CA 1
ATOM 2985 C C . LYS A 1 379 ? -0.679 23.050 -11.320 1.00 93.81 379 LYS A C 1
ATOM 2987 O O . LYS A 1 379 ? -0.847 24.262 -11.400 1.00 93.81 379 LYS A O 1
ATOM 2992 N N . LEU A 1 380 ? -1.669 22.172 -11.186 1.00 94.50 380 LEU A N 1
ATOM 2993 C CA . LEU A 1 380 ? -3.082 22.525 -11.051 1.00 94.50 380 LEU A CA 1
ATOM 2994 C C . LEU A 1 380 ? -3.402 22.934 -9.610 1.00 94.50 380 LEU A C 1
ATOM 2996 O O . LEU A 1 380 ? -4.007 23.976 -9.383 1.00 94.50 380 LEU A O 1
ATOM 3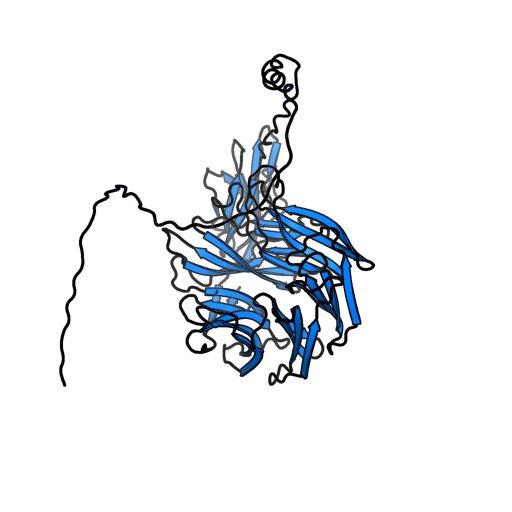000 N N . TRP A 1 381 ? -2.963 22.131 -8.636 1.00 95.31 381 TRP A N 1
ATOM 3001 C CA . TRP A 1 381 ? -3.097 22.436 -7.211 1.00 95.31 381 TRP A CA 1
ATOM 3002 C C . TRP A 1 381 ? -2.025 21.729 -6.368 1.00 95.31 381 TRP A C 1
ATOM 3004 O O . TRP A 1 381 ? -1.338 20.816 -6.828 1.00 95.31 381 TRP A O 1
ATOM 3014 N N . SER A 1 382 ? -1.863 22.190 -5.127 1.00 93.94 382 SER A N 1
ATOM 3015 C CA . SER A 1 382 ? -0.945 21.654 -4.115 1.00 93.94 382 SER A CA 1
ATOM 3016 C C . SER A 1 382 ? -1.621 21.787 -2.756 1.00 93.94 382 SER A C 1
ATOM 3018 O O . SER A 1 382 ? -2.073 22.885 -2.436 1.00 93.94 382 SER A O 1
ATOM 3020 N N . ARG A 1 383 ? -1.693 20.713 -1.968 1.00 93.25 383 ARG A N 1
ATOM 3021 C CA . ARG A 1 383 ? -2.287 20.731 -0.624 1.00 93.25 383 ARG A CA 1
ATOM 3022 C C . ARG A 1 383 ? -1.420 19.969 0.362 1.00 93.25 383 ARG A C 1
ATOM 3024 O O . ARG A 1 383 ? -0.964 18.868 0.055 1.00 93.25 383 ARG A O 1
ATOM 3031 N N . TYR A 1 384 ? -1.240 20.577 1.524 1.00 92.06 384 TYR A N 1
ATOM 3032 C CA . TYR A 1 384 ? -0.655 19.955 2.699 1.00 92.06 384 TYR A CA 1
ATOM 3033 C C . TYR A 1 384 ? -1.780 19.451 3.598 1.00 92.06 384 TYR A C 1
ATOM 3035 O O . TYR A 1 384 ? -2.820 20.101 3.712 1.00 92.06 384 TYR A O 1
ATOM 3043 N N . TYR A 1 385 ? -1.562 18.303 4.220 1.00 91.38 385 TYR A N 1
ATOM 3044 C CA . TYR A 1 385 ? -2.473 17.671 5.156 1.00 91.38 385 TYR A CA 1
ATOM 3045 C C . TYR A 1 385 ? -1.642 17.253 6.361 1.00 91.38 385 TYR A C 1
ATOM 3047 O O . TYR A 1 385 ? -0.654 16.534 6.204 1.00 91.38 385 TYR A O 1
ATOM 3055 N N . GLY A 1 386 ? -2.085 17.653 7.545 1.00 85.62 386 GLY A N 1
ATOM 3056 C CA . GLY A 1 386 ? -1.386 17.358 8.784 1.00 85.62 386 GLY A CA 1
ATOM 3057 C C . GLY A 1 386 ? -1.671 18.388 9.871 1.00 85.62 386 GLY A C 1
ATOM 3058 O O . GLY A 1 386 ? -2.365 19.378 9.616 1.00 85.62 386 GLY A O 1
ATOM 3059 N N . ASP A 1 387 ? -1.139 18.141 11.062 1.00 77.44 387 ASP A N 1
ATOM 3060 C CA . ASP A 1 387 ? -0.955 19.161 12.100 1.00 77.44 387 ASP A CA 1
ATOM 3061 C C . ASP A 1 387 ? 0.397 19.863 11.849 1.00 77.44 387 ASP A C 1
ATOM 3063 O O . ASP A 1 387 ? 1.367 19.243 11.419 1.00 77.44 387 ASP A O 1
ATOM 3067 N N . ASP A 1 388 ? 0.480 21.166 12.127 1.00 72.62 388 ASP A N 1
ATOM 3068 C CA . ASP A 1 388 ? 1.705 21.945 11.904 1.00 72.62 388 ASP A CA 1
ATOM 3069 C C . ASP A 1 388 ? 2.877 21.393 12.741 1.00 72.62 388 ASP A C 1
ATOM 3071 O O . ASP A 1 388 ? 2.798 21.321 13.971 1.00 72.62 388 ASP A O 1
ATOM 3075 N N . GLY A 1 389 ? 3.957 20.984 12.070 1.00 70.31 389 GLY A N 1
ATOM 3076 C CA . GLY A 1 389 ? 5.123 20.372 12.713 1.00 70.31 389 GLY A CA 1
ATOM 3077 C C . GLY A 1 389 ? 4.982 18.878 13.038 1.00 70.31 389 GLY A C 1
ATOM 3078 O O . GLY A 1 389 ? 5.718 18.370 13.888 1.00 70.31 389 GLY A O 1
ATOM 3079 N N . GLY A 1 390 ? 4.036 18.176 12.407 1.00 69.88 390 GLY A N 1
ATOM 3080 C CA . GLY A 1 390 ? 3.630 16.827 12.803 1.00 69.88 390 GLY A CA 1
ATOM 3081 C C . GLY A 1 390 ? 4.450 15.642 12.301 1.00 69.88 390 GLY A C 1
ATOM 3082 O O . GLY A 1 390 ? 4.204 14.537 12.775 1.00 69.88 390 GLY A O 1
ATOM 3083 N N . ASP A 1 391 ? 5.402 15.828 11.380 1.00 82.00 391 ASP A N 1
ATOM 3084 C CA . ASP A 1 391 ? 6.054 14.736 10.621 1.00 82.00 391 ASP A CA 1
ATOM 3085 C C . ASP A 1 391 ? 5.041 13.743 10.005 1.00 82.00 391 ASP A C 1
ATOM 3087 O O . ASP A 1 391 ? 5.266 12.531 9.905 1.00 82.00 391 ASP A O 1
ATOM 3091 N N . ASP A 1 392 ? 3.910 14.287 9.558 1.00 87.00 392 ASP A N 1
ATOM 3092 C CA . ASP A 1 392 ? 2.846 13.574 8.873 1.00 87.00 392 ASP A CA 1
ATOM 3093 C C . ASP A 1 392 ? 3.314 13.156 7.468 1.00 87.00 392 ASP A C 1
ATOM 3095 O O . ASP A 1 392 ? 3.965 13.907 6.736 1.00 87.00 392 ASP A O 1
ATOM 3099 N N . LEU A 1 393 ? 3.019 11.916 7.070 1.00 87.81 393 LEU A N 1
ATOM 3100 C CA . LEU A 1 393 ? 3.552 11.356 5.827 1.00 87.81 393 LEU A CA 1
ATOM 3101 C C . LEU A 1 393 ? 2.603 10.358 5.167 1.00 87.81 393 LEU A C 1
ATOM 3103 O O . LEU A 1 393 ? 1.917 9.574 5.820 1.00 87.81 393 LEU A O 1
ATOM 3107 N N . PHE A 1 394 ? 2.595 10.374 3.835 1.00 91.38 394 PHE A N 1
ATOM 3108 C CA . PHE A 1 394 ? 1.864 9.425 3.003 1.00 91.38 394 PHE A CA 1
ATOM 3109 C C . PHE A 1 394 ? 2.817 8.377 2.431 1.00 91.38 394 PHE A C 1
ATOM 3111 O O . PHE A 1 394 ? 3.895 8.707 1.937 1.00 91.38 394 PHE A O 1
ATOM 3118 N N . GLU A 1 395 ? 2.417 7.107 2.484 1.00 90.81 395 GLU A N 1
ATOM 3119 C CA . GLU A 1 395 ? 3.291 5.979 2.127 1.00 90.81 395 GLU A CA 1
ATOM 3120 C C . GLU A 1 395 ? 2.758 5.212 0.918 1.00 90.81 395 GLU A C 1
ATOM 3122 O O . GLU A 1 395 ? 3.505 4.879 -0.011 1.00 90.81 395 GLU A O 1
ATOM 3127 N N . ASN A 1 396 ? 1.444 4.979 0.901 1.00 93.62 396 ASN A N 1
ATOM 3128 C CA . ASN A 1 396 ? 0.754 4.298 -0.182 1.00 93.62 396 ASN A CA 1
ATOM 3129 C C . ASN A 1 396 ? -0.613 4.916 -0.465 1.00 93.62 396 ASN A C 1
ATOM 3131 O O . ASN A 1 396 ? -1.266 5.489 0.406 1.00 93.62 396 ASN A O 1
ATOM 3135 N N . TYR A 1 397 ? -1.045 4.789 -1.714 1.00 94.88 397 TYR A N 1
ATOM 3136 C CA . TYR A 1 397 ? -2.310 5.321 -2.193 1.00 94.88 397 TYR A CA 1
ATOM 3137 C C . TYR A 1 397 ? -2.859 4.473 -3.341 1.00 94.88 397 TYR A C 1
ATOM 3139 O O . TYR A 1 397 ? -2.121 3.742 -4.003 1.00 94.88 397 TYR A O 1
ATOM 3147 N N . VAL A 1 398 ? -4.156 4.603 -3.606 1.00 94.94 398 VAL A N 1
ATOM 3148 C CA . VAL A 1 398 ? -4.811 4.047 -4.793 1.00 94.94 398 VAL A CA 1
ATOM 3149 C C . VAL A 1 398 ? -5.878 5.015 -5.299 1.00 94.94 398 VAL A C 1
ATOM 3151 O O . VAL A 1 398 ? -6.628 5.604 -4.519 1.00 94.94 398 VAL A O 1
ATOM 3154 N N . LEU A 1 399 ? -5.942 5.190 -6.619 1.00 94.44 399 LEU A N 1
ATOM 3155 C CA . LEU A 1 399 ? -7.007 5.945 -7.277 1.00 94.44 399 LEU A CA 1
ATOM 3156 C C . LEU A 1 399 ? -8.127 4.988 -7.680 1.00 94.44 399 LEU A C 1
ATOM 3158 O O . LEU A 1 399 ? -7.861 3.987 -8.348 1.00 94.44 399 LEU A O 1
ATOM 3162 N N . LYS A 1 400 ? -9.373 5.295 -7.307 1.00 93.75 400 LYS A N 1
ATOM 3163 C CA . LYS A 1 400 ? -10.547 4.548 -7.781 1.00 93.75 400 LYS A CA 1
ATOM 3164 C C . LYS A 1 400 ? -11.800 5.417 -7.787 1.00 93.75 400 LYS A C 1
ATOM 3166 O O . LYS A 1 400 ? -12.058 6.133 -6.819 1.00 93.75 400 LYS A O 1
ATOM 3171 N N . ASN A 1 401 ? -12.606 5.315 -8.846 1.00 91.88 401 ASN A N 1
ATOM 3172 C CA . ASN A 1 401 ? -13.921 5.958 -8.955 1.00 91.88 401 ASN A CA 1
ATOM 3173 C C . ASN A 1 401 ? -13.876 7.480 -8.683 1.00 91.88 401 ASN A C 1
ATOM 3175 O O . ASN A 1 401 ? -14.704 7.993 -7.935 1.00 91.88 401 ASN A O 1
ATOM 3179 N N . ASN A 1 402 ? -12.877 8.189 -9.228 1.00 91.69 402 ASN A N 1
ATOM 3180 C CA . ASN A 1 402 ? -12.595 9.611 -8.955 1.00 91.69 402 ASN A CA 1
ATOM 3181 C C . ASN A 1 402 ? -12.423 9.972 -7.465 1.00 91.69 402 ASN A C 1
ATOM 3183 O O . ASN A 1 402 ? -12.791 11.062 -7.030 1.00 91.69 402 ASN A O 1
ATOM 3187 N N . ASN A 1 403 ? -11.826 9.070 -6.684 1.00 95.75 403 ASN A N 1
ATOM 3188 C CA . ASN A 1 403 ? -11.364 9.343 -5.326 1.00 95.75 403 ASN A CA 1
ATOM 3189 C C . ASN A 1 403 ? -9.895 8.939 -5.170 1.00 95.75 403 ASN A C 1
ATOM 3191 O O . ASN A 1 403 ? -9.429 7.981 -5.798 1.00 95.75 403 ASN A O 1
ATOM 3195 N N . ILE A 1 404 ? -9.200 9.641 -4.278 1.00 96.38 404 ILE A N 1
ATOM 3196 C CA . ILE A 1 404 ? -7.843 9.326 -3.836 1.00 96.38 404 ILE A CA 1
ATOM 3197 C C . ILE A 1 404 ? -7.963 8.649 -2.468 1.00 96.38 404 ILE A C 1
ATOM 3199 O O . ILE A 1 404 ? -8.402 9.273 -1.503 1.00 96.38 404 ILE A O 1
ATOM 3203 N N . TYR A 1 405 ? -7.595 7.375 -2.379 1.00 97.00 405 TYR A N 1
ATOM 3204 C CA . TYR A 1 405 ? -7.508 6.653 -1.110 1.00 97.00 405 TYR A CA 1
ATOM 3205 C C . TYR A 1 405 ? -6.050 6.609 -0.678 1.00 97.00 405 TYR A C 1
ATOM 3207 O O . TYR A 1 405 ? -5.190 6.266 -1.489 1.00 97.00 405 TYR A O 1
ATOM 3215 N N . ILE A 1 406 ? -5.767 6.958 0.574 1.00 95.94 406 ILE A N 1
ATOM 3216 C CA . ILE A 1 406 ? -4.399 7.136 1.074 1.00 95.94 406 ILE A CA 1
ATOM 3217 C C . ILE A 1 406 ? -4.237 6.419 2.406 1.00 95.94 406 ILE A C 1
ATOM 3219 O O . ILE A 1 406 ? -5.138 6.425 3.244 1.00 95.94 406 ILE A O 1
ATOM 3223 N N . GLN A 1 407 ? -3.061 5.833 2.591 1.00 95.12 407 GLN A N 1
ATOM 3224 C CA . GLN A 1 407 ? -2.580 5.301 3.850 1.00 95.12 407 GLN A CA 1
ATOM 3225 C C . GLN A 1 407 ? -1.203 5.892 4.158 1.00 95.12 407 GLN A C 1
ATOM 3227 O O . GLN A 1 407 ? -0.313 5.964 3.303 1.00 95.12 407 GLN A O 1
ATOM 3232 N N . GLY A 1 408 ? -1.028 6.268 5.414 1.00 91.75 408 GLY A N 1
ATOM 3233 C CA . GLY A 1 408 ? 0.239 6.721 5.943 1.00 91.75 408 GLY A CA 1
ATOM 3234 C C . GLY A 1 408 ? 0.186 6.877 7.453 1.00 91.75 408 GLY A C 1
ATOM 3235 O O . GLY A 1 408 ? -0.487 6.124 8.168 1.00 91.75 408 GLY A O 1
ATOM 3236 N N . TYR A 1 409 ? 0.902 7.884 7.917 1.00 87.94 409 TYR A N 1
ATOM 3237 C CA . TYR A 1 409 ? 1.230 8.128 9.306 1.00 87.94 409 TYR A CA 1
ATOM 3238 C C . TYR A 1 409 ? 0.885 9.573 9.658 1.00 87.94 409 TYR A C 1
ATOM 3240 O O . TYR A 1 409 ? 1.103 10.480 8.854 1.00 87.94 409 TYR A O 1
ATOM 3248 N N . TYR A 1 410 ? 0.357 9.762 10.862 1.00 87.62 410 TYR A N 1
ATOM 3249 C CA . TYR A 1 410 ? 0.099 11.066 11.454 1.00 87.62 410 TYR A CA 1
ATOM 3250 C C . TYR A 1 410 ? 0.829 11.148 12.805 1.00 87.62 410 TYR A C 1
ATOM 3252 O O . TYR A 1 410 ? 0.535 10.350 13.699 1.00 87.62 410 TYR A O 1
ATOM 3260 N N . GLY A 1 411 ? 1.805 12.045 12.940 1.00 79.56 411 GLY A N 1
ATOM 3261 C CA . GLY A 1 411 ? 2.655 12.230 14.123 1.00 79.56 411 GLY A CA 1
ATOM 3262 C C . GLY A 1 411 ? 2.209 13.368 15.048 1.00 79.56 411 GLY A C 1
ATOM 3263 O O . GLY A 1 411 ? 2.741 13.505 16.154 1.00 79.56 411 GLY A O 1
ATOM 3264 N N . GLY A 1 412 ? 1.186 14.139 14.667 1.00 72.88 412 GLY A N 1
ATOM 3265 C CA . GLY A 1 412 ? 0.530 15.098 15.560 1.00 72.88 412 GLY A CA 1
ATOM 3266 C C . GLY A 1 412 ? 1.309 16.404 15.711 1.00 72.88 412 GLY A C 1
ATOM 3267 O O . GLY A 1 412 ? 1.475 17.121 14.747 1.00 72.88 412 GLY A O 1
ATOM 3268 N N . THR A 1 413 ? 1.749 16.772 16.917 1.00 64.31 413 THR A N 1
ATOM 3269 C CA . THR A 1 413 ? 2.378 18.094 17.166 1.00 64.31 413 THR A CA 1
ATOM 3270 C C . THR A 1 413 ? 3.880 18.035 17.457 1.00 64.31 413 THR A C 1
ATOM 3272 O O . THR A 1 413 ? 4.451 19.016 17.931 1.00 64.31 413 THR A O 1
ATOM 3275 N N . SER A 1 414 ? 4.511 16.870 17.293 1.00 62.91 414 SER A N 1
ATOM 3276 C CA . SER A 1 414 ? 5.933 16.672 17.617 1.00 62.91 414 SER A CA 1
ATOM 3277 C C . SER A 1 414 ? 6.598 15.498 16.887 1.00 62.91 414 SER A C 1
ATOM 3279 O O . SER A 1 414 ? 7.693 15.091 17.273 1.00 62.91 414 SER A O 1
ATOM 3281 N N . GLY A 1 415 ? 5.940 14.905 15.885 1.00 58.56 415 GLY A N 1
ATOM 3282 C CA . GLY A 1 415 ? 6.490 13.841 15.032 1.00 58.56 415 GLY A CA 1
ATOM 3283 C C . GLY A 1 415 ? 6.806 12.493 15.685 1.00 58.56 415 GLY A C 1
ATOM 3284 O O . GLY A 1 415 ? 7.031 11.516 14.979 1.00 58.56 415 GLY A O 1
ATOM 3285 N N . PHE A 1 416 ? 6.839 12.402 17.018 1.00 58.97 416 PHE A N 1
ATOM 3286 C CA . PHE A 1 416 ? 7.326 11.209 17.722 1.00 58.97 416 PHE A CA 1
ATOM 3287 C C . PHE A 1 416 ? 6.534 10.829 18.980 1.00 58.97 416 PHE A C 1
ATOM 3289 O O . PHE A 1 416 ? 6.601 9.667 19.387 1.00 58.97 416 PHE A O 1
ATOM 3296 N N . ASP A 1 417 ? 5.787 11.751 19.600 1.00 61.06 417 ASP A N 1
ATOM 3297 C CA . ASP A 1 417 ? 5.135 11.470 20.891 1.00 61.06 417 ASP A CA 1
ATOM 3298 C C . ASP A 1 417 ? 3.830 10.667 20.764 1.00 61.06 417 ASP A C 1
ATOM 3300 O O . ASP A 1 417 ? 3.514 9.877 21.657 1.00 61.06 417 ASP A O 1
ATOM 3304 N N . ASP A 1 418 ? 3.070 10.847 19.675 1.00 67.69 418 ASP A N 1
ATOM 3305 C CA . ASP A 1 418 ? 1.727 10.261 19.517 1.00 67.69 418 ASP A CA 1
ATOM 3306 C C . ASP A 1 418 ? 1.449 9.718 18.093 1.00 67.69 418 ASP A C 1
ATOM 3308 O O . ASP A 1 418 ? 0.441 10.083 17.484 1.00 67.69 418 ASP A O 1
ATOM 3312 N N . PRO A 1 419 ? 2.312 8.836 17.541 1.00 79.56 419 PRO A N 1
ATOM 3313 C CA . PRO A 1 419 ? 2.173 8.293 16.188 1.00 79.56 419 PRO A CA 1
ATOM 3314 C C . PRO A 1 419 ? 0.831 7.578 15.986 1.00 79.56 419 PRO A C 1
ATOM 3316 O O . PRO A 1 419 ? 0.459 6.716 16.787 1.00 79.56 419 PRO A O 1
ATOM 3319 N N . LYS A 1 420 ? 0.136 7.858 14.880 1.00 86.38 420 LYS A N 1
ATOM 3320 C CA . LYS A 1 420 ? -1.149 7.246 14.487 1.00 86.38 420 LYS A CA 1
ATOM 3321 C C . LYS A 1 420 ? -1.078 6.707 13.067 1.00 86.38 420 LYS A C 1
ATOM 3323 O O . LYS A 1 420 ? -0.494 7.333 12.186 1.00 86.38 420 LYS A O 1
ATOM 3328 N N . LYS A 1 421 ? -1.748 5.579 12.810 1.00 89.75 421 LYS A N 1
ATOM 3329 C CA . LYS A 1 421 ? -2.060 5.187 11.427 1.00 89.75 421 LYS A CA 1
ATOM 3330 C C . LYS A 1 421 ? -3.120 6.133 10.893 1.00 89.75 421 LYS A C 1
ATOM 3332 O O . LYS A 1 421 ? -4.151 6.322 11.546 1.00 89.75 421 LYS A O 1
ATOM 3337 N N . TRP A 1 422 ? -2.892 6.662 9.703 1.00 91.50 422 TRP A N 1
ATOM 3338 C CA . TRP A 1 422 ? -3.773 7.633 9.081 1.00 91.50 422 TRP A CA 1
ATOM 3339 C C . TRP A 1 422 ? -4.258 7.115 7.734 1.00 91.50 422 TRP A C 1
ATOM 3341 O O . TRP A 1 422 ? -3.467 6.756 6.862 1.00 91.50 422 TRP A O 1
ATOM 3351 N N . ILE A 1 423 ? -5.576 7.022 7.600 1.00 94.62 423 ILE A N 1
ATOM 3352 C CA . ILE A 1 423 ? -6.251 6.545 6.401 1.00 94.62 423 ILE A CA 1
ATOM 3353 C C . ILE A 1 423 ? -7.203 7.647 5.944 1.00 94.62 423 ILE A C 1
ATOM 3355 O O . ILE A 1 423 ? -7.991 8.146 6.747 1.00 94.62 423 ILE A O 1
ATOM 3359 N N . LEU A 1 424 ? -7.149 8.022 4.668 1.00 94.81 424 LEU A N 1
ATOM 3360 C CA . LEU A 1 424 ? -7.987 9.076 4.098 1.00 94.81 424 LEU A CA 1
ATOM 3361 C C . LEU A 1 424 ? -8.693 8.602 2.834 1.00 94.81 424 LEU A C 1
ATOM 3363 O O . LEU A 1 424 ? -8.155 7.806 2.059 1.00 94.81 424 LEU A O 1
ATOM 3367 N N . LYS A 1 425 ? -9.855 9.202 2.585 1.00 96.44 425 LYS A N 1
ATOM 3368 C CA . LYS A 1 425 ? -10.467 9.283 1.264 1.00 96.44 425 LYS A CA 1
ATOM 3369 C C . LYS A 1 425 ? -10.670 10.750 0.903 1.00 96.44 425 LYS A C 1
ATOM 3371 O O . LYS A 1 425 ? -11.335 11.485 1.634 1.00 96.44 425 LYS A O 1
ATOM 3376 N N . LEU A 1 426 ? -10.129 11.149 -0.241 1.00 96.94 426 LEU A N 1
ATOM 3377 C CA . LEU A 1 426 ? -10.247 12.490 -0.807 1.00 96.94 426 LEU A CA 1
ATOM 3378 C C . LEU A 1 426 ? -10.978 12.445 -2.151 1.00 96.94 426 LEU A C 1
ATOM 3380 O O . LEU A 1 426 ? -10.971 11.412 -2.830 1.00 96.94 426 LEU A O 1
ATOM 3384 N N . ASP A 1 427 ? -11.539 13.575 -2.569 1.00 96.19 427 ASP A N 1
ATOM 3385 C CA . ASP A 1 427 ? -11.924 13.788 -3.965 1.00 96.19 427 ASP A CA 1
ATOM 3386 C C . ASP A 1 427 ? -10.702 14.147 -4.849 1.00 96.19 427 ASP A C 1
ATOM 3388 O O . ASP A 1 427 ? -9.574 14.303 -4.373 1.00 96.19 427 ASP A O 1
ATOM 3392 N N . MET A 1 428 ? -10.909 14.302 -6.162 1.00 94.31 428 MET A N 1
ATOM 3393 C CA . MET A 1 428 ? -9.843 14.687 -7.109 1.00 94.31 428 MET A CA 1
ATOM 3394 C C . MET A 1 428 ? -9.406 16.167 -7.021 1.00 94.31 428 MET A C 1
ATOM 3396 O O . MET A 1 428 ? -8.489 16.579 -7.743 1.00 94.31 428 MET A O 1
ATOM 3400 N N . ASN A 1 429 ? -10.036 16.968 -6.157 1.00 95.00 429 ASN A N 1
ATOM 3401 C CA . ASN A 1 429 ? -9.655 18.350 -5.846 1.00 95.00 429 ASN A CA 1
ATOM 3402 C C . ASN A 1 429 ? -8.822 18.445 -4.554 1.00 95.00 429 ASN A C 1
ATOM 3404 O O . ASN A 1 429 ? -8.292 19.521 -4.257 1.00 95.00 429 ASN A O 1
ATOM 3408 N N . GLY A 1 430 ? -8.699 17.340 -3.807 1.00 94.69 430 GLY A N 1
ATOM 3409 C CA . GLY A 1 430 ? -8.000 17.260 -2.528 1.00 94.69 430 GLY A CA 1
ATOM 3410 C C . GLY A 1 430 ? -8.849 17.669 -1.320 1.00 94.69 430 GLY A C 1
ATOM 3411 O O . GLY A 1 430 ? -8.298 18.080 -0.304 1.00 94.69 430 GLY A O 1
ATOM 3412 N N . GLU A 1 431 ? -10.177 17.594 -1.416 1.00 95.88 431 GLU A N 1
ATOM 3413 C CA . GLU A 1 431 ? -11.066 17.770 -0.263 1.00 95.88 431 GLU A CA 1
ATOM 3414 C C . GLU A 1 431 ? -11.257 16.438 0.477 1.00 95.88 431 GLU A C 1
ATOM 3416 O O . GLU A 1 431 ? -11.459 15.391 -0.146 1.00 95.88 431 GLU A O 1
ATOM 3421 N N . ILE A 1 432 ? -11.196 16.462 1.815 1.00 94.00 432 ILE A N 1
ATOM 3422 C CA . ILE A 1 432 ? -11.363 15.261 2.649 1.00 94.00 432 ILE A CA 1
ATOM 3423 C C . ILE A 1 432 ? -12.838 14.847 2.659 1.00 94.00 432 ILE A C 1
ATOM 3425 O O . ILE A 1 432 ? -13.683 15.543 3.217 1.00 94.00 432 ILE A O 1
ATOM 3429 N N . LEU A 1 433 ? -13.138 13.674 2.095 1.00 94.19 433 LEU A N 1
ATOM 3430 C CA . LEU A 1 433 ? -14.470 13.064 2.152 1.00 94.19 433 LEU A CA 1
ATOM 3431 C C . LEU A 1 433 ? -14.676 12.311 3.469 1.00 94.19 433 LEU A C 1
ATOM 3433 O O . LEU A 1 433 ? -15.748 12.378 4.063 1.00 94.19 433 LEU A O 1
ATOM 3437 N N . TRP A 1 434 ? -13.640 11.607 3.929 1.00 91.12 434 TRP A N 1
ATOM 3438 C CA . TRP A 1 434 ? -13.526 11.095 5.293 1.00 91.12 434 TRP A CA 1
ATOM 3439 C C . TRP A 1 434 ? -12.061 10.806 5.636 1.00 91.12 434 TRP A C 1
ATOM 3441 O O . TRP A 1 434 ? -11.220 10.615 4.754 1.00 91.12 434 TRP A O 1
ATOM 3451 N N . GLN A 1 435 ? -11.758 10.732 6.932 1.00 90.75 435 GLN A N 1
ATOM 3452 C CA . GLN A 1 435 ? -10.471 10.254 7.438 1.00 90.75 435 GLN A CA 1
ATOM 3453 C C . GLN A 1 435 ? -10.654 9.394 8.692 1.00 90.75 435 GLN A C 1
ATOM 3455 O O . GLN A 1 435 ? -11.590 9.591 9.466 1.00 90.75 435 GLN A O 1
ATOM 3460 N N . ASN A 1 436 ? -9.740 8.450 8.896 1.00 87.94 436 ASN A N 1
ATOM 3461 C CA . ASN A 1 436 ? -9.656 7.594 10.070 1.00 87.94 436 ASN A CA 1
ATOM 3462 C C . ASN A 1 436 ? -8.223 7.666 10.625 1.00 87.94 436 ASN A C 1
ATOM 3464 O O . ASN A 1 436 ? -7.273 7.208 9.986 1.00 87.94 436 ASN A O 1
ATOM 3468 N N . LYS A 1 437 ? -8.076 8.272 11.807 1.00 86.00 437 LYS A N 1
ATOM 3469 C CA . LYS A 1 437 ? -6.839 8.278 12.598 1.00 86.00 437 LYS A CA 1
ATOM 3470 C C . LYS A 1 437 ? -6.974 7.196 13.672 1.00 86.00 437 LYS A C 1
ATOM 3472 O O . LYS A 1 437 ? -7.714 7.378 14.643 1.00 86.00 437 LYS A O 1
ATOM 3477 N N . GLN A 1 438 ? -6.305 6.055 13.500 1.00 82.25 438 GLN A N 1
ATOM 3478 C CA . GLN A 1 438 ? -6.317 5.014 14.536 1.00 82.25 438 GLN A CA 1
ATOM 3479 C C . GLN A 1 438 ? -5.605 5.517 15.791 1.00 82.25 438 GLN A C 1
ATOM 3481 O O . GLN A 1 438 ? -4.712 6.358 15.718 1.00 82.25 438 GLN A O 1
ATOM 3486 N N . SER A 1 439 ? -5.993 4.991 16.949 1.00 72.94 439 SER A N 1
ATOM 3487 C CA . SER A 1 439 ? -5.351 5.325 18.217 1.00 72.94 439 SER A CA 1
ATOM 3488 C C . SER A 1 439 ? -3.854 5.054 18.185 1.00 72.94 439 SER A C 1
ATOM 3490 O O . SER A 1 439 ? -3.414 3.971 17.784 1.00 72.94 439 SER A O 1
ATOM 3492 N N . SER A 1 440 ? -3.103 6.027 18.676 1.00 75.56 440 SER A N 1
ATOM 3493 C CA . SER A 1 440 ? -1.680 5.923 18.917 1.00 75.56 440 SER A CA 1
ATOM 3494 C C . SER A 1 440 ? -1.360 4.858 19.954 1.00 75.56 440 SER A C 1
ATOM 3496 O O . SER A 1 440 ? -2.181 4.471 20.793 1.00 75.56 440 SER A O 1
ATOM 3498 N N . ARG A 1 441 ? -0.134 4.347 19.876 1.00 80.31 441 ARG A N 1
ATOM 3499 C CA . ARG A 1 441 ? 0.405 3.363 20.811 1.00 80.31 441 ARG A CA 1
ATOM 3500 C C . ARG A 1 441 ? 1.852 3.738 21.060 1.00 80.31 441 ARG A C 1
ATOM 3502 O O . ARG A 1 441 ? 2.602 3.973 20.118 1.00 80.31 441 ARG A O 1
ATOM 3509 N N . LYS A 1 442 ? 2.233 3.810 22.332 1.00 82.12 442 LYS A N 1
ATOM 3510 C CA . LYS A 1 442 ? 3.602 4.147 22.713 1.00 82.12 442 LYS A CA 1
ATOM 3511 C C . LYS A 1 442 ? 4.575 3.083 22.188 1.00 82.12 442 LYS A C 1
ATOM 3513 O O . LYS A 1 442 ? 4.278 1.893 22.266 1.00 82.12 442 LYS A O 1
ATOM 3518 N N . ASP A 1 443 ? 5.737 3.532 21.720 1.00 86.44 443 ASP A N 1
ATOM 3519 C CA . ASP A 1 443 ? 6.812 2.698 21.178 1.00 86.44 443 ASP A CA 1
ATOM 3520 C C . ASP A 1 443 ? 6.400 1.943 19.889 1.00 86.44 443 ASP A C 1
ATOM 3522 O O . ASP A 1 443 ? 6.852 0.822 19.664 1.00 86.44 443 ASP A O 1
ATOM 3526 N N . PHE A 1 444 ? 5.543 2.540 19.042 1.00 87.50 444 PHE A N 1
ATOM 3527 C CA . PHE A 1 444 ? 5.161 2.011 17.720 1.00 87.50 444 PHE A CA 1
ATOM 3528 C C . PHE A 1 444 ? 5.568 2.924 16.560 1.00 87.50 444 PHE A C 1
ATOM 3530 O O . PHE A 1 444 ? 5.330 4.128 16.583 1.00 87.50 444 PHE A O 1
ATOM 3537 N N . ILE A 1 445 ? 6.094 2.311 15.498 1.00 87.88 445 ILE A N 1
ATOM 3538 C CA . ILE A 1 445 ? 6.219 2.898 14.159 1.00 87.88 445 ILE A CA 1
ATOM 3539 C C . ILE A 1 445 ? 5.284 2.129 13.227 1.00 87.88 445 ILE A C 1
ATOM 3541 O O . ILE A 1 445 ? 5.210 0.896 13.274 1.00 87.88 445 ILE A O 1
ATOM 3545 N N . TYR A 1 446 ? 4.592 2.870 12.368 1.00 90.06 446 TYR A N 1
ATOM 3546 C CA . TYR A 1 446 ? 3.685 2.340 11.360 1.00 90.06 446 TYR A CA 1
ATOM 3547 C C . TYR A 1 446 ? 4.275 2.559 9.974 1.00 90.06 446 TYR A C 1
ATOM 3549 O O . TYR A 1 446 ? 4.860 3.607 9.719 1.00 90.06 446 TYR A O 1
ATOM 3557 N N . GLN A 1 447 ? 4.095 1.574 9.101 1.00 91.94 447 GLN A N 1
ATOM 3558 C CA . GLN A 1 447 ? 4.410 1.674 7.686 1.00 91.94 447 GLN A CA 1
ATOM 3559 C C . GLN A 1 447 ? 3.282 1.044 6.867 1.00 91.94 447 GLN A C 1
ATOM 3561 O O . GLN A 1 447 ? 3.119 -0.177 6.863 1.00 91.94 447 GLN A O 1
ATOM 3566 N N . GLY A 1 448 ? 2.492 1.851 6.167 1.00 94.50 448 GLY A N 1
ATOM 3567 C CA . GLY A 1 448 ? 1.516 1.380 5.192 1.00 94.50 448 GLY A CA 1
ATOM 3568 C C . GLY A 1 448 ? 2.214 0.759 3.989 1.00 94.50 448 GLY A C 1
ATOM 3569 O O . GLY A 1 448 ? 2.913 1.449 3.253 1.00 94.50 448 GLY A O 1
ATOM 3570 N N . THR A 1 449 ? 2.043 -0.547 3.784 1.00 95.06 449 THR A N 1
ATOM 3571 C CA . THR A 1 449 ? 2.767 -1.317 2.758 1.00 95.06 449 THR A CA 1
ATOM 3572 C C . THR A 1 449 ? 1.963 -1.524 1.478 1.00 95.06 449 THR A C 1
ATOM 3574 O O . THR A 1 449 ? 2.560 -1.527 0.405 1.00 95.06 449 THR A O 1
ATOM 3577 N N . ASP A 1 450 ? 0.632 -1.624 1.566 1.00 97.25 450 ASP A N 1
ATOM 3578 C CA . ASP A 1 450 ? -0.265 -1.758 0.411 1.00 97.25 450 ASP A CA 1
ATOM 3579 C C . ASP A 1 450 ? -1.701 -1.339 0.756 1.00 97.25 450 ASP A C 1
ATOM 3581 O O . ASP A 1 450 ? -2.151 -1.479 1.894 1.00 97.25 450 ASP A O 1
ATOM 3585 N N . ILE A 1 451 ? -2.431 -0.859 -0.248 1.00 97.19 451 ILE A N 1
ATOM 3586 C CA . ILE A 1 451 ? -3.788 -0.330 -0.124 1.00 97.19 451 ILE A CA 1
ATOM 3587 C C . ILE A 1 451 ? -4.634 -0.759 -1.330 1.00 97.19 451 ILE A C 1
ATOM 3589 O O . ILE A 1 451 ? -4.226 -0.603 -2.482 1.00 97.19 451 ILE A O 1
ATOM 3593 N N . LYS A 1 452 ? -5.821 -1.324 -1.082 1.00 96.25 452 LYS A N 1
ATOM 3594 C CA . LYS A 1 452 ? -6.728 -1.846 -2.123 1.00 96.25 452 LYS A CA 1
ATOM 3595 C C . LYS A 1 452 ? -8.165 -1.407 -1.868 1.00 96.25 452 LYS A C 1
ATOM 3597 O O . LYS A 1 452 ? -8.613 -1.414 -0.728 1.00 96.25 452 LYS A O 1
ATOM 3602 N N . VAL A 1 453 ? -8.913 -1.115 -2.931 1.00 96.19 453 VAL A N 1
ATOM 3603 C CA . VAL A 1 453 ? -10.360 -0.841 -2.868 1.00 96.19 453 VAL A CA 1
ATOM 3604 C C . VAL A 1 453 ? -11.097 -1.849 -3.745 1.00 96.19 453 VAL A C 1
ATOM 3606 O O . VAL A 1 453 ? -10.850 -1.910 -4.953 1.00 96.19 453 VAL A O 1
ATOM 3609 N N . ASN A 1 454 ? -12.004 -2.636 -3.161 1.00 92.88 454 ASN A N 1
ATOM 3610 C CA . ASN A 1 454 ? -12.788 -3.627 -3.908 1.00 92.88 454 ASN A CA 1
ATOM 3611 C C . ASN A 1 454 ? -13.974 -2.985 -4.661 1.00 92.88 454 ASN A C 1
ATOM 3613 O O . ASN A 1 454 ? -14.150 -1.764 -4.661 1.00 92.88 454 ASN A O 1
ATOM 3617 N N . GLU A 1 455 ? -14.773 -3.785 -5.368 1.00 90.69 455 GLU A N 1
ATOM 3618 C CA . GLU A 1 455 ? -15.911 -3.281 -6.163 1.00 90.69 455 GLU A CA 1
ATOM 3619 C C . GLU A 1 455 ? -17.045 -2.691 -5.309 1.00 90.69 455 GLU A C 1
ATOM 3621 O O . GLU A 1 455 ? -17.775 -1.819 -5.771 1.00 90.69 455 GLU A O 1
ATOM 3626 N N . ASN A 1 456 ? -17.133 -3.073 -4.031 1.00 90.94 456 ASN A N 1
ATOM 3627 C CA . ASN A 1 456 ? -18.091 -2.512 -3.075 1.00 90.94 456 ASN A CA 1
ATOM 3628 C C . ASN A 1 456 ? -17.625 -1.165 -2.479 1.00 90.94 456 ASN A C 1
ATOM 3630 O O . ASN A 1 456 ? -18.300 -0.609 -1.616 1.00 90.94 456 ASN A O 1
ATOM 3634 N N . ASN A 1 457 ? -16.483 -0.629 -2.929 1.00 92.12 457 ASN A N 1
ATOM 3635 C CA . ASN A 1 457 ? -15.780 0.519 -2.343 1.00 92.12 457 ASN A CA 1
ATOM 3636 C C . ASN A 1 457 ? -15.322 0.309 -0.884 1.00 92.12 457 ASN A C 1
ATOM 3638 O O . ASN A 1 457 ? -15.055 1.287 -0.185 1.00 92.12 457 ASN A O 1
ATOM 3642 N N . GLU A 1 458 ? -15.199 -0.944 -0.435 1.00 94.06 458 GLU A N 1
ATOM 3643 C CA . GLU A 1 458 ? -14.558 -1.275 0.840 1.00 94.06 458 GLU A CA 1
ATOM 3644 C C . GLU A 1 458 ? -13.038 -1.158 0.686 1.00 94.06 458 GLU A C 1
ATOM 3646 O O . GLU A 1 458 ? -12.465 -1.591 -0.323 1.00 94.06 458 GLU A O 1
ATOM 3651 N N . LEU A 1 459 ? -12.390 -0.568 1.688 1.00 96.69 459 LEU A N 1
ATOM 3652 C CA . LEU A 1 459 ? -10.958 -0.286 1.683 1.00 96.69 459 LEU A CA 1
ATOM 3653 C C . LEU A 1 459 ? -10.203 -1.311 2.530 1.00 96.69 459 LEU A C 1
ATOM 3655 O O . LEU A 1 459 ? -10.585 -1.586 3.665 1.00 96.69 459 LEU A O 1
ATOM 3659 N N . PHE A 1 460 ? -9.091 -1.812 2.005 1.00 97.12 460 PHE A N 1
ATOM 3660 C CA . PHE A 1 460 ? -8.153 -2.684 2.700 1.00 97.12 460 PHE A CA 1
ATOM 3661 C C . PHE A 1 460 ? -6.804 -1.979 2.826 1.00 97.12 460 PHE A C 1
ATOM 3663 O O . PHE A 1 460 ? -6.217 -1.590 1.817 1.00 97.12 460 PHE A O 1
ATOM 3670 N N . CYS A 1 461 ? -6.311 -1.845 4.056 1.00 97.50 461 CYS A N 1
ATOM 3671 C CA . CYS A 1 461 ? -5.026 -1.224 4.380 1.00 97.50 461 CYS A CA 1
ATOM 3672 C C . CYS A 1 461 ? -4.107 -2.249 5.047 1.00 97.50 461 CYS A C 1
ATOM 3674 O O . CYS A 1 461 ? -4.422 -2.772 6.123 1.00 97.50 461 CYS A O 1
ATOM 3676 N N . LEU A 1 462 ? -2.967 -2.523 4.419 1.00 97.75 462 LEU A N 1
ATOM 3677 C CA . LEU A 1 462 ? -1.913 -3.390 4.935 1.00 97.75 462 LEU A CA 1
ATOM 3678 C C . LEU A 1 462 ? -0.864 -2.518 5.630 1.00 97.75 462 LEU A C 1
ATOM 3680 O O . LEU A 1 462 ? -0.361 -1.563 5.044 1.00 97.75 462 LEU A O 1
ATOM 3684 N N . THR A 1 463 ? -0.558 -2.801 6.893 1.00 95.62 463 THR A N 1
ATOM 3685 C CA . THR A 1 463 ? 0.428 -2.038 7.674 1.00 95.62 463 THR A CA 1
ATOM 3686 C C . THR A 1 463 ? 1.481 -2.982 8.227 1.00 95.62 463 THR A C 1
ATOM 3688 O O . THR A 1 463 ? 1.142 -3.960 8.886 1.00 95.62 463 THR A O 1
ATOM 3691 N N . HIS A 1 464 ? 2.751 -2.677 8.006 1.00 93.62 464 HIS A N 1
ATOM 3692 C CA . HIS A 1 464 ? 3.868 -3.208 8.772 1.00 93.62 464 HIS A CA 1
ATOM 3693 C C . HIS A 1 464 ? 4.015 -2.374 10.055 1.00 93.62 464 HIS A C 1
ATOM 3695 O O . HIS A 1 464 ? 4.101 -1.149 10.000 1.00 93.62 464 HIS A O 1
ATOM 3701 N N . GLU A 1 465 ? 3.991 -3.029 11.213 1.00 91.62 465 GLU A N 1
ATOM 3702 C CA . GLU A 1 465 ? 4.083 -2.396 12.531 1.00 91.62 465 GLU A CA 1
ATOM 3703 C C . GLU A 1 465 ? 5.367 -2.839 13.226 1.00 91.62 465 GLU A C 1
ATOM 3705 O O . GLU A 1 465 ? 5.647 -4.036 13.325 1.00 91.62 465 GLU A O 1
ATOM 3710 N N . ILE A 1 466 ? 6.127 -1.866 13.728 1.00 90.25 466 ILE A N 1
ATOM 3711 C CA . ILE A 1 466 ? 7.351 -2.087 14.497 1.00 90.25 466 ILE A CA 1
ATOM 3712 C C . ILE A 1 466 ? 7.084 -1.609 15.921 1.00 90.25 466 ILE A C 1
ATOM 3714 O O . ILE A 1 466 ? 6.983 -0.408 16.165 1.00 90.25 466 ILE A O 1
ATOM 3718 N N . TYR A 1 467 ? 6.986 -2.550 16.857 1.00 90.38 467 TYR A N 1
ATOM 3719 C CA . TYR A 1 467 ? 6.861 -2.281 18.288 1.00 90.38 467 TYR A CA 1
ATOM 3720 C C . TYR A 1 467 ? 8.244 -2.332 18.944 1.00 90.38 467 TYR A C 1
ATOM 3722 O O . TYR A 1 467 ? 8.890 -3.371 18.866 1.00 90.38 467 TYR A O 1
ATOM 3730 N N . TYR A 1 468 ? 8.733 -1.262 19.576 1.00 90.50 468 TYR A N 1
ATOM 3731 C CA . TYR A 1 468 ? 10.125 -1.164 20.059 1.00 90.50 468 TYR A CA 1
ATOM 3732 C C . TYR A 1 468 ? 10.302 -0.835 21.560 1.00 90.50 468 TYR A C 1
ATOM 3734 O O . TYR A 1 468 ? 11.165 -0.024 21.920 1.00 90.50 468 TYR A O 1
ATOM 3742 N N . PRO A 1 469 ? 9.558 -1.474 22.484 1.00 89.81 469 PRO A N 1
ATOM 3743 C CA . PRO A 1 469 ? 9.654 -1.175 23.908 1.00 89.81 469 PRO A CA 1
ATOM 3744 C C . PRO A 1 469 ? 11.062 -1.482 24.431 1.00 89.81 469 PRO A C 1
ATOM 3746 O O . PRO A 1 469 ? 11.666 -2.512 24.117 1.00 89.81 469 PRO A O 1
ATOM 3749 N N . ASN A 1 470 ? 11.593 -0.596 25.276 1.00 88.94 470 ASN A N 1
ATOM 3750 C CA . ASN A 1 470 ? 12.914 -0.757 25.896 1.00 88.94 470 ASN A CA 1
ATOM 3751 C C . ASN A 1 470 ? 14.029 -1.094 24.877 1.00 88.94 470 ASN A C 1
ATOM 3753 O O . ASN A 1 470 ? 14.885 -1.935 25.155 1.00 88.94 470 ASN A O 1
ATOM 3757 N N . TYR A 1 471 ? 14.000 -0.464 23.695 1.00 84.25 471 TYR A N 1
ATOM 3758 C CA . TYR A 1 471 ? 14.957 -0.652 22.591 1.00 84.25 471 TYR A CA 1
ATOM 3759 C C . TYR A 1 471 ? 14.954 -2.045 21.924 1.00 84.25 471 TYR A C 1
ATOM 3761 O O . TYR A 1 471 ? 15.874 -2.364 21.170 1.00 84.25 471 TYR A O 1
ATOM 3769 N N . ASN A 1 472 ? 13.927 -2.874 22.145 1.00 87.25 472 ASN A N 1
ATOM 3770 C CA . ASN A 1 472 ? 13.768 -4.168 21.472 1.00 87.25 472 ASN A CA 1
ATOM 3771 C C . ASN A 1 472 ? 12.662 -4.086 20.418 1.00 87.25 472 ASN A C 1
ATOM 3773 O O . ASN A 1 472 ? 11.493 -4.108 20.774 1.00 87.25 472 ASN A O 1
ATOM 3777 N N . ALA A 1 473 ? 13.017 -4.019 19.133 1.00 87.75 473 ALA A N 1
ATOM 3778 C CA . ALA A 1 473 ? 12.035 -4.065 18.046 1.00 87.75 473 ALA A CA 1
ATOM 3779 C C . ALA A 1 473 ? 11.364 -5.447 17.940 1.00 87.75 473 ALA A C 1
ATOM 3781 O O . ALA A 1 473 ? 12.055 -6.463 18.035 1.00 87.75 473 ALA A O 1
ATOM 3782 N N . TYR A 1 474 ? 10.068 -5.480 17.646 1.00 89.06 474 TYR A N 1
ATOM 3783 C CA . TYR A 1 474 ? 9.235 -6.644 17.354 1.00 89.06 474 TYR A CA 1
ATOM 3784 C C . TYR A 1 474 ? 8.317 -6.285 16.181 1.00 89.06 474 TYR A C 1
ATOM 3786 O O . TYR A 1 474 ? 7.535 -5.340 16.279 1.00 89.06 474 TYR A O 1
ATOM 3794 N N . ASP A 1 475 ? 8.414 -7.027 15.078 1.00 88.69 475 ASP A N 1
ATOM 3795 C CA . ASP A 1 475 ? 7.830 -6.610 13.799 1.00 88.69 475 ASP A CA 1
ATOM 3796 C C . ASP A 1 475 ? 6.697 -7.557 13.389 1.00 88.69 475 ASP A C 1
ATOM 3798 O O . ASP A 1 475 ? 6.896 -8.777 13.315 1.00 88.69 475 ASP A O 1
ATOM 3802 N N . TYR A 1 476 ? 5.522 -6.996 13.108 1.00 91.19 476 TYR A N 1
ATOM 3803 C CA . TYR A 1 476 ? 4.341 -7.728 12.647 1.00 91.19 476 TYR A CA 1
ATOM 3804 C C . TYR A 1 476 ? 3.575 -6.947 11.574 1.00 91.19 476 TYR A C 1
ATOM 3806 O O . TYR A 1 476 ? 3.970 -5.862 11.155 1.00 91.19 476 TYR A O 1
ATOM 3814 N N . THR A 1 477 ? 2.487 -7.520 11.066 1.00 93.88 477 THR A N 1
ATOM 3815 C CA . THR A 1 477 ? 1.626 -6.889 10.062 1.00 93.88 477 THR A CA 1
ATOM 3816 C C . THR A 1 477 ? 0.173 -6.875 10.529 1.00 93.88 477 THR A C 1
ATOM 3818 O O . THR A 1 477 ? -0.317 -7.874 11.059 1.00 93.88 477 THR A O 1
ATOM 3821 N N . THR A 1 478 ? -0.534 -5.773 10.276 1.00 94.94 478 THR A N 1
ATOM 3822 C CA . THR A 1 478 ? -2.000 -5.732 10.293 1.00 94.94 478 THR A CA 1
ATOM 3823 C C . THR A 1 478 ? -2.587 -5.627 8.895 1.00 94.94 478 THR A C 1
ATOM 3825 O O . THR A 1 478 ? -2.037 -4.966 8.016 1.00 94.94 478 THR A O 1
ATOM 3828 N N . LEU A 1 479 ? -3.745 -6.258 8.708 1.00 97.06 479 LEU A N 1
ATOM 3829 C CA . LEU A 1 479 ? -4.653 -5.986 7.597 1.00 97.06 479 LEU A CA 1
ATOM 3830 C C . LEU A 1 479 ? -5.937 -5.415 8.191 1.00 97.06 479 LEU A C 1
ATOM 3832 O O . LEU A 1 479 ? -6.560 -6.048 9.043 1.00 97.06 479 LEU A O 1
ATOM 3836 N N . THR A 1 480 ? -6.319 -4.222 7.755 1.00 94.75 480 THR A N 1
ATOM 3837 C CA . THR A 1 480 ? -7.509 -3.518 8.245 1.00 94.75 480 THR A CA 1
ATOM 3838 C C . THR A 1 480 ? -8.508 -3.356 7.110 1.00 94.75 480 THR A C 1
ATOM 3840 O O . THR A 1 480 ? -8.108 -2.938 6.026 1.00 94.75 480 THR A O 1
ATOM 3843 N N . LYS A 1 481 ? -9.787 -3.657 7.355 1.00 94.50 481 LYS A N 1
ATOM 3844 C CA . LYS A 1 481 ? -10.890 -3.424 6.413 1.00 94.50 481 LYS A CA 1
ATOM 3845 C C . LYS A 1 481 ? -11.769 -2.271 6.898 1.00 94.50 481 LYS A C 1
ATOM 3847 O O . LYS A 1 481 ? -12.145 -2.250 8.071 1.00 94.50 481 LYS A O 1
ATOM 3852 N N . PHE A 1 482 ? -12.145 -1.367 5.998 1.00 92.75 482 PHE A N 1
ATOM 3853 C CA . PHE A 1 482 ? -13.081 -0.269 6.247 1.00 92.75 482 PHE A CA 1
ATOM 3854 C C . PHE A 1 482 ? -14.261 -0.288 5.264 1.00 92.75 482 PHE A C 1
ATOM 3856 O O . PHE A 1 482 ? -14.124 -0.762 4.134 1.00 92.75 482 PHE A O 1
ATOM 3863 N N . ASP A 1 483 ? -15.406 0.256 5.684 1.00 90.62 483 ASP A N 1
ATOM 3864 C CA . ASP A 1 483 ? -16.548 0.507 4.797 1.00 90.62 483 ASP A CA 1
ATOM 3865 C C . ASP A 1 483 ? -16.305 1.720 3.879 1.00 90.62 483 ASP A C 1
ATOM 3867 O O . ASP A 1 483 ? -15.304 2.434 3.996 1.00 90.62 483 ASP A O 1
ATOM 3871 N N . SER A 1 484 ? -17.237 1.979 2.957 1.00 91.12 484 SER A N 1
ATOM 3872 C CA . SER A 1 484 ? -17.159 3.104 2.011 1.00 91.12 484 SER A CA 1
ATOM 3873 C C . SER A 1 484 ? -17.063 4.487 2.672 1.00 91.12 484 SER A C 1
ATOM 3875 O O . SER A 1 484 ? -16.679 5.455 2.005 1.00 91.12 484 SER A O 1
ATOM 3877 N N . ASN A 1 485 ? -17.407 4.572 3.961 1.00 88.12 485 ASN A N 1
ATOM 3878 C CA . ASN A 1 485 ? -17.517 5.783 4.766 1.00 88.12 485 ASN A CA 1
ATOM 3879 C C . ASN A 1 485 ? -16.369 5.894 5.798 1.00 88.12 485 ASN A C 1
ATOM 3881 O O . ASN A 1 485 ? -16.396 6.791 6.636 1.00 88.12 485 ASN A O 1
ATOM 3885 N N . GLY A 1 486 ? -15.374 4.996 5.756 1.00 88.19 486 GLY A N 1
ATOM 3886 C CA . GLY A 1 486 ? -14.196 5.033 6.632 1.00 88.19 486 GLY A CA 1
ATOM 3887 C C . GLY A 1 486 ? -14.384 4.387 8.007 1.00 88.19 486 GLY A C 1
ATOM 3888 O O . GLY A 1 486 ? -13.510 4.513 8.872 1.00 88.19 486 GLY A O 1
ATOM 3889 N N . ASN A 1 487 ? -15.495 3.681 8.234 1.00 83.88 487 ASN A N 1
ATOM 3890 C CA . ASN A 1 487 ? -15.722 2.946 9.477 1.00 83.88 487 ASN A CA 1
ATOM 3891 C C . ASN A 1 487 ? -14.944 1.631 9.474 1.00 83.88 487 ASN A C 1
ATOM 3893 O O . ASN A 1 487 ? -14.925 0.921 8.472 1.00 83.88 487 ASN A O 1
ATOM 3897 N N . LEU A 1 488 ? -14.340 1.281 10.608 1.00 86.38 488 LEU A N 1
ATOM 3898 C CA . LEU A 1 488 ? -13.603 0.030 10.776 1.00 86.38 488 LEU A CA 1
ATOM 3899 C C . LEU A 1 488 ? -14.564 -1.176 10.733 1.00 86.38 488 LEU A C 1
ATOM 3901 O O . LEU A 1 488 ? -15.420 -1.301 11.606 1.00 86.38 488 LEU A O 1
ATOM 3905 N N . ILE A 1 489 ? -14.395 -2.072 9.753 1.00 88.81 489 ILE A N 1
ATOM 3906 C CA . ILE A 1 489 ? -15.151 -3.336 9.646 1.00 88.81 489 ILE A CA 1
ATOM 3907 C C . ILE A 1 489 ? -14.442 -4.464 10.394 1.00 88.81 489 ILE A C 1
ATOM 3909 O O . ILE A 1 489 ? -15.119 -5.256 11.035 1.00 88.81 489 ILE A O 1
ATOM 3913 N N . TRP A 1 490 ? -13.108 -4.560 10.306 1.00 91.38 490 TRP A N 1
ATOM 3914 C CA . TRP A 1 490 ? -12.281 -5.460 11.124 1.00 91.38 490 TRP A CA 1
ATOM 3915 C C . TRP A 1 490 ? -10.784 -5.155 11.012 1.00 91.38 490 TRP A C 1
ATOM 3917 O O . TRP A 1 490 ? -10.330 -4.476 10.090 1.00 91.38 490 TRP A O 1
ATOM 3927 N N . MET A 1 491 ? -10.003 -5.706 11.947 1.00 91.69 491 MET A N 1
ATOM 3928 C CA . MET A 1 491 ? -8.540 -5.672 11.940 1.00 91.69 491 MET A CA 1
ATOM 3929 C C . MET A 1 491 ? -7.982 -7.066 12.247 1.00 91.69 491 MET A C 1
ATOM 3931 O O . MET A 1 491 ? -8.248 -7.628 13.307 1.00 91.69 491 MET A O 1
ATOM 3935 N N . TRP A 1 492 ? -7.176 -7.603 11.334 1.00 94.00 492 TRP A N 1
ATOM 3936 C CA . TRP A 1 492 ? -6.365 -8.799 11.548 1.00 94.00 492 TRP A C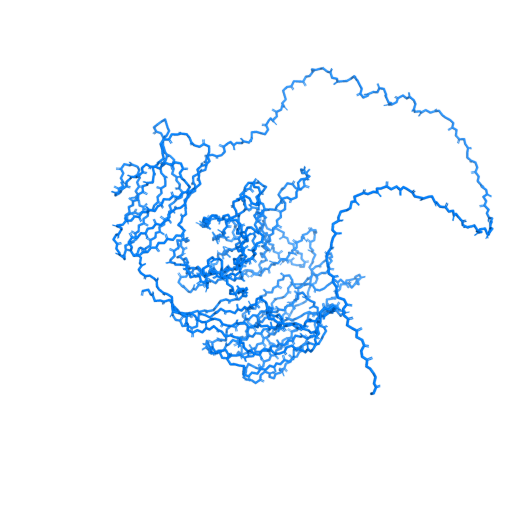A 1
ATOM 3937 C C . TRP A 1 492 ? -4.943 -8.410 11.958 1.00 94.00 492 TRP A C 1
ATOM 3939 O O . TRP A 1 492 ? -4.378 -7.494 11.362 1.00 94.00 492 TRP A O 1
ATOM 3949 N N . LYS A 1 493 ? -4.345 -9.146 12.903 1.00 92.69 493 LYS A N 1
ATOM 3950 C CA . LYS A 1 493 ? -2.929 -9.063 13.303 1.00 92.69 493 LYS A CA 1
ATOM 3951 C C . LYS A 1 493 ? -2.210 -10.375 12.980 1.00 92.69 493 LYS A C 1
ATOM 3953 O O . LYS A 1 493 ? -2.750 -11.448 13.247 1.00 92.69 493 LYS A O 1
ATOM 3958 N N . SER A 1 494 ? -0.988 -10.307 12.450 1.00 93.00 494 SER A N 1
ATOM 3959 C CA . SER A 1 494 ? -0.177 -11.503 12.170 1.00 93.00 494 SER A CA 1
ATOM 3960 C C . SER A 1 494 ? 0.415 -12.153 13.424 1.00 93.00 494 SER A C 1
ATOM 3962 O O . SER A 1 494 ? 0.555 -13.378 13.464 1.00 93.00 494 SER A O 1
ATOM 3964 N N . ALA A 1 495 ? 0.692 -11.346 14.451 1.00 91.31 495 ALA A N 1
ATOM 3965 C CA . ALA A 1 495 ? 1.133 -11.766 15.774 1.00 91.31 495 ALA A CA 1
ATOM 3966 C C . ALA A 1 495 ? 0.752 -10.723 16.845 1.00 91.31 495 ALA A C 1
ATOM 3968 O O . ALA A 1 495 ? 0.356 -9.602 16.523 1.00 91.31 495 ALA A O 1
ATOM 3969 N N . GLU A 1 496 ? 0.890 -11.105 18.114 1.00 90.38 496 GLU A N 1
ATOM 3970 C CA . GLU A 1 496 ? 0.716 -10.219 19.272 1.00 90.38 496 GLU A CA 1
ATOM 3971 C C . GLU A 1 496 ? 1.936 -9.308 19.502 1.00 90.38 496 GLU A C 1
ATOM 3973 O O . GLU A 1 496 ? 2.977 -9.440 18.853 1.00 90.38 496 GLU A O 1
ATOM 3978 N N . ASP A 1 497 ? 1.840 -8.397 20.469 1.00 88.94 497 ASP A N 1
ATOM 3979 C CA . ASP A 1 497 ? 2.998 -7.641 20.959 1.00 88.94 497 ASP A CA 1
ATOM 3980 C C . ASP A 1 497 ? 4.065 -8.587 21.567 1.00 88.94 497 ASP A C 1
ATOM 3982 O O . ASP A 1 497 ? 3.760 -9.693 22.015 1.00 88.94 497 ASP A O 1
ATOM 3986 N N . PHE A 1 498 ? 5.336 -8.162 21.581 1.00 90.56 498 PHE A N 1
ATOM 3987 C CA . PHE A 1 498 ? 6.500 -8.962 22.020 1.00 90.56 498 PHE A CA 1
ATOM 3988 C C . PHE A 1 498 ? 6.744 -10.276 21.237 1.00 90.56 498 PHE A C 1
ATOM 3990 O O . PHE A 1 498 ? 7.451 -11.170 21.711 1.00 90.56 498 PHE A O 1
ATOM 3997 N N . ASN A 1 499 ? 6.184 -10.416 20.030 1.00 89.88 499 ASN A N 1
ATOM 3998 C CA . ASN A 1 499 ? 6.362 -11.603 19.190 1.00 89.88 499 ASN A CA 1
ATOM 3999 C C . ASN A 1 499 ? 7.789 -11.771 18.628 1.00 89.88 499 ASN A C 1
ATOM 4001 O O . ASN A 1 499 ? 8.577 -10.836 18.550 1.00 89.88 499 ASN A O 1
ATOM 4005 N N . THR A 1 500 ? 8.092 -12.968 18.125 1.00 86.56 500 THR A N 1
ATOM 4006 C CA . THR A 1 500 ? 9.339 -13.278 17.397 1.00 86.56 500 THR A CA 1
ATOM 4007 C C . THR A 1 500 ? 9.124 -13.496 15.893 1.00 86.56 500 THR A C 1
ATOM 4009 O O . THR A 1 500 ? 9.969 -14.086 15.224 1.00 86.56 500 THR A O 1
ATOM 4012 N N . GLU A 1 501 ? 7.993 -13.041 15.344 1.00 84.50 501 GLU A N 1
ATOM 4013 C CA . GLU A 1 501 ? 7.565 -13.325 13.971 1.00 84.50 501 GLU A CA 1
ATOM 4014 C C . GLU A 1 501 ? 8.409 -12.604 12.917 1.00 84.50 501 GLU A C 1
ATOM 4016 O O . GLU A 1 501 ? 8.741 -13.207 11.890 1.00 84.50 501 GLU A O 1
ATOM 4021 N N . ARG A 1 502 ? 8.747 -11.332 13.173 1.00 85.75 502 ARG A N 1
ATOM 4022 C CA . ARG A 1 502 ? 9.606 -10.507 12.311 1.00 85.75 502 ARG A CA 1
ATOM 4023 C C . ARG A 1 502 ? 9.071 -10.313 10.884 1.00 85.75 502 ARG A C 1
ATOM 4025 O O . ARG A 1 502 ? 9.864 -10.191 9.950 1.00 85.75 502 ARG A O 1
ATOM 4032 N N . PHE A 1 503 ? 7.753 -10.327 10.676 1.00 89.62 503 PHE A N 1
ATOM 4033 C CA . PHE A 1 503 ? 7.171 -10.306 9.329 1.00 89.62 503 PHE A CA 1
ATOM 4034 C C . PHE A 1 503 ? 6.891 -8.884 8.822 1.00 89.62 503 PHE A C 1
ATOM 4036 O O . PHE A 1 503 ? 5.971 -8.206 9.278 1.00 89.62 503 PHE A O 1
ATOM 4043 N N . SER A 1 504 ? 7.653 -8.488 7.803 1.00 90.00 504 SER A N 1
ATOM 4044 C CA . SER A 1 504 ? 7.503 -7.234 7.067 1.00 90.00 504 SER A CA 1
ATOM 4045 C C . SER A 1 504 ? 6.782 -7.508 5.745 1.00 90.00 504 SER A C 1
ATOM 4047 O O . SER A 1 504 ? 7.278 -8.257 4.898 1.00 90.00 504 SER A O 1
ATOM 4049 N N . SER A 1 505 ? 5.584 -6.944 5.598 1.00 94.44 505 SER A N 1
ATOM 4050 C CA . SER A 1 505 ? 4.691 -7.139 4.450 1.00 94.44 505 SER A CA 1
ATOM 4051 C C . SER A 1 505 ? 5.126 -6.367 3.194 1.00 94.44 505 SER A C 1
ATOM 4053 O O . SER A 1 505 ? 5.904 -5.418 3.266 1.00 94.44 505 SER A O 1
ATOM 4055 N N . ASN A 1 506 ? 4.630 -6.799 2.031 1.00 94.75 506 ASN A N 1
ATOM 4056 C CA . ASN A 1 506 ? 4.796 -6.130 0.737 1.00 94.75 506 ASN A CA 1
ATOM 4057 C C . ASN A 1 506 ? 3.438 -5.774 0.118 1.00 94.75 506 ASN A C 1
ATOM 4059 O O . ASN A 1 506 ? 3.131 -4.595 0.051 1.00 94.75 506 ASN A O 1
ATOM 4063 N N . LYS A 1 507 ? 2.626 -6.762 -0.283 1.00 97.31 507 LYS A N 1
ATOM 4064 C CA . LYS A 1 507 ? 1.282 -6.550 -0.849 1.00 97.31 507 LYS A CA 1
ATOM 4065 C C . LYS A 1 507 ? 0.250 -7.533 -0.290 1.00 97.31 507 LYS A C 1
ATOM 4067 O O . LYS A 1 507 ? 0.604 -8.580 0.265 1.00 97.31 507 LYS A O 1
ATOM 4072 N N . VAL A 1 508 ? -1.030 -7.193 -0.447 1.00 98.06 508 VAL A N 1
ATOM 4073 C CA . VAL A 1 508 ? -2.192 -8.026 -0.107 1.00 98.06 508 VAL A CA 1
ATOM 4074 C C . VAL A 1 508 ? -3.118 -8.200 -1.309 1.00 98.06 508 VAL A C 1
ATOM 4076 O O . VAL A 1 508 ? -3.406 -7.256 -2.042 1.00 98.06 508 VAL A O 1
ATOM 4079 N N . PHE A 1 509 ? -3.636 -9.417 -1.483 1.00 97.19 509 PHE A N 1
ATOM 4080 C CA . PHE A 1 509 ? -4.582 -9.740 -2.548 1.00 97.19 509 PHE A CA 1
ATOM 4081 C C . PHE A 1 509 ? -5.739 -10.593 -2.021 1.00 97.19 509 PHE A C 1
ATOM 4083 O O . PHE A 1 509 ? -5.532 -11.553 -1.276 1.00 97.19 509 PHE A O 1
ATOM 4090 N N . GLU A 1 510 ? -6.965 -10.270 -2.435 1.00 95.06 510 GLU A N 1
ATOM 4091 C CA . GLU A 1 510 ? -8.155 -11.073 -2.145 1.00 95.06 510 GLU A CA 1
ATOM 4092 C C . GLU A 1 510 ? -8.281 -12.211 -3.173 1.00 95.06 510 GLU A C 1
ATOM 4094 O O . GLU A 1 510 ? -8.618 -11.990 -4.340 1.00 95.06 510 GLU A O 1
ATOM 4099 N N . THR A 1 511 ? -7.994 -13.436 -2.732 1.00 94.06 511 THR A N 1
ATOM 4100 C CA . THR A 1 511 ? -7.962 -14.650 -3.571 1.00 94.06 511 THR A CA 1
ATOM 4101 C C . THR A 1 511 ? -9.344 -15.273 -3.759 1.00 94.06 511 THR A C 1
ATOM 4103 O O . THR A 1 511 ? -9.699 -15.647 -4.869 1.00 94.06 511 THR A O 1
ATOM 4106 N N . ASN A 1 512 ? -10.152 -15.299 -2.700 1.00 91.56 512 ASN A N 1
ATOM 4107 C CA . ASN A 1 512 ? -11.585 -15.608 -2.708 1.00 91.56 512 ASN A CA 1
ATOM 4108 C C . ASN A 1 512 ? -12.285 -14.635 -1.751 1.00 91.56 512 ASN A C 1
ATOM 4110 O O . ASN A 1 512 ? -11.601 -13.947 -0.995 1.00 91.56 512 ASN A O 1
ATOM 4114 N N . ILE A 1 513 ? -13.622 -14.638 -1.723 1.00 90.19 513 ILE A N 1
ATOM 4115 C CA . ILE A 1 513 ? -14.411 -13.893 -0.727 1.00 90.19 513 ILE A CA 1
ATOM 4116 C C . ILE A 1 513 ? -13.859 -14.183 0.676 1.00 90.19 513 ILE A C 1
ATOM 4118 O O . ILE A 1 513 ? -13.844 -15.339 1.112 1.00 90.19 513 ILE A O 1
ATOM 4122 N N . ASN A 1 514 ? -13.400 -13.132 1.357 1.00 92.12 514 ASN A N 1
ATOM 4123 C CA . ASN A 1 514 ? -12.799 -13.178 2.693 1.00 92.12 514 ASN A CA 1
ATOM 4124 C C . ASN A 1 514 ? -11.518 -14.039 2.831 1.00 92.12 514 ASN A C 1
ATOM 4126 O O . ASN A 1 514 ? -11.100 -14.331 3.954 1.00 92.12 514 ASN A O 1
ATOM 4130 N N . GLU A 1 515 ? -10.855 -14.434 1.736 1.00 96.44 515 GLU A N 1
ATOM 4131 C CA . GLU A 1 515 ? -9.558 -15.130 1.761 1.00 96.44 515 GLU A CA 1
ATOM 4132 C C . GLU A 1 515 ? -8.438 -14.265 1.179 1.00 96.44 515 GLU A C 1
ATOM 4134 O O . GLU A 1 515 ? -8.314 -14.103 -0.039 1.00 96.44 515 GLU A O 1
ATOM 4139 N N . PHE A 1 516 ? -7.556 -13.784 2.051 1.00 97.69 516 PHE A N 1
ATOM 4140 C CA . PHE A 1 516 ? -6.472 -12.872 1.698 1.00 97.69 516 PHE A CA 1
ATOM 4141 C C . PHE A 1 516 ? -5.132 -13.597 1.676 1.00 97.69 516 PHE A C 1
ATOM 4143 O O . PHE A 1 516 ? -4.834 -14.410 2.556 1.00 97.69 516 PHE A O 1
ATOM 4150 N N . ILE A 1 517 ? -4.308 -13.277 0.682 1.00 97.81 517 ILE A N 1
ATOM 4151 C CA . ILE A 1 517 ? -2.911 -13.693 0.614 1.00 97.81 517 ILE A CA 1
ATOM 4152 C C . ILE A 1 517 ? -2.019 -12.458 0.746 1.00 97.81 517 ILE A C 1
ATOM 4154 O O . ILE A 1 517 ? -2.267 -11.432 0.116 1.00 97.81 517 ILE A O 1
ATOM 4158 N N . ILE A 1 518 ? -1.019 -12.544 1.618 1.00 97.94 518 ILE A N 1
ATOM 4159 C CA . ILE A 1 518 ? -0.115 -11.450 1.973 1.00 97.94 518 ILE A CA 1
ATOM 4160 C C . ILE A 1 518 ? 1.308 -11.912 1.680 1.00 97.94 518 ILE A C 1
ATOM 4162 O O . ILE A 1 518 ? 1.759 -12.943 2.194 1.00 97.94 518 ILE A O 1
ATOM 4166 N N . THR A 1 519 ? 2.009 -11.146 0.853 1.00 97.44 519 THR A N 1
ATOM 4167 C CA . THR A 1 519 ? 3.419 -11.357 0.518 1.00 97.44 519 THR A CA 1
ATOM 4168 C C . THR A 1 519 ? 4.307 -10.529 1.444 1.00 97.44 519 THR A C 1
ATOM 4170 O O . THR A 1 519 ? 3.883 -9.515 2.002 1.00 97.44 519 THR A O 1
ATOM 4173 N N . GLY A 1 520 ? 5.551 -10.956 1.646 1.00 94.44 520 GLY A N 1
ATOM 4174 C CA . GLY A 1 520 ? 6.500 -10.221 2.477 1.00 94.44 520 GLY A CA 1
ATOM 4175 C C . GLY A 1 520 ? 7.807 -10.968 2.705 1.00 94.44 520 GLY A C 1
ATOM 4176 O O . GLY A 1 520 ? 8.177 -11.874 1.957 1.00 94.44 520 GLY A O 1
ATOM 4177 N N . LYS A 1 521 ? 8.511 -10.588 3.767 1.00 89.19 521 LYS A N 1
ATOM 4178 C CA . LYS A 1 521 ? 9.789 -11.162 4.211 1.00 89.19 521 LYS A CA 1
ATOM 4179 C C . LYS A 1 521 ? 9.776 -11.353 5.728 1.00 89.19 521 LYS A C 1
ATOM 4181 O O . LYS A 1 521 ? 9.111 -10.589 6.427 1.00 89.19 521 LYS A O 1
ATOM 4186 N N . LYS A 1 522 ? 10.536 -12.321 6.250 1.00 86.81 522 LYS A N 1
ATOM 4187 C CA . LYS A 1 522 ? 10.806 -12.421 7.698 1.00 86.81 522 LYS A CA 1
ATOM 4188 C C . LYS A 1 522 ? 12.238 -11.999 8.024 1.00 86.81 522 LYS A C 1
ATOM 4190 O O . LYS A 1 522 ? 13.191 -12.551 7.473 1.00 86.81 522 LYS A O 1
ATOM 4195 N N . SER A 1 523 ? 12.395 -11.019 8.912 1.00 68.81 523 SER A N 1
ATOM 4196 C CA . SER A 1 523 ? 13.703 -10.533 9.366 1.00 68.81 523 SER A CA 1
ATOM 4197 C C . SER A 1 523 ? 14.388 -11.605 10.221 1.00 68.81 523 SER A C 1
ATOM 4199 O O . SER A 1 523 ? 13.844 -12.043 11.229 1.00 68.81 523 SER A O 1
ATOM 4201 N N . GLY A 1 524 ? 15.586 -12.035 9.821 1.00 57.81 524 GLY A N 1
ATOM 4202 C CA . GLY A 1 524 ? 16.354 -13.088 10.505 1.00 57.81 524 GLY A CA 1
ATOM 4203 C C . GLY A 1 524 ? 16.838 -14.217 9.588 1.00 57.81 524 GLY A C 1
ATOM 4204 O O . GLY A 1 524 ? 17.763 -14.935 9.956 1.00 57.81 524 GLY A O 1
ATOM 4205 N N . GLY A 1 525 ? 16.273 -14.338 8.381 1.00 51.97 525 GLY A N 1
ATOM 4206 C CA . GLY A 1 525 ? 16.74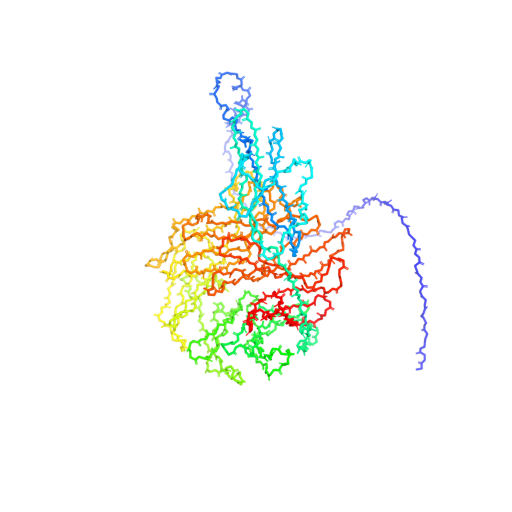7 -15.241 7.328 1.00 51.97 525 GLY A CA 1
ATOM 4207 C C . GLY A 1 525 ? 17.377 -14.485 6.155 1.00 51.97 525 GLY A C 1
ATOM 4208 O O . GLY A 1 525 ? 16.860 -13.460 5.711 1.00 51.97 525 GLY A O 1
ATOM 4209 N N . VAL A 1 526 ? 18.485 -15.000 5.617 1.00 50.53 526 VAL A N 1
ATOM 4210 C CA . VAL A 1 526 ? 19.088 -14.483 4.379 1.00 50.53 526 VAL A CA 1
ATOM 4211 C C . VAL A 1 526 ? 18.185 -14.873 3.200 1.00 50.53 526 VAL A C 1
ATOM 4213 O O . VAL A 1 526 ? 18.225 -16.009 2.745 1.00 50.53 526 VAL A O 1
ATOM 4216 N N . GLY A 1 527 ? 17.373 -13.939 2.696 1.00 55.38 527 GLY A N 1
ATOM 4217 C CA . GLY A 1 527 ? 16.549 -14.155 1.495 1.00 55.38 527 GLY A CA 1
ATOM 4218 C C . GLY A 1 527 ? 15.165 -14.784 1.702 1.00 55.38 527 GLY A C 1
ATOM 4219 O O . GLY A 1 527 ? 14.518 -15.127 0.717 1.00 55.38 527 GLY A O 1
ATOM 4220 N N . SER A 1 528 ? 14.696 -14.902 2.946 1.00 80.06 528 SER A N 1
ATOM 4221 C CA . SER A 1 528 ? 13.396 -15.496 3.284 1.00 80.06 528 SER A CA 1
ATOM 4222 C C . SER A 1 528 ? 12.206 -14.658 2.797 1.00 80.06 528 SER A C 1
ATOM 4224 O O . SER A 1 528 ? 11.761 -13.733 3.486 1.00 80.06 528 SER A O 1
ATOM 4226 N N . ILE A 1 529 ? 11.655 -15.015 1.632 1.00 92.56 529 ILE A N 1
ATOM 4227 C CA . ILE A 1 529 ? 10.402 -14.463 1.095 1.00 92.56 529 ILE A CA 1
ATOM 4228 C C . ILE A 1 529 ? 9.239 -15.342 1.556 1.00 92.56 529 ILE A C 1
ATOM 4230 O O . ILE A 1 529 ? 9.241 -16.555 1.351 1.00 92.56 529 ILE A O 1
ATOM 4234 N N . TRP A 1 530 ? 8.251 -14.730 2.204 1.00 93.56 530 TRP A N 1
ATOM 4235 C CA . TRP A 1 530 ? 7.164 -15.435 2.877 1.00 93.56 530 TRP A CA 1
ATOM 4236 C C . TRP A 1 530 ? 5.805 -15.084 2.293 1.00 93.56 530 TRP A C 1
ATOM 4238 O O . TRP A 1 530 ? 5.542 -13.947 1.897 1.00 93.56 530 TRP A O 1
ATOM 4248 N N . ILE A 1 531 ? 4.933 -16.086 2.304 1.00 95.81 531 ILE A N 1
ATOM 4249 C CA . ILE A 1 531 ? 3.529 -15.978 1.941 1.00 95.81 531 ILE A CA 1
ATOM 4250 C C . ILE A 1 531 ? 2.693 -16.399 3.141 1.00 95.81 531 ILE A C 1
ATOM 4252 O O . ILE A 1 531 ? 2.897 -17.465 3.731 1.00 95.81 531 ILE A O 1
ATOM 4256 N N . LYS A 1 532 ? 1.722 -15.556 3.476 1.00 95.81 532 LYS A N 1
ATOM 4257 C CA . LYS A 1 532 ? 0.673 -15.854 4.444 1.00 95.81 532 LYS A CA 1
ATOM 4258 C C . LYS A 1 532 ? -0.657 -15.916 3.722 1.00 95.81 532 LYS A C 1
ATOM 4260 O O . LYS A 1 532 ? -0.949 -15.025 2.935 1.00 95.81 532 LYS A O 1
ATOM 4265 N N . LYS A 1 533 ? -1.473 -16.925 4.013 1.00 97.25 533 LYS A N 1
ATOM 4266 C CA . LYS A 1 533 ? -2.876 -16.962 3.586 1.00 97.25 533 LYS A CA 1
ATOM 4267 C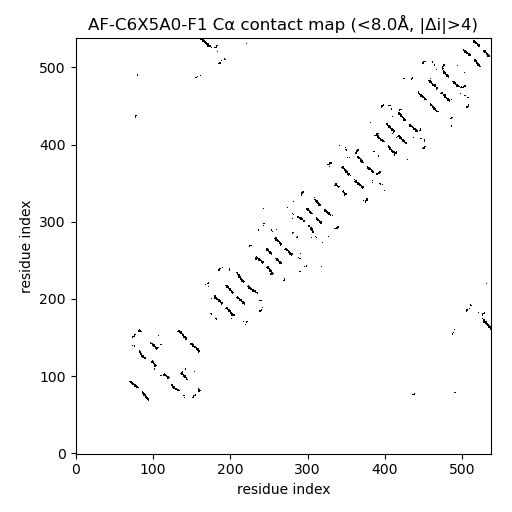 C . LYS A 1 533 ? -3.759 -16.998 4.822 1.00 97.25 533 LYS A C 1
ATOM 4269 O O . LYS A 1 533 ? -3.533 -17.819 5.713 1.00 97.25 533 LYS A O 1
ATOM 4274 N N . ILE A 1 534 ? -4.752 -16.123 4.867 1.00 97.50 534 ILE A N 1
ATOM 4275 C CA . ILE A 1 534 ? -5.728 -16.025 5.950 1.00 97.50 534 ILE A CA 1
ATOM 4276 C C . ILE A 1 534 ? -7.144 -16.100 5.393 1.00 97.50 534 ILE A C 1
ATOM 4278 O O . ILE A 1 534 ? -7.388 -15.739 4.242 1.00 97.50 534 ILE A O 1
ATOM 4282 N N . LYS A 1 535 ? -8.075 -16.546 6.229 1.00 97.19 535 LYS A N 1
ATOM 4283 C CA . LYS A 1 535 ? -9.510 -16.469 5.984 1.00 97.19 535 LYS A CA 1
ATOM 4284 C C . LYS A 1 535 ? -10.186 -15.747 7.133 1.00 97.19 535 LYS A C 1
ATOM 4286 O O . LYS A 1 535 ? -9.937 -16.080 8.292 1.00 97.19 535 LYS A O 1
ATOM 4291 N N . VAL A 1 536 ? -11.027 -14.780 6.800 1.00 96.00 536 VAL A N 1
ATOM 4292 C CA . VAL A 1 536 ? -11.898 -14.096 7.753 1.00 96.00 536 VAL A CA 1
ATOM 4293 C C . VAL A 1 536 ? -13.225 -14.847 7.784 1.00 96.00 536 VAL A C 1
ATOM 4295 O O . VAL A 1 536 ? -13.856 -15.029 6.741 1.00 96.00 536 VAL A O 1
ATOM 4298 N N . ASN A 1 537 ? -13.639 -15.303 8.962 1.00 91.75 537 ASN A N 1
ATOM 4299 C CA . ASN A 1 537 ? -15.008 -15.756 9.177 1.00 91.75 537 ASN A CA 1
ATOM 4300 C C . ASN A 1 537 ? -15.727 -14.651 9.945 1.00 91.75 537 ASN A C 1
ATOM 4302 O O . ASN A 1 537 ? -15.301 -14.286 11.044 1.00 91.75 537 ASN A O 1
ATOM 4306 N N . GLU A 1 538 ? -16.791 -14.145 9.335 1.00 82.25 538 GLU A N 1
ATOM 4307 C CA . GLU A 1 538 ? -17.714 -13.157 9.882 1.00 82.25 538 GLU A CA 1
ATOM 4308 C C . GLU A 1 538 ? -19.139 -13.740 9.885 1.00 82.25 538 GLU A C 1
ATOM 4310 O O . GLU A 1 538 ? -19.419 -14.560 8.981 1.00 82.25 538 GLU A O 1
#

Foldseek 3Di:
DDDDDDDDDDDDDDDDDDDDDDDDDDDDDDDDDDDDDDDDDDDDDPPPVPPPPPDPDDDDDDDPPVPPVQDFAKAKFWQDAAQFKTKMFIDTGPADDWKKKFKDLDPPADPVRGPDIDTDDPDRMDMDGRHHGQGKMKIWMWDADPNDIDIYDIFIAGRYHKDKDWPDKDFLDDDADPQKFKFFPAKDAAPLLFKMKTWIWIAGNPGATAWIKIWIAGLNSYTPDIDTPDGQFDPADWDWDQAPVRWIWIWTHHFVQQWIKIWIAHPPHGDTPDIDTGHDDDPPDDFHWHFQEWDDDPQKIWTWTGGPQWIWIFIAGVVRDTPDIAIAGCVPPDAHHWYADPVRKIKGWWWDQPCVPPPDDAIFTKIWIWDGDPRYIDTPDIDTDAAHRFNHIWADWDDDPQKIWTWDWTRHNHNADWIWTKIFIAGNVGHTLDIHTHGGDHQKDKHFQEWDADPQRKIKTKIWMWRQPPNRTDIWIKIWIAHNRRHTHDIDIPDDPPDQFQWDWHYWDDSDVQKIKTWTAHPPDRHRTIIIIMGMDD

Mean predicted aligned error: 12.24 Å

Nearest PDB structures (foldseek):
  4lsd-assembly3_H  TM=7.177E-01  e=8.666E-03  Homo sapiens
  6zzc-assembly2_F-2  TM=7.616E-01  e=2.161E-02  Mus musculus
  5kvm-assembly1_C  TM=6.642E-01  e=7.556E-03  synthetic construct
  5mtm-assembly1_B  TM=7.441E-01  e=4.098E-02  Mus musculus
  3t1w-assembly1_A-2  TM=2.060E-01  e=1.160E-03  Homo sapiens

Solvent-accessible surface area (backbone atoms only — not comparable to full-atom values): 31153 Å² total; per-residue (Å²): 132,86,80,90,81,85,87,90,84,86,87,85,83,89,83,88,83,93,78,90,84,79,87,85,86,87,88,81,88,88,80,90,87,90,88,88,85,85,89,88,85,85,91,88,83,92,80,69,92,77,73,86,80,79,88,88,77,90,85,78,93,76,79,80,69,77,70,77,70,81,65,74,43,49,48,56,32,66,74,50,69,31,33,36,32,44,32,36,30,47,49,74,41,88,74,82,71,68,37,28,44,32,31,26,76,48,86,84,61,51,99,88,49,57,77,45,77,43,82,58,66,97,61,57,57,51,74,48,68,88,43,64,59,81,34,59,40,28,38,33,42,41,36,60,53,99,94,43,77,52,66,28,53,77,43,47,43,60,18,41,64,72,47,78,47,78,77,43,81,39,66,47,74,63,79,50,61,90,70,34,35,43,42,82,70,36,71,48,73,42,96,83,52,55,35,38,39,39,36,29,41,30,30,37,83,88,54,66,47,50,36,34,35,43,32,37,26,39,85,85,42,46,72,73,47,74,35,82,75,41,69,57,42,27,95,82,41,67,46,80,41,84,38,97,86,73,33,34,37,38,43,36,25,28,65,92,73,20,21,44,33,45,35,33,28,39,75,89,81,56,50,74,76,48,74,48,78,46,67,71,83,63,98,85,69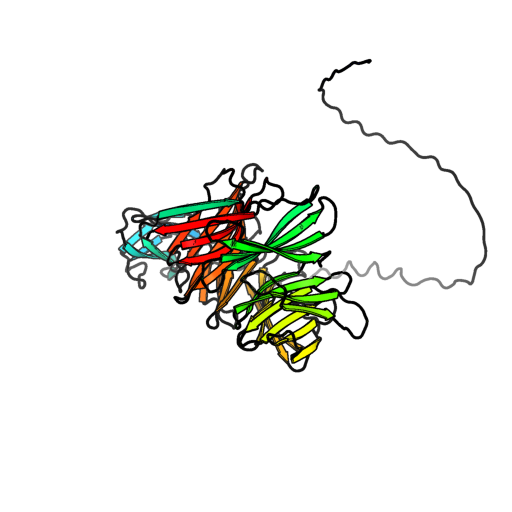,81,54,53,61,43,73,30,25,55,47,76,56,96,61,35,37,41,37,33,32,34,37,72,84,47,31,42,41,38,28,25,39,84,82,69,49,79,77,44,75,42,70,25,43,28,87,89,60,85,78,76,49,31,34,58,47,94,91,59,33,36,40,28,55,36,60,38,59,89,63,79,81,77,75,68,90,43,27,22,21,27,40,36,35,31,40,74,54,99,48,34,49,42,78,74,49,75,50,78,47,71,47,84,56,2,48,11,33,50,65,34,62,44,80,57,95,74,26,40,36,40,30,21,36,36,9,42,77,62,44,67,83,52,34,20,49,30,37,40,35,23,40,85,86,70,50,80,76,38,71,37,59,39,68,54,52,86,54,49,48,78,42,38,48,31,56,50,68,54,96,82,47,32,35,38,42,32,30,28,36,39,38,33,63,97,83,46,75,26,34,27,32,36,45,35,35,25,43,74,77,55,31,62,71,48,75,49,67,76,60,66,88,89,44,88,68,25,34,44,56,45,47,72,45,78,57,49,94,58,26,39,37,35,38,32,34,36,71,91,50,74,20,41,43,31,38,35,30,37,33,57,50,111

Radius of gyration: 29.97 Å; Cα contacts (8 Å, |Δi|>4): 1252; chains: 1; bounding box: 93×90×64 Å